Protein AF-0000000085078735 (afdb_homodimer)

Sequence (588 aa):
MNRVAKEGFLKCTWGNVAYKIWNKDAPKRAVFLHGWMDHLSVFEPLISNLSNSDIEILAVDLPGHGHSDHVSWPWNYSHSDLPKYMIEILDRMEYRKYHFVGHSFSGNSLTPSLAVSSDEVQSFTILDAHGVITMVDDMYLFTQRKALEGTYHSKRVENPKQISREELKKRLLKSTIPLEFQDLWLERGVKWNVERTHGHFARDIRLNENSNLLDHLKMPILRINGKESDPFGGVDPNNPAMALFDIKSVQRFSEEISKKENVTEFHLPGNHHFFLPQARETAKILEEFWSSVEMNRVAKEGFLKCTWGNVAYKIWNKDAPKRAVFLHGWMDHLSVFEPLISNLSNSDIEILAVDLPGHGHSDHVSWPWNYSHSDLPKYMIEILDRMEYRKYHFVGHSFSGNSLTPSLAVSSDEVQSFTILDAHGVITMVDDMYLFTQRKALEGTYHSKRVENPKQISREELKKRLLKSTIPLEFQDLWLERGVKWNVERTHGHFARDIRLNENSNLLDHLKMPILRINGKESDPFGGVDPNNPAMALFDIKSVQRFSEEISKKENVTEFHLPGNHHFFLPQARETAKILEEFWSSVE

Radius of gyration: 25.01 Å; Cα contacts (8 Å, |Δi|>4): 1211; chains: 2; bounding box: 54×73×54 Å

Foldseek 3Di:
DPWDWDWDWDQDPFFIKIKIKTLPPQPAEEEEEEAPQAAQVLCVLLVVLAPDNRYIYMYIGPAPGDPIHHGDPPDDDDLLCRCVRVVRVCVRVVQFAHAYEYAQSCQASCLLVCLLVVVRHQEYEYEAALSHFAPPPLLSSLLVNCCVCVVVPNDDPPDDDKDFPVVQLVVCVPPPDDNVCVVVCCVQQWDADPVRGITHGPDDPSSPDNDDSLVSNPHAYEYEHAPPEPSLPPLPCPPPVSVVRPPVVSNVSSVVNCPDPRYHYYYDHDYSSRCNVVSNVVSVVVVVVSVVSD/DPWDWDWDWDQDPFFIKIKIKTLPPQPAEEEEEEAPQAAQVLCVLLVVLAPDNRYIYMYIGPAPGDPIHHGDPPDDDDLLCRCVRVVRVCVRVVQFAHAYEYAQSGQASCLLVCLLVVVRHQEYEYEAALSHQAPDALLSSLLNSCCVVVVVPNDDPPDDDKDFPVVQLVVCVPPPDDNVCSVVCCVQQWDADPVRGITHGPDDPSNPDRDDSLVSNPHQYEYEHAPPEPSLPPLPCPPPVSVVRPPVVSNVSSVVNCPDPRYHYYYDHDYSSRCNVVSNVVSVVVVVVSVVSD

Nearest PDB structures (foldseek):
  7al5-assembly1_C  TM=6.086E-01  e=4.024E-17  Pseudomonas aeruginosa PAO1
  3qit-assembly2_C  TM=6.170E-01  e=1.616E-16  Moorena producens 19L
  3qit-assembly1_B  TM=5.891E-01  e=5.416E-16  Moorena producens 19L
  3qit-assembly2_D  TM=5.923E-01  e=1.608E-15  Moorena producens 19L
  5cw2-assembly4_D  TM=5.771E-01  e=2.881E-11  Mycolicibacterium thermoresistibile ATCC 19527

pLDDT: mean 82.79, std 17.76, range [34.34, 98.56]

InterPro domains:
  IPR000073 Alpha/beta hydrolase fold-1 [PF00561] (31-134)
  IPR029058 Alpha/Beta hydrolase fold [G3DSA:3.40.50.1820] (6-292)
  IPR029058 Alpha/Beta hydrolase fold [SSF53474] (16-292)
  IPR050266 AB hydrolase superfamily [PTHR43798] (22-293)

Structure (mmCIF, N/CA/C/O backbone):
data_AF-0000000085078735-model_v1
#
loop_
_entity.id
_entity.type
_entity.pdbx_description
1 polymer 'AB hydrolase-1 domain-containing protein'
#
loop_
_atom_site.group_PDB
_atom_site.id
_atom_site.type_symbol
_atom_site.label_atom_id
_atom_site.label_alt_id
_atom_site.label_comp_id
_atom_site.label_asym_id
_atom_site.label_entity_id
_atom_site.label_seq_id
_atom_site.pdbx_PDB_ins_code
_atom_site.Cartn_x
_atom_site.Cartn_y
_atom_site.Cartn_z
_atom_site.occupancy
_atom_site.B_iso_or_equiv
_atom_site.auth_seq_id
_atom_site.auth_comp_id
_atom_site.auth_asym_id
_atom_site.auth_atom_id
_atom_site.pdbx_PDB_model_num
ATOM 1 N N . MET A 1 1 ? 4.027 -37.094 -14.68 1 53.66 1 MET A N 1
ATOM 2 C CA . MET A 1 1 ? 4.57 -37.812 -13.523 1 53.66 1 MET A CA 1
ATOM 3 C C . MET A 1 1 ? 3.74 -37.531 -12.273 1 53.66 1 MET A C 1
ATOM 5 O O . MET A 1 1 ? 3.186 -36.438 -12.125 1 53.66 1 MET A O 1
ATOM 9 N N . ASN A 1 2 ? 3.236 -38.625 -11.664 1 61.69 2 ASN A N 1
ATOM 10 C CA . ASN A 1 2 ? 2.455 -38.531 -10.43 1 61.69 2 ASN A CA 1
ATOM 11 C C . ASN A 1 2 ? 3.238 -37.844 -9.32 1 61.69 2 ASN A C 1
ATOM 13 O O . ASN A 1 2 ? 4.078 -38.469 -8.672 1 61.69 2 ASN A O 1
ATOM 17 N N . ARG A 1 3 ? 3.381 -36.469 -9.352 1 75.88 3 ARG A N 1
ATOM 18 C CA . ARG A 1 3 ? 4.102 -35.719 -8.32 1 75.88 3 ARG A CA 1
ATOM 19 C C . ARG A 1 3 ? 3.307 -35.656 -7.02 1 75.88 3 ARG A C 1
ATOM 21 O O . ARG A 1 3 ? 2.102 -35.406 -7.031 1 75.88 3 ARG A O 1
ATOM 28 N N . VAL A 1 4 ? 3.898 -36.312 -6.086 1 84.56 4 VAL A N 1
ATOM 29 C CA . VAL A 1 4 ? 3.244 -36.219 -4.785 1 84.56 4 VAL A CA 1
ATOM 30 C C . VAL A 1 4 ? 3.658 -34.938 -4.07 1 84.56 4 VAL A C 1
ATOM 32 O O . VAL A 1 4 ? 4.848 -34.625 -3.988 1 84.56 4 VAL A O 1
ATOM 35 N N . ALA A 1 5 ? 2.67 -34.156 -3.709 1 92.69 5 ALA A N 1
ATOM 36 C CA . ALA A 1 5 ? 2.922 -32.938 -2.975 1 92.69 5 ALA A CA 1
ATOM 37 C C . ALA A 1 5 ? 2.859 -33.156 -1.469 1 92.69 5 ALA A C 1
ATOM 39 O O . ALA A 1 5 ? 2.1 -34 -0.996 1 92.69 5 ALA A O 1
ATOM 40 N N . LYS A 1 6 ? 3.721 -32.531 -0.76 1 94.94 6 LYS A N 1
ATOM 41 C CA . LYS A 1 6 ? 3.621 -32.469 0.695 1 94.94 6 LYS A CA 1
ATOM 42 C C . LYS A 1 6 ? 3.09 -31.109 1.145 1 94.94 6 LYS A C 1
ATOM 44 O O . LYS A 1 6 ? 3.609 -30.062 0.736 1 94.94 6 LYS A O 1
ATOM 49 N N . GLU A 1 7 ? 2.041 -31.188 1.92 1 97 7 GLU A N 1
ATOM 50 C CA . GLU A 1 7 ? 1.486 -29.953 2.469 1 97 7 GLU A CA 1
ATOM 51 C C . GLU A 1 7 ? 2.049 -29.656 3.857 1 97 7 GLU A C 1
ATOM 53 O O . GLU A 1 7 ? 2.283 -30.578 4.641 1 97 7 GLU A O 1
ATOM 58 N N . GLY A 1 8 ? 2.318 -28.453 4.117 1 97.69 8 GLY A N 1
ATOM 59 C CA . GLY A 1 8 ? 2.795 -28 5.418 1 97.69 8 GLY A CA 1
ATOM 60 C C . GLY A 1 8 ? 2.316 -26.594 5.773 1 97.69 8 GLY A C 1
ATOM 61 O O . GLY A 1 8 ? 1.576 -25.984 5.012 1 97.69 8 GLY A O 1
ATOM 62 N N . PHE A 1 9 ? 2.65 -26.25 6.973 1 98.12 9 PHE A N 1
ATOM 63 C CA . PHE A 1 9 ? 2.322 -24.922 7.48 1 98.12 9 PHE A CA 1
ATOM 64 C C . PHE A 1 9 ? 3.57 -24.219 7.996 1 98.12 9 PHE A C 1
ATOM 66 O O . PHE A 1 9 ? 4.41 -24.828 8.656 1 98.12 9 PHE A O 1
ATOM 73 N N . LEU A 1 10 ? 3.721 -23.031 7.598 1 97.81 10 LEU A N 1
ATOM 74 C CA . LEU A 1 10 ? 4.828 -22.172 8.023 1 97.81 10 LEU A CA 1
ATOM 75 C C . LEU A 1 10 ? 4.344 -21.094 8.984 1 97.81 10 LEU A C 1
ATOM 77 O O . LEU A 1 10 ? 3.42 -20.344 8.664 1 97.81 10 LEU A O 1
ATOM 81 N N . LYS A 1 11 ? 4.965 -21.031 10.133 1 96.81 11 LYS A N 1
ATOM 82 C CA . LYS A 1 11 ? 4.641 -19.969 11.078 1 96.81 11 LYS A CA 1
ATOM 83 C C . LYS A 1 11 ? 5.305 -18.656 10.68 1 96.81 11 LYS A C 1
ATOM 85 O O . LYS A 1 11 ? 6.531 -18.578 10.562 1 96.81 11 LYS A O 1
ATOM 90 N N . CYS A 1 12 ? 4.473 -17.641 10.422 1 93.75 12 CYS A N 1
ATOM 91 C CA . CYS A 1 12 ? 4.949 -16.312 10.078 1 93.75 12 CYS A CA 1
ATOM 92 C C . CYS A 1 12 ? 4.504 -15.289 11.125 1 93.75 12 CYS A C 1
ATOM 94 O O . CYS A 1 12 ? 3.799 -15.633 12.07 1 93.75 12 CYS A O 1
ATOM 96 N N . THR A 1 13 ? 4.98 -14.047 10.969 1 86.94 13 THR A N 1
ATOM 97 C CA . THR A 1 13 ? 4.707 -12.992 11.938 1 86.94 13 THR A CA 1
ATOM 98 C C . THR A 1 13 ? 3.207 -12.719 12.039 1 86.94 13 THR A C 1
ATOM 100 O O . THR A 1 13 ? 2.699 -12.367 13.102 1 86.94 13 THR A O 1
ATOM 103 N N . TRP A 1 14 ? 2.418 -13.008 10.984 1 87.38 14 TRP A N 1
ATOM 104 C CA . TRP A 1 14 ? 1.006 -12.648 10.945 1 87.38 14 TRP A CA 1
ATOM 105 C C . TRP A 1 14 ? 0.124 -13.859 11.211 1 87.38 14 TRP A C 1
ATOM 107 O O . TRP A 1 14 ? -1.083 -13.727 11.422 1 87.38 14 TRP A O 1
ATOM 117 N N . GLY A 1 15 ? 0.719 -15.031 11.039 1 92.75 15 GLY A N 1
ATOM 118 C CA . GLY A 1 15 ? -0.028 -16.266 11.172 1 92.75 15 GLY A CA 1
ATOM 119 C C . GLY A 1 15 ? 0.604 -17.422 10.422 1 92.75 15 GLY A C 1
ATOM 120 O O . GLY A 1 15 ? 1.741 -17.328 9.953 1 92.75 15 GLY A O 1
ATOM 121 N N . ASN A 1 16 ? -0.206 -18.484 10.32 1 96.19 16 ASN A N 1
ATOM 122 C CA . ASN A 1 16 ? 0.278 -19.656 9.602 1 96.19 16 ASN A CA 1
ATOM 123 C C . ASN A 1 16 ? -0.066 -19.578 8.117 1 96.19 16 ASN A C 1
ATOM 125 O O . ASN A 1 16 ? -1.186 -19.219 7.75 1 96.19 16 ASN A O 1
ATOM 129 N N . VAL A 1 17 ? 0.896 -19.969 7.32 1 97.5 17 VAL A N 1
ATOM 130 C CA . VAL A 1 17 ? 0.688 -20.031 5.879 1 97.5 17 VAL A CA 1
ATOM 131 C C . VAL A 1 17 ? 0.777 -21.469 5.402 1 97.5 17 VAL A C 1
ATOM 133 O O . VAL A 1 17 ? 1.735 -22.188 5.723 1 97.5 17 VAL A O 1
ATOM 136 N N . ALA A 1 18 ? -0.235 -21.828 4.715 1 98.38 18 ALA A N 1
ATOM 137 C CA . ALA A 1 18 ? -0.244 -23.172 4.129 1 98.38 18 ALA A CA 1
ATOM 138 C C . ALA A 1 18 ? 0.523 -23.203 2.811 1 98.38 18 ALA A C 1
ATOM 140 O O . ALA A 1 18 ? 0.443 -22.25 2.02 1 98.38 18 ALA A O 1
ATOM 141 N N . TYR A 1 19 ? 1.269 -24.281 2.654 1 98.56 19 TYR A N 1
ATOM 142 C CA . TYR A 1 19 ? 2.021 -24.438 1.415 1 98.56 19 TYR A CA 1
ATOM 143 C C . TYR A 1 19 ? 2.055 -25.906 0.976 1 98.56 19 TYR A C 1
ATOM 145 O O . TYR A 1 19 ? 1.716 -26.797 1.753 1 98.56 19 TYR A O 1
ATOM 153 N N . LYS A 1 20 ? 2.326 -26.109 -0.302 1 98 20 LYS A N 1
ATOM 154 C CA . LYS A 1 20 ? 2.643 -27.422 -0.848 1 98 20 LYS A CA 1
ATOM 155 C C . LYS A 1 20 ? 4.004 -27.422 -1.542 1 98 20 LYS A C 1
ATOM 157 O O . LYS A 1 20 ? 4.359 -26.438 -2.209 1 98 20 LYS A O 1
ATOM 162 N N . ILE A 1 21 ? 4.691 -28.531 -1.358 1 97.75 21 ILE A N 1
ATOM 163 C CA . ILE A 1 21 ? 5.98 -28.719 -2.02 1 97.75 21 ILE A CA 1
ATOM 164 C C . ILE A 1 21 ? 5.949 -29.984 -2.861 1 97.75 21 ILE A C 1
ATOM 166 O O . ILE A 1 21 ? 5.504 -31.031 -2.396 1 97.75 21 ILE A O 1
ATOM 170 N N . TRP A 1 22 ? 6.316 -29.812 -4.102 1 97 22 TRP A N 1
ATOM 171 C CA . TRP A 1 22 ? 6.566 -30.938 -4.996 1 97 22 TRP A CA 1
ATOM 172 C C . TRP A 1 22 ? 8.062 -31.109 -5.25 1 97 22 TRP A C 1
ATOM 174 O O . TRP A 1 22 ? 8.797 -30.125 -5.34 1 97 22 TRP A O 1
ATOM 184 N N . ASN A 1 23 ? 8.547 -32.344 -5.328 1 95.19 23 ASN A N 1
ATOM 185 C CA . ASN A 1 23 ? 9.945 -32.688 -5.598 1 95.19 23 ASN A CA 1
ATOM 186 C C . ASN A 1 23 ? 10.875 -32.062 -4.566 1 95.19 23 ASN A C 1
ATOM 188 O O . ASN A 1 23 ? 11.859 -31.391 -4.926 1 95.19 23 ASN A O 1
ATOM 192 N N . LYS A 1 24 ? 10.531 -32.312 -3.326 1 94.12 24 LYS A N 1
ATOM 193 C CA . LYS A 1 24 ? 11.312 -31.719 -2.242 1 94.12 24 LYS A CA 1
ATOM 194 C C . LYS A 1 24 ? 12.797 -32.062 -2.389 1 94.12 24 LYS A C 1
ATOM 196 O O . LYS A 1 24 ? 13.148 -33.219 -2.699 1 94.12 24 LYS A O 1
ATOM 201 N N . ASP A 1 25 ? 13.664 -31.109 -2.268 1 93.62 25 ASP A N 1
ATOM 202 C CA . ASP A 1 25 ? 15.117 -31.234 -2.215 1 93.62 25 ASP A CA 1
ATOM 203 C C . ASP A 1 25 ? 15.719 -31.297 -3.619 1 93.62 25 ASP A C 1
ATOM 205 O O . ASP A 1 25 ? 16.906 -31.578 -3.779 1 93.62 25 ASP A O 1
ATOM 209 N N . ALA A 1 26 ? 14.906 -31.141 -4.629 1 94.94 26 ALA A N 1
ATOM 210 C CA . ALA A 1 26 ? 15.469 -30.984 -5.965 1 94.94 26 ALA A CA 1
ATOM 211 C C . ALA A 1 26 ? 16.422 -29.797 -6.031 1 94.94 26 ALA A C 1
ATOM 213 O O . ALA A 1 26 ? 16.312 -28.859 -5.227 1 94.94 26 ALA A O 1
ATOM 214 N N . PRO A 1 27 ? 17.328 -29.797 -6.945 1 94.69 27 PRO A N 1
ATOM 215 C CA . PRO A 1 27 ? 18.391 -28.797 -6.949 1 94.69 27 PRO A CA 1
ATOM 216 C C . PRO A 1 27 ? 17.906 -27.422 -7.383 1 94.69 27 PRO A C 1
ATOM 218 O O . PRO A 1 27 ? 18.484 -26.406 -6.98 1 94.69 27 PRO A O 1
ATOM 221 N N . LYS A 1 28 ? 16.938 -27.422 -8.227 1 95.69 28 LYS A N 1
ATOM 222 C CA . LYS A 1 28 ? 16.375 -26.156 -8.664 1 95.69 28 LYS A CA 1
ATOM 223 C C . LYS A 1 28 ? 15.07 -25.844 -7.93 1 95.69 28 LYS A C 1
ATOM 225 O O . LYS A 1 28 ? 14.461 -26.734 -7.328 1 95.69 28 LYS A O 1
ATOM 230 N N . ARG A 1 29 ? 14.688 -24.547 -7.961 1 96.44 29 ARG A N 1
ATOM 231 C CA . ARG A 1 29 ? 13.516 -24.141 -7.195 1 96.44 29 ARG A CA 1
ATOM 232 C C . ARG A 1 29 ? 12.602 -23.234 -8.016 1 96.44 29 ARG A C 1
ATOM 234 O O . ARG A 1 29 ? 13.086 -22.406 -8.789 1 96.44 29 ARG A O 1
ATOM 241 N N . ALA A 1 30 ? 11.328 -23.469 -7.832 1 97.56 30 ALA A N 1
ATOM 242 C CA . ALA A 1 30 ? 10.312 -22.594 -8.398 1 97.56 30 ALA A CA 1
ATOM 243 C C . ALA A 1 30 ? 9.234 -22.266 -7.371 1 97.56 30 ALA A C 1
ATOM 245 O O . ALA A 1 30 ? 8.844 -23.125 -6.578 1 97.56 30 ALA A O 1
ATOM 246 N N . VAL A 1 31 ? 8.773 -21 -7.387 1 97.94 31 VAL A N 1
ATOM 247 C CA . VAL A 1 31 ? 7.738 -20.531 -6.477 1 97.94 31 VAL A CA 1
ATOM 248 C C . VAL A 1 31 ? 6.508 -20.094 -7.273 1 97.94 31 VAL A C 1
ATOM 250 O O . VAL A 1 31 ? 6.621 -19.328 -8.234 1 97.94 31 VAL A O 1
ATOM 253 N N . PHE A 1 32 ? 5.371 -20.641 -6.867 1 98.44 32 PHE A N 1
ATOM 254 C CA . PHE A 1 32 ? 4.094 -20.312 -7.492 1 98.44 32 PHE A CA 1
ATOM 255 C C . PHE A 1 32 ? 3.195 -19.547 -6.52 1 98.44 32 PHE A C 1
ATOM 257 O O . PHE A 1 32 ? 2.883 -20.062 -5.438 1 98.44 32 PHE A O 1
ATOM 264 N N . LEU A 1 33 ? 2.748 -18.344 -6.93 1 98.06 33 LEU A N 1
ATOM 265 C CA . LEU A 1 33 ? 1.808 -17.578 -6.121 1 98.06 33 LEU A CA 1
ATOM 266 C C . LEU A 1 33 ? 0.562 -17.219 -6.926 1 98.06 33 LEU A C 1
ATOM 268 O O . LEU A 1 33 ? 0.667 -16.734 -8.055 1 98.06 33 LEU A O 1
ATOM 272 N N . HIS A 1 34 ? -0.559 -17.438 -6.285 1 97 34 HIS A N 1
ATOM 273 C CA . HIS A 1 34 ? -1.847 -17.312 -6.957 1 97 34 HIS A CA 1
ATOM 274 C C . HIS A 1 34 ? -2.35 -15.875 -6.914 1 97 34 HIS A C 1
ATOM 276 O O . HIS A 1 34 ? -1.723 -15.008 -6.293 1 97 34 HIS A O 1
ATOM 282 N N . GLY A 1 35 ? -3.492 -15.68 -7.637 1 91.5 35 GLY A N 1
ATOM 283 C CA . GLY A 1 35 ? -4.105 -14.367 -7.707 1 91.5 35 GLY A CA 1
ATOM 284 C C . GLY A 1 35 ? -5.055 -14.086 -6.555 1 91.5 35 GLY A C 1
ATOM 285 O O . GLY A 1 35 ? -5.227 -14.93 -5.672 1 91.5 35 GLY A O 1
ATOM 286 N N . TRP A 1 36 ? -5.633 -12.898 -6.668 1 86.56 36 TRP A N 1
ATOM 287 C CA . TRP A 1 36 ? -6.578 -12.43 -5.66 1 86.56 36 TRP A CA 1
ATOM 288 C C . TRP A 1 36 ? -7.773 -13.375 -5.559 1 86.56 36 TRP A C 1
ATOM 290 O O . TRP A 1 36 ? -8.312 -13.82 -6.574 1 86.56 36 TRP A O 1
ATOM 300 N N . MET A 1 37 ? -8.156 -13.742 -4.328 1 85.81 37 MET A N 1
ATOM 301 C CA . MET A 1 37 ? -9.336 -14.539 -3.99 1 85.81 37 MET A CA 1
ATOM 302 C C . MET A 1 37 ? -9.18 -15.977 -4.473 1 85.81 37 MET A C 1
ATOM 304 O O . MET A 1 37 ? -10.164 -16.703 -4.621 1 85.81 37 MET A O 1
ATOM 308 N N . ASP A 1 38 ? -7.988 -16.344 -4.75 1 93.94 38 ASP A N 1
ATOM 309 C CA . ASP A 1 38 ? -7.676 -17.688 -5.219 1 93.94 38 ASP A CA 1
ATOM 310 C C . ASP A 1 38 ? -6.898 -18.469 -4.164 1 93.94 38 ASP A C 1
ATOM 312 O O . ASP A 1 38 ? -6.969 -18.156 -2.975 1 93.94 38 ASP A O 1
ATOM 316 N N . HIS A 1 39 ? -6.332 -19.609 -4.555 1 97 39 HIS A N 1
ATOM 317 C CA . HIS A 1 39 ? -5.473 -20.422 -3.697 1 97 39 HIS A CA 1
ATOM 318 C C . HIS A 1 39 ? -4.578 -21.328 -4.523 1 97 39 HIS A C 1
ATOM 320 O O . HIS A 1 39 ? -4.719 -21.422 -5.746 1 97 39 HIS A O 1
ATOM 326 N N . LEU A 1 40 ? -3.723 -22.016 -3.885 1 98.25 40 LEU A N 1
ATOM 327 C CA . LEU A 1 40 ? -2.6 -22.672 -4.551 1 98.25 40 LEU A CA 1
ATOM 328 C C . LEU A 1 40 ? -3.08 -23.828 -5.422 1 98.25 40 LEU A C 1
ATOM 330 O O . LEU A 1 40 ? -2.365 -24.266 -6.324 1 98.25 40 LEU A O 1
ATOM 334 N N . SER A 1 41 ? -4.277 -24.422 -5.246 1 97.06 41 SER A N 1
ATOM 335 C CA . SER A 1 41 ? -4.695 -25.625 -5.961 1 97.06 41 SER A CA 1
ATOM 336 C C . SER A 1 41 ? -4.91 -25.328 -7.445 1 97.06 41 SER A C 1
ATOM 338 O O . SER A 1 41 ? -4.949 -26.25 -8.266 1 97.06 41 SER A O 1
ATOM 340 N N . VAL A 1 42 ? -5.031 -24.094 -7.758 1 97.25 42 VAL A N 1
ATOM 341 C CA . VAL A 1 42 ? -5.262 -23.75 -9.156 1 97.25 42 VAL A CA 1
ATOM 342 C C . VAL A 1 42 ? -4.023 -24.109 -9.984 1 97.25 42 VAL A C 1
ATOM 344 O O . VAL A 1 42 ? -4.102 -24.219 -11.211 1 97.25 42 VAL A O 1
ATOM 347 N N . PHE A 1 43 ? -2.93 -24.297 -9.32 1 97.94 43 PHE A N 1
ATOM 348 C CA . PHE A 1 43 ? -1.696 -24.594 -10.039 1 97.94 43 PHE A CA 1
ATOM 349 C C . PHE A 1 43 ? -1.514 -26.094 -10.211 1 97.94 43 PHE A C 1
ATOM 351 O O . PHE A 1 43 ? -0.651 -26.547 -10.969 1 97.94 43 PHE A O 1
ATOM 358 N N . GLU A 1 44 ? -2.287 -26.906 -9.547 1 96.31 44 GLU A N 1
ATOM 359 C CA . GLU A 1 44 ? -2.037 -28.344 -9.484 1 96.31 44 GLU A CA 1
ATOM 360 C C . GLU A 1 44 ? -2.113 -28.984 -10.867 1 96.31 44 GLU A C 1
ATOM 362 O O . GLU A 1 44 ? -1.251 -29.781 -11.234 1 96.31 44 GLU A O 1
ATOM 367 N N . PRO A 1 45 ? -3.117 -28.625 -11.711 1 96.38 45 PRO A N 1
ATOM 368 C CA . PRO A 1 45 ? -3.111 -29.188 -13.062 1 96.38 45 PRO A CA 1
ATOM 369 C C . PRO A 1 45 ? -1.862 -28.812 -13.859 1 96.38 45 PRO A C 1
ATOM 371 O O . PRO A 1 45 ? -1.311 -29.641 -14.578 1 96.38 45 PRO A O 1
ATOM 374 N N . LEU A 1 46 ? -1.444 -27.562 -13.711 1 97.31 46 LEU A N 1
ATOM 375 C CA . LEU A 1 46 ? -0.236 -27.094 -14.383 1 97.31 46 LEU A CA 1
ATOM 376 C C . LEU A 1 46 ? 0.991 -27.844 -13.875 1 97.31 46 LEU A C 1
ATOM 378 O O . LEU A 1 46 ? 1.78 -28.359 -14.664 1 97.31 46 LEU A O 1
ATOM 382 N N . ILE A 1 47 ? 1.135 -27.969 -12.555 1 96.94 47 ILE A N 1
ATOM 383 C CA . ILE A 1 47 ? 2.299 -28.594 -11.93 1 96.94 47 ILE A CA 1
ATOM 384 C C . ILE A 1 47 ? 2.346 -30.078 -12.273 1 96.94 47 ILE A C 1
ATOM 386 O O . ILE A 1 47 ? 3.422 -30.625 -12.516 1 96.94 47 ILE A O 1
ATOM 390 N N . SER A 1 48 ? 1.192 -30.734 -12.375 1 95 48 SER A N 1
ATOM 391 C CA . SER A 1 48 ? 1.12 -32.156 -12.703 1 95 48 SER A CA 1
ATOM 392 C C . SER A 1 48 ? 1.594 -32.406 -14.125 1 95 48 SER A C 1
ATOM 394 O O . SER A 1 48 ? 1.989 -33.531 -14.453 1 95 48 SER A O 1
ATOM 396 N N . ASN A 1 49 ? 1.548 -31.391 -14.945 1 96 49 ASN A N 1
ATOM 397 C CA . ASN A 1 49 ? 1.931 -31.562 -16.344 1 96 49 ASN A CA 1
ATOM 398 C C . ASN A 1 49 ? 3.395 -31.188 -16.578 1 96 49 ASN A C 1
ATOM 400 O O . ASN A 1 49 ? 3.91 -31.344 -17.688 1 96 49 ASN A O 1
ATOM 404 N N . LEU A 1 50 ? 4.059 -30.672 -15.508 1 95.62 50 LEU A N 1
ATOM 405 C CA . LEU A 1 50 ? 5.492 -30.438 -15.625 1 95.62 50 LEU A CA 1
ATOM 406 C C . LEU A 1 50 ? 6.258 -31.766 -15.641 1 95.62 50 LEU A C 1
ATOM 408 O O . LEU A 1 50 ? 5.922 -32.688 -14.906 1 95.62 50 LEU A O 1
ATOM 412 N N . SER A 1 51 ? 7.23 -31.844 -16.484 1 88.31 51 SER A N 1
ATOM 413 C CA . SER A 1 51 ? 7.98 -33.094 -16.641 1 88.31 51 SER A CA 1
ATOM 414 C C . SER A 1 51 ? 9.273 -33.062 -15.844 1 88.31 51 SER A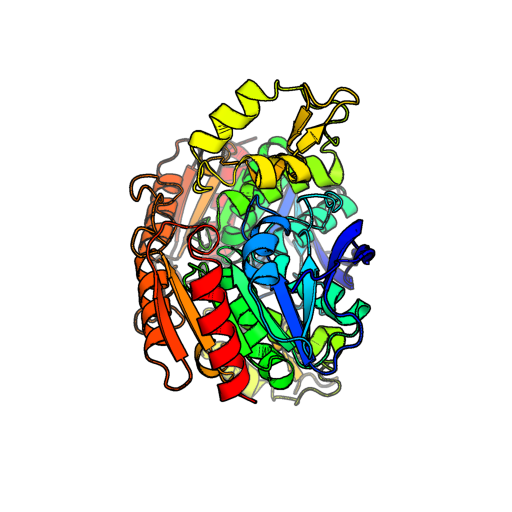 C 1
ATOM 416 O O . SER A 1 51 ? 9.891 -34.094 -15.609 1 88.31 51 SER A O 1
ATOM 418 N N . ASN A 1 52 ? 9.648 -31.875 -15.453 1 83.81 52 ASN A N 1
ATOM 419 C CA . ASN A 1 52 ? 10.922 -31.734 -14.758 1 83.81 52 ASN A CA 1
ATOM 420 C C . ASN A 1 52 ? 10.875 -32.312 -13.359 1 83.81 52 ASN A C 1
ATOM 422 O O . ASN A 1 52 ? 9.93 -32.062 -12.609 1 83.81 52 ASN A O 1
ATOM 426 N N . SER A 1 53 ? 11.867 -33.062 -13.07 1 85.88 53 SER A N 1
ATOM 427 C CA . SER A 1 53 ? 11.984 -33.656 -11.734 1 85.88 53 SER A CA 1
ATOM 428 C C . SER A 1 53 ? 13.086 -32.969 -10.93 1 85.88 53 SER A C 1
ATOM 430 O O . SER A 1 53 ? 13.25 -33.219 -9.742 1 85.88 53 SER A O 1
ATOM 432 N N . ASP A 1 54 ? 13.742 -32.062 -11.57 1 93.94 54 ASP A N 1
ATOM 433 C CA . ASP A 1 54 ? 14.898 -31.453 -10.914 1 93.94 54 ASP A CA 1
ATOM 434 C C . ASP A 1 54 ? 14.547 -30.062 -10.359 1 93.94 54 ASP A C 1
ATOM 436 O O . ASP A 1 54 ? 15.438 -29.281 -10.047 1 93.94 54 ASP A O 1
ATOM 440 N N . ILE A 1 55 ? 13.289 -29.844 -10.258 1 95.56 55 ILE A N 1
ATOM 441 C CA . ILE A 1 55 ? 12.859 -28.562 -9.727 1 95.56 55 ILE A CA 1
ATOM 442 C C . ILE A 1 55 ? 11.883 -28.766 -8.578 1 95.56 55 ILE A C 1
ATOM 444 O O . ILE A 1 55 ? 10.859 -29.438 -8.734 1 95.56 55 ILE A O 1
ATOM 448 N N . GLU A 1 56 ? 12.289 -28.297 -7.441 1 96.69 56 GLU A N 1
ATOM 449 C CA . GLU A 1 56 ? 11.367 -28.203 -6.312 1 96.69 56 GLU A CA 1
ATOM 450 C C . GLU A 1 56 ? 10.375 -27.062 -6.504 1 96.69 56 GLU A C 1
ATOM 452 O O . GLU A 1 56 ? 10.773 -25.922 -6.801 1 96.69 56 GLU A O 1
ATOM 457 N N . ILE A 1 57 ? 9.094 -27.422 -6.383 1 97.62 57 ILE A N 1
ATOM 458 C CA . ILE A 1 57 ? 8.047 -26.422 -6.594 1 97.62 57 ILE A CA 1
ATOM 459 C C . ILE A 1 57 ? 7.371 -26.094 -5.266 1 97.62 57 ILE A C 1
ATOM 461 O O . ILE A 1 57 ? 6.887 -27 -4.574 1 97.62 57 ILE A O 1
ATOM 465 N N . LEU A 1 58 ? 7.379 -24.859 -4.922 1 98.19 58 LEU A N 1
ATOM 466 C CA . LEU A 1 58 ? 6.648 -24.328 -3.77 1 98.19 58 LEU A CA 1
ATOM 467 C C . LEU A 1 58 ? 5.422 -23.547 -4.215 1 98.19 58 LEU A C 1
ATOM 469 O O . LEU A 1 58 ? 5.527 -22.625 -5.031 1 98.19 58 LEU A O 1
ATOM 473 N N . ALA A 1 59 ? 4.254 -23.953 -3.789 1 98.5 59 ALA A N 1
ATOM 474 C CA . ALA A 1 59 ? 3.045 -23.141 -3.914 1 98.5 59 ALA A CA 1
ATOM 475 C C . ALA A 1 59 ? 2.486 -22.781 -2.543 1 98.5 59 ALA A C 1
ATOM 477 O O . ALA A 1 59 ? 2.52 -23.594 -1.615 1 98.5 59 ALA A O 1
ATOM 478 N N . VAL A 1 60 ? 1.938 -21.562 -2.461 1 98.25 60 VAL A N 1
ATOM 479 C CA . VAL A 1 60 ? 1.514 -21.031 -1.168 1 98.25 60 VAL A CA 1
ATOM 480 C C . VAL A 1 60 ? 0.084 -20.5 -1.268 1 98.25 60 VAL A C 1
ATOM 482 O O . VAL A 1 60 ? -0.282 -19.859 -2.256 1 98.25 60 VAL A O 1
ATOM 485 N N . ASP A 1 61 ? -0.731 -20.875 -0.212 1 98.38 61 ASP A N 1
ATOM 486 C CA . ASP A 1 61 ? -1.936 -20.078 0.011 1 98.38 61 ASP A CA 1
ATOM 487 C C . ASP A 1 61 ? -1.596 -18.719 0.625 1 98.38 61 ASP A C 1
ATOM 489 O O . ASP A 1 61 ? -1.192 -18.641 1.786 1 98.38 61 ASP A O 1
ATOM 493 N N . LEU A 1 62 ? -1.811 -17.703 -0.144 1 95.75 62 LEU A N 1
ATOM 494 C CA . LEU A 1 62 ? -1.551 -16.375 0.401 1 95.75 62 LEU A CA 1
ATOM 495 C C . LEU A 1 62 ? -2.375 -16.141 1.661 1 95.75 62 LEU A C 1
ATOM 497 O O . LEU A 1 62 ? -3.422 -16.766 1.852 1 95.75 62 LEU A O 1
ATOM 501 N N . PRO A 1 63 ? -1.88 -15.25 2.475 1 93.44 63 PRO A N 1
ATOM 502 C CA . PRO A 1 63 ? -2.676 -14.953 3.668 1 93.44 63 PRO A CA 1
ATOM 503 C C . PRO A 1 63 ? -4.129 -14.617 3.34 1 93.44 63 PRO A C 1
ATOM 505 O O . PRO A 1 63 ? -4.402 -13.906 2.375 1 93.44 63 PRO A O 1
ATOM 508 N N . GLY A 1 64 ? -4.996 -15.219 4.184 1 91.88 64 GLY A N 1
ATOM 509 C CA . GLY A 1 64 ? -6.414 -14.961 3.99 1 91.88 64 GLY A CA 1
ATOM 510 C C . GLY A 1 64 ? -7.035 -15.844 2.92 1 91.88 64 GLY A C 1
ATOM 511 O O . GLY A 1 64 ? -8.234 -15.742 2.643 1 91.88 64 GLY A O 1
ATOM 512 N N . HIS A 1 65 ? -6.238 -16.719 2.375 1 94.44 65 HIS A N 1
ATOM 513 C CA . HIS A 1 65 ? -6.711 -17.578 1.3 1 94.44 65 HIS A CA 1
ATOM 514 C C . HIS A 1 65 ? -6.492 -19.047 1.641 1 94.44 65 HIS A C 1
ATOM 516 O O . HIS A 1 65 ? -5.578 -19.391 2.396 1 94.44 65 HIS A O 1
ATOM 522 N N . GLY A 1 66 ? -7.324 -19.906 1.038 1 95.69 66 GLY A N 1
ATOM 523 C CA . GLY A 1 66 ? -7.156 -21.344 1.189 1 95.69 66 GLY A CA 1
ATOM 524 C C . GLY A 1 66 ? -7.086 -21.781 2.639 1 95.69 66 GLY A C 1
ATOM 525 O O . GLY A 1 66 ? -7.969 -21.469 3.436 1 95.69 66 GLY A O 1
ATOM 526 N N . HIS A 1 67 ? -5.953 -22.453 2.887 1 97.06 67 HIS A N 1
ATOM 527 C CA . HIS A 1 67 ? -5.809 -23.016 4.227 1 97.06 67 HIS A CA 1
ATOM 528 C C . HIS A 1 67 ? -4.93 -22.125 5.102 1 97.06 67 HIS A C 1
ATOM 530 O O . HIS A 1 67 ? -4.621 -22.484 6.238 1 97.06 67 HIS A O 1
ATOM 536 N N . SER A 1 68 ? -4.516 -20.969 4.613 1 96.69 68 SER A N 1
ATOM 537 C CA . SER A 1 68 ? -3.732 -20.016 5.402 1 96.69 68 SER A CA 1
ATOM 538 C C . SER A 1 68 ? -4.617 -19.234 6.367 1 96.69 68 SER A C 1
ATOM 540 O O . SER A 1 68 ? -5.812 -19.062 6.121 1 96.69 68 SER A O 1
ATOM 542 N N . ASP A 1 69 ? -3.992 -18.766 7.379 1 94.44 69 ASP A N 1
ATOM 543 C CA . ASP A 1 69 ? -4.707 -17.969 8.375 1 94.44 69 ASP A CA 1
ATOM 544 C C . ASP A 1 69 ? -5.109 -16.609 7.801 1 94.44 69 ASP A C 1
ATOM 546 O O . ASP A 1 69 ? -4.43 -16.078 6.926 1 94.44 69 ASP A O 1
ATOM 550 N N . HIS A 1 70 ? -6.246 -16.172 8.32 1 89.12 70 HIS A N 1
ATOM 551 C CA . HIS A 1 70 ? -6.574 -14.758 8.125 1 89.12 70 HIS A CA 1
ATOM 552 C C . HIS A 1 70 ? -5.652 -13.859 8.953 1 89.12 70 HIS A C 1
ATOM 554 O O . HIS A 1 70 ? -5.191 -14.25 10.023 1 89.12 70 HIS A O 1
ATOM 560 N N . VAL A 1 71 ? -5.367 -12.68 8.398 1 85.06 71 VAL A N 1
ATOM 561 C CA . VAL A 1 71 ? -4.402 -11.82 9.086 1 85.06 71 VAL A CA 1
ATOM 562 C C . VAL A 1 71 ? -5.125 -10.898 10.062 1 85.06 71 VAL A C 1
ATOM 564 O O . VAL A 1 71 ? -6.332 -10.672 9.93 1 85.06 71 VAL A O 1
ATOM 567 N N . SER A 1 72 ? -4.32 -10.492 11.039 1 78 72 SER A N 1
ATOM 568 C CA . SER A 1 72 ? -4.816 -9.516 12 1 78 72 SER A CA 1
ATOM 569 C C . SER A 1 72 ? -4.055 -8.195 11.891 1 78 72 SER A C 1
ATOM 571 O O . SER A 1 72 ? -2.994 -8.133 11.266 1 78 72 SER A O 1
ATOM 573 N N . TRP A 1 73 ? -4.605 -7.125 12.438 1 70.56 73 TRP A N 1
ATOM 574 C CA . TRP A 1 73 ? -3.922 -5.836 12.492 1 70.56 73 TRP A CA 1
ATOM 575 C C . TRP A 1 73 ? -2.51 -5.992 13.047 1 70.56 73 TRP A C 1
ATOM 577 O O . TRP A 1 73 ? -2.285 -6.758 13.984 1 70.56 73 TRP A O 1
ATOM 587 N N . PRO A 1 74 ? -1.57 -5.324 12.383 1 73.06 74 PRO A N 1
ATOM 588 C CA . PRO A 1 74 ? -1.633 -4.273 11.367 1 73.06 74 PRO A CA 1
ATOM 589 C C . PRO A 1 74 ? -1.511 -4.816 9.945 1 73.06 74 PRO A C 1
ATOM 591 O O . PRO A 1 74 ? -1.472 -4.047 8.984 1 73.06 74 PRO A O 1
ATOM 594 N N . TRP A 1 75 ? -1.536 -6.133 9.859 1 78.06 75 TRP A N 1
ATOM 595 C CA . TRP A 1 75 ? -1.419 -6.746 8.547 1 78.06 75 TRP A CA 1
ATOM 596 C C . TRP A 1 75 ? -2.742 -6.672 7.789 1 78.06 75 TRP A C 1
ATOM 598 O O . TRP A 1 75 ? -3.814 -6.672 8.398 1 78.06 75 TRP A O 1
ATOM 608 N N . ASN A 1 76 ? -2.537 -6.504 6.383 1 76.94 76 ASN A N 1
ATOM 609 C CA . ASN A 1 76 ? -3.715 -6.422 5.527 1 76.94 76 ASN A CA 1
ATOM 610 C C . ASN A 1 76 ? -3.492 -7.133 4.195 1 76.94 76 ASN A C 1
ATOM 612 O O . ASN A 1 76 ? -2.488 -7.824 4.02 1 76.94 76 ASN A O 1
ATOM 616 N N . TYR A 1 77 ? -4.551 -7.102 3.352 1 78.19 77 TYR A N 1
ATOM 617 C CA . TYR A 1 77 ? -4.496 -7.812 2.078 1 78.19 77 TYR A CA 1
ATOM 618 C C . TYR A 1 77 ? -4.227 -6.848 0.929 1 78.19 77 TYR A C 1
ATOM 620 O O . TYR A 1 77 ? -4.648 -7.094 -0.204 1 78.19 77 TYR A O 1
ATOM 628 N N . SER A 1 78 ? -3.387 -5.902 1.162 1 71.44 78 SER A N 1
ATOM 629 C CA . SER A 1 78 ? -3.146 -4.867 0.159 1 71.44 78 SER A CA 1
ATOM 630 C C . SER A 1 78 ? -1.986 -5.246 -0.756 1 71.44 78 SER A C 1
ATOM 632 O O . SER A 1 78 ? -1.182 -6.117 -0.421 1 71.44 78 SER A O 1
ATOM 634 N N . HIS A 1 79 ? -1.922 -4.598 -1.945 1 73.12 79 HIS A N 1
ATOM 635 C CA . HIS A 1 79 ? -0.821 -4.762 -2.887 1 73.12 79 HIS A CA 1
ATOM 636 C C . HIS A 1 79 ? 0.518 -4.441 -2.23 1 73.12 79 HIS A C 1
ATOM 638 O O . HIS A 1 79 ? 1.544 -5.027 -2.586 1 73.12 79 HIS A O 1
ATOM 644 N N . SER A 1 80 ? 0.477 -3.617 -1.238 1 70.69 80 SER A N 1
ATOM 645 C CA . SER A 1 80 ? 1.717 -3.193 -0.596 1 70.69 80 SER A CA 1
ATOM 646 C C . SER A 1 80 ? 2.174 -4.203 0.448 1 70.69 80 SER A C 1
ATOM 648 O O . SER A 1 80 ? 3.352 -4.238 0.815 1 70.69 80 SER A O 1
ATOM 650 N N . ASP A 1 81 ? 1.253 -5.023 0.927 1 78.94 81 ASP A N 1
ATOM 651 C CA . ASP A 1 81 ? 1.623 -5.996 1.951 1 78.94 81 ASP A CA 1
ATOM 652 C C . ASP A 1 81 ? 2.107 -7.301 1.321 1 78.94 81 ASP A C 1
ATOM 654 O O . ASP A 1 81 ? 2.893 -8.031 1.926 1 78.94 81 ASP A O 1
ATOM 658 N N . LEU A 1 82 ? 1.693 -7.539 0.111 1 83.06 82 LEU A N 1
ATOM 659 C CA . LEU A 1 82 ? 2.012 -8.812 -0.53 1 83.06 82 LEU A CA 1
ATOM 660 C C . LEU A 1 82 ? 3.521 -9.016 -0.603 1 83.06 82 LEU A C 1
ATOM 662 O O . LEU A 1 82 ? 4.016 -10.109 -0.314 1 83.06 82 LEU A O 1
ATOM 666 N N . PRO A 1 83 ? 4.266 -8 -0.973 1 83.19 83 PRO A N 1
ATOM 667 C CA . PRO A 1 83 ? 5.715 -8.203 -0.989 1 83.19 83 PRO A CA 1
ATOM 668 C C . PRO A 1 83 ? 6.273 -8.594 0.377 1 83.19 83 PRO A C 1
ATOM 670 O O . PRO A 1 83 ? 7.195 -9.406 0.46 1 83.19 83 PRO A O 1
ATOM 673 N N . LYS A 1 84 ? 5.738 -8.039 1.444 1 81.44 84 LYS A N 1
ATOM 674 C CA . LYS A 1 84 ? 6.184 -8.375 2.793 1 81.44 84 LYS A CA 1
ATOM 675 C C . LYS A 1 84 ? 5.914 -9.844 3.117 1 81.44 84 LYS A C 1
ATOM 677 O O . LYS A 1 84 ? 6.754 -10.516 3.719 1 81.44 84 LYS A O 1
ATOM 682 N N . TYR A 1 85 ? 4.801 -10.32 2.707 1 88.56 85 TYR A N 1
ATOM 683 C CA . TYR A 1 85 ? 4.449 -11.719 2.92 1 88.56 85 TYR A CA 1
ATOM 684 C C . TYR A 1 85 ? 5.395 -12.641 2.158 1 88.56 85 TYR A C 1
ATOM 686 O O . TYR A 1 85 ? 5.938 -13.594 2.727 1 88.56 85 TYR A O 1
ATOM 694 N N . MET A 1 86 ? 5.605 -12.305 0.926 1 89.62 86 MET A N 1
ATOM 695 C CA . MET A 1 86 ? 6.469 -13.133 0.087 1 89.62 86 MET A CA 1
ATOM 696 C C . MET A 1 86 ? 7.887 -13.188 0.653 1 89.62 86 MET A C 1
ATOM 698 O O . MET A 1 86 ? 8.477 -14.266 0.749 1 89.62 86 MET A O 1
ATOM 702 N N . ILE A 1 87 ? 8.383 -12.07 1.05 1 85.94 87 ILE A N 1
ATOM 703 C CA . ILE A 1 87 ? 9.758 -11.977 1.53 1 85.94 87 ILE A CA 1
ATOM 704 C C . ILE A 1 87 ? 9.922 -12.82 2.791 1 85.94 87 ILE A C 1
ATOM 706 O O . ILE A 1 87 ? 10.883 -13.594 2.91 1 85.94 87 ILE A O 1
ATOM 710 N N . GLU A 1 88 ? 9.016 -12.672 3.676 1 88.06 88 GLU A N 1
ATOM 711 C CA . GLU A 1 88 ? 9.133 -13.438 4.91 1 88.06 88 GLU A CA 1
ATOM 712 C C . GLU A 1 88 ? 8.984 -14.938 4.648 1 88.06 88 GLU A C 1
ATOM 714 O O . GLU A 1 88 ? 9.727 -15.742 5.207 1 88.06 88 GLU A O 1
ATOM 719 N N . ILE A 1 89 ? 8.047 -15.328 3.826 1 92.81 89 ILE A N 1
ATOM 720 C CA . ILE A 1 89 ? 7.832 -16.734 3.502 1 92.81 89 ILE A CA 1
ATOM 721 C C . ILE A 1 89 ? 9.102 -17.328 2.889 1 92.81 89 ILE A C 1
ATOM 723 O O . ILE A 1 89 ? 9.594 -18.359 3.334 1 92.81 89 ILE A O 1
ATOM 727 N N . LEU A 1 90 ? 9.672 -16.656 1.899 1 91.62 90 LEU A N 1
ATOM 728 C CA . LEU A 1 90 ? 10.836 -17.172 1.184 1 91.62 90 LEU A CA 1
ATOM 729 C C . LEU A 1 90 ? 12.062 -17.188 2.086 1 91.62 90 LEU A C 1
ATOM 731 O O . LEU A 1 90 ? 12.891 -18.094 1.997 1 91.62 90 LEU A O 1
ATOM 735 N N . ASP A 1 91 ? 12.141 -16.188 2.912 1 88.31 91 ASP A N 1
ATOM 736 C CA . ASP A 1 91 ? 13.25 -16.156 3.859 1 88.31 91 ASP A CA 1
ATOM 737 C C . ASP A 1 91 ? 13.18 -17.328 4.832 1 88.31 91 ASP A C 1
ATOM 739 O O . ASP A 1 91 ? 14.164 -18.031 5.031 1 88.31 91 ASP A O 1
ATOM 743 N N . ARG A 1 92 ? 12.07 -17.562 5.387 1 92.62 92 ARG A N 1
ATOM 744 C CA . ARG A 1 92 ? 11.891 -18.609 6.379 1 92.62 92 ARG A CA 1
ATOM 745 C C . ARG A 1 92 ? 12.031 -19.984 5.746 1 92.62 92 ARG A C 1
ATOM 747 O O . ARG A 1 92 ? 12.5 -20.938 6.391 1 92.62 92 ARG A O 1
ATOM 754 N N . MET A 1 93 ? 11.68 -20.094 4.496 1 94.19 93 MET A N 1
ATOM 755 C CA . MET A 1 93 ? 11.789 -21.359 3.785 1 94.19 93 MET A CA 1
ATOM 756 C C . MET A 1 93 ? 13.172 -21.516 3.162 1 94.19 93 MET A C 1
ATOM 758 O O . MET A 1 93 ? 13.484 -22.562 2.57 1 94.19 93 MET A O 1
ATOM 762 N N . GLU A 1 94 ? 13.953 -20.438 3.209 1 91.75 94 GLU A N 1
ATOM 763 C CA . GLU A 1 94 ? 15.32 -20.406 2.697 1 91.75 94 GLU A CA 1
ATOM 764 C C . GLU A 1 94 ? 15.352 -20.625 1.188 1 91.75 94 GLU A C 1
ATOM 766 O O . GLU A 1 94 ? 16.141 -21.422 0.684 1 91.75 94 GLU A O 1
ATOM 771 N N . TYR A 1 95 ? 14.406 -20.203 0.574 1 91.31 95 TYR A N 1
ATOM 772 C CA . TYR A 1 95 ? 14.414 -20.188 -0.884 1 91.31 95 TYR A CA 1
ATOM 773 C C . TYR A 1 95 ? 15.273 -19.047 -1.407 1 91.31 95 TYR A C 1
ATOM 775 O O . TYR A 1 95 ? 14.922 -17.875 -1.238 1 91.31 95 TYR A O 1
ATOM 783 N N . ARG A 1 96 ? 16.422 -19.656 -1.871 1 85.94 96 ARG A N 1
ATOM 784 C CA . ARG A 1 96 ? 17.391 -18.766 -2.506 1 85.94 96 ARG A CA 1
ATOM 785 C C . ARG A 1 96 ? 17.594 -19.141 -3.973 1 85.94 96 ARG A C 1
ATOM 787 O O . ARG A 1 96 ? 17.484 -20.312 -4.348 1 85.94 96 ARG A O 1
ATOM 794 N N . LYS A 1 97 ? 17.547 -18.203 -4.969 1 92.56 97 LYS A N 1
ATOM 795 C CA . LYS A 1 97 ? 17.641 -18.422 -6.41 1 92.56 97 LYS A CA 1
ATOM 796 C C . LYS A 1 97 ? 16.484 -19.25 -6.93 1 92.56 97 LYS A C 1
ATOM 798 O O . LYS A 1 97 ? 16.516 -20.484 -6.852 1 92.56 97 LYS A O 1
ATOM 803 N N . TYR A 1 98 ? 15.578 -18.812 -7.379 1 96.06 98 TYR A N 1
ATOM 804 C CA . TYR A 1 98 ? 14.352 -19.516 -7.758 1 96.06 98 TYR A CA 1
ATOM 805 C C . TYR A 1 98 ? 13.711 -18.859 -8.984 1 96.06 98 TYR A C 1
ATOM 807 O O . TYR A 1 98 ? 13.969 -17.703 -9.281 1 96.06 98 TYR A O 1
ATOM 815 N N . HIS A 1 99 ? 12.969 -19.75 -9.688 1 97.06 99 HIS A N 1
ATOM 816 C CA . HIS A 1 99 ? 12.023 -19.234 -10.68 1 97.06 99 HIS A CA 1
ATOM 817 C C . HIS A 1 99 ? 10.719 -18.797 -10.023 1 97.06 99 HIS A C 1
ATOM 819 O O . HIS A 1 99 ? 10.18 -19.5 -9.164 1 97.06 99 HIS A O 1
ATOM 825 N N . PHE A 1 100 ? 10.266 -17.641 -10.359 1 97.19 100 PHE A N 1
ATOM 826 C CA . PHE A 1 100 ? 9.023 -17.141 -9.789 1 97.19 100 PHE A CA 1
ATOM 827 C C . PHE A 1 100 ? 7.902 -17.172 -10.82 1 97.19 100 PHE A C 1
ATOM 829 O O . PHE A 1 100 ? 8.086 -16.75 -11.961 1 97.19 100 PHE A O 1
ATOM 836 N N . VAL A 1 101 ? 6.758 -17.703 -10.414 1 98.12 101 VAL A N 1
ATOM 837 C CA . VAL A 1 101 ? 5.555 -17.734 -11.242 1 98.12 101 VAL A CA 1
ATOM 838 C C . VAL A 1 101 ? 4.398 -17.062 -10.492 1 98.12 101 VAL A C 1
ATOM 840 O O . VAL A 1 101 ? 3.941 -17.578 -9.469 1 98.12 101 VAL A O 1
ATOM 843 N N . GLY A 1 102 ? 3.918 -15.953 -10.984 1 97.25 102 GLY A N 1
ATOM 844 C CA . GLY A 1 102 ? 2.822 -15.227 -10.367 1 97.25 102 GLY A CA 1
ATOM 845 C C . GLY A 1 102 ? 1.623 -15.062 -11.281 1 97.25 102 GLY A C 1
ATOM 846 O O . GLY A 1 102 ? 1.772 -14.688 -12.445 1 97.25 102 GLY A O 1
ATOM 847 N N . HIS A 1 103 ? 0.448 -15.336 -10.727 1 95.38 103 HIS A N 1
ATOM 848 C CA . HIS A 1 103 ? -0.789 -15.148 -11.477 1 95.38 103 HIS A CA 1
ATOM 849 C C . HIS A 1 103 ? -1.521 -13.891 -11.016 1 95.38 103 HIS A C 1
ATOM 851 O O . HIS A 1 103 ? -1.728 -13.688 -9.82 1 95.38 103 HIS A O 1
ATOM 857 N N . SER A 1 104 ? -1.925 -13.07 -11.969 1 88.5 104 SER A N 1
ATOM 858 C CA . SER A 1 104 ? -2.828 -11.945 -11.727 1 88.5 104 SER A CA 1
ATOM 859 C C . SER A 1 104 ? -2.314 -11.055 -10.602 1 88.5 104 SER A C 1
ATOM 861 O O . SER A 1 104 ? -1.234 -10.469 -10.711 1 88.5 104 SER A O 1
ATOM 863 N N . PHE A 1 105 ? -2.826 -11.086 -9.5 1 84.25 105 PHE A N 1
ATOM 864 C CA . PHE A 1 105 ? -2.5 -10.289 -8.32 1 84.25 105 PHE A CA 1
ATOM 865 C C . PHE A 1 105 ? -1.018 -10.406 -7.984 1 84.25 105 PHE A C 1
ATOM 867 O O . PHE A 1 105 ? -0.34 -9.391 -7.785 1 84.25 105 PHE A O 1
ATOM 874 N N . SER A 1 106 ? -0.507 -11.609 -7.938 1 91.31 106 SER A N 1
ATOM 875 C CA . SER A 1 106 ? 0.887 -11.844 -7.578 1 91.31 106 SER A CA 1
ATOM 876 C C . SER A 1 106 ? 1.828 -11.422 -8.703 1 91.31 106 SER A C 1
ATOM 878 O O . SER A 1 106 ? 2.928 -10.93 -8.445 1 91.31 106 SER A O 1
ATOM 880 N N . GLY A 1 107 ? 1.413 -11.578 -9.953 1 89 107 GLY A N 1
ATOM 881 C CA . GLY A 1 107 ? 2.205 -11.125 -11.078 1 89 107 GLY A CA 1
ATOM 882 C C . GLY A 1 107 ? 2.293 -9.609 -11.172 1 89 107 GLY A C 1
ATOM 883 O O . GLY A 1 107 ? 3.273 -9.07 -11.695 1 89 107 GLY A O 1
ATOM 884 N N . ASN A 1 108 ? 1.308 -8.969 -10.672 1 83.69 108 ASN A N 1
ATOM 885 C CA . ASN A 1 108 ? 1.278 -7.508 -10.695 1 83.69 108 ASN A CA 1
ATOM 886 C C . ASN A 1 108 ? 1.998 -6.914 -9.484 1 83.69 108 ASN A C 1
ATOM 888 O O . ASN A 1 108 ? 2.906 -6.098 -9.641 1 83.69 108 ASN A O 1
ATOM 892 N N . SER A 1 109 ? 1.672 -7.359 -8.328 1 80.31 109 SER A N 1
ATOM 893 C CA . SER A 1 109 ? 2.035 -6.699 -7.078 1 80.31 109 SER A CA 1
ATOM 894 C C . SER A 1 109 ? 3.465 -7.043 -6.668 1 80.31 109 SER A C 1
ATOM 896 O O . SER A 1 109 ? 4.074 -6.332 -5.867 1 80.31 109 SER A O 1
ATOM 898 N N . LEU A 1 110 ? 4.023 -8.086 -7.223 1 85.19 110 LEU A N 1
ATOM 899 C CA . LEU A 1 110 ? 5.336 -8.516 -6.746 1 85.19 110 LEU A CA 1
ATOM 900 C C . LEU A 1 110 ? 6.43 -8.102 -7.727 1 85.19 110 LEU A C 1
ATOM 902 O O . LEU A 1 110 ? 7.617 -8.273 -7.441 1 85.19 110 LEU A O 1
ATOM 906 N N . THR A 1 111 ? 6.047 -7.512 -8.828 1 82.12 111 THR A N 1
ATOM 907 C CA . THR A 1 111 ? 7.004 -7.086 -9.844 1 82.12 111 THR A CA 1
ATOM 908 C C . THR A 1 111 ? 8.055 -6.16 -9.242 1 82.12 111 THR A C 1
ATOM 910 O O . THR A 1 111 ? 9.258 -6.371 -9.422 1 82.12 111 THR A O 1
ATOM 913 N N . PRO A 1 112 ? 7.652 -5.199 -8.445 1 74.06 112 PRO A N 1
ATOM 914 C CA . PRO A 1 112 ? 8.68 -4.312 -7.891 1 74.06 112 PRO A CA 1
ATOM 915 C C . PRO A 1 112 ? 9.648 -5.043 -6.969 1 74.06 112 PRO A C 1
ATOM 917 O O . PRO A 1 112 ? 10.859 -4.797 -7.023 1 74.06 112 PRO A O 1
ATOM 920 N N . SER A 1 113 ? 9.156 -5.934 -6.176 1 78.19 113 SER A N 1
ATOM 921 C CA . SER A 1 113 ? 10.008 -6.676 -5.254 1 78.19 113 SER A CA 1
ATOM 922 C C . SER A 1 113 ? 10.938 -7.625 -6 1 78.19 113 SER A C 1
ATOM 924 O O . SER A 1 113 ? 12.094 -7.809 -5.605 1 78.19 113 SER A O 1
ATOM 926 N N . LEU A 1 114 ? 10.43 -8.141 -6.988 1 82.5 114 LEU A N 1
ATOM 927 C CA . LEU A 1 114 ? 11.242 -9.055 -7.785 1 82.5 114 LEU A CA 1
ATOM 928 C C . LEU A 1 114 ? 12.328 -8.297 -8.547 1 82.5 114 LEU A C 1
ATOM 930 O O . LEU A 1 114 ? 13.438 -8.805 -8.727 1 82.5 114 LEU A O 1
ATOM 934 N N . ALA A 1 115 ? 12 -7.113 -8.906 1 78.19 115 ALA A N 1
ATOM 935 C CA . ALA A 1 115 ? 12.961 -6.266 -9.602 1 78.19 115 ALA A CA 1
ATOM 936 C C . ALA A 1 115 ? 14.141 -5.922 -8.695 1 78.19 115 ALA A C 1
ATOM 938 O O . ALA A 1 115 ? 15.289 -5.902 -9.141 1 78.19 115 ALA A O 1
ATOM 939 N N . VAL A 1 116 ? 13.859 -5.727 -7.477 1 72.31 116 VAL A N 1
ATOM 940 C CA . VAL A 1 116 ? 14.914 -5.289 -6.566 1 72.31 116 VAL A CA 1
ATOM 941 C C . VAL A 1 116 ? 15.672 -6.504 -6.035 1 72.31 116 VAL A C 1
ATOM 943 O O . VAL A 1 116 ? 16.797 -6.375 -5.543 1 72.31 116 VAL A O 1
ATOM 946 N N . SER A 1 117 ? 15.133 -7.66 -6.113 1 75.19 117 SER A N 1
ATOM 947 C CA . SER A 1 117 ? 15.789 -8.898 -5.699 1 75.19 117 SER A CA 1
ATOM 948 C C . SER A 1 117 ? 16.25 -9.711 -6.906 1 75.19 117 SER A C 1
ATOM 950 O O . SER A 1 117 ? 16.25 -10.945 -6.863 1 75.19 117 SER A O 1
ATOM 952 N N . SER A 1 118 ? 16.594 -9.078 -7.816 1 72.75 118 SER A N 1
ATOM 953 C CA . SER A 1 118 ? 16.844 -9.727 -9.102 1 72.75 118 SER A CA 1
ATOM 954 C C . SER A 1 118 ? 18 -10.719 -9.008 1 72.75 118 SER A C 1
ATOM 956 O O . SER A 1 118 ? 18.047 -11.688 -9.773 1 72.75 118 SER A O 1
ATOM 958 N N . ASP A 1 119 ? 18.797 -10.562 -8.008 1 78.62 119 ASP A N 1
ATOM 959 C CA . ASP A 1 119 ? 19.922 -11.484 -7.875 1 78.62 119 ASP A CA 1
ATOM 960 C C . ASP A 1 119 ? 19.453 -12.852 -7.379 1 78.62 119 ASP A C 1
ATOM 962 O O . ASP A 1 119 ? 20.125 -13.859 -7.613 1 78.62 119 ASP A O 1
ATOM 966 N N . GLU A 1 120 ? 18.328 -12.898 -6.797 1 86.75 120 GLU A N 1
ATOM 967 C CA . GLU A 1 120 ? 17.812 -14.156 -6.266 1 86.75 120 GLU A CA 1
ATOM 968 C C . GLU A 1 120 ? 16.75 -14.742 -7.191 1 86.75 120 GLU A C 1
ATOM 970 O O . GLU A 1 120 ? 16.406 -15.922 -7.09 1 86.75 120 GLU A O 1
ATOM 975 N N . VAL A 1 121 ? 16.297 -13.969 -8.109 1 92.56 121 VAL A N 1
ATOM 976 C CA . VAL A 1 121 ? 15.234 -14.398 -9.016 1 92.56 121 VAL A CA 1
ATOM 977 C C . VAL A 1 121 ? 15.844 -14.875 -10.328 1 92.56 121 VAL A C 1
ATOM 979 O O . VAL A 1 121 ? 16.297 -14.055 -11.141 1 92.56 121 VAL A O 1
ATOM 982 N N . GLN A 1 122 ? 15.797 -16.125 -10.516 1 95.56 122 GLN A N 1
ATOM 983 C CA . GLN A 1 122 ? 16.359 -16.688 -11.742 1 95.56 122 GLN A CA 1
ATOM 984 C C . GLN A 1 122 ? 15.531 -16.297 -12.961 1 95.56 122 GLN A C 1
ATOM 986 O O . GLN A 1 122 ? 16.078 -16.031 -14.031 1 95.56 122 GLN A O 1
ATOM 991 N N . SER A 1 123 ? 14.258 -16.359 -12.766 1 96.56 123 SER A N 1
ATOM 992 C CA . SER A 1 123 ? 13.344 -15.875 -13.797 1 96.56 123 SER A CA 1
ATOM 993 C C . SER A 1 123 ? 11.984 -15.516 -13.203 1 96.56 123 SER A C 1
ATOM 995 O O . SER A 1 123 ? 11.664 -15.93 -12.086 1 96.56 123 SER A O 1
ATOM 997 N N . PHE A 1 124 ? 11.203 -14.711 -13.93 1 96.19 124 PHE A N 1
ATOM 998 C CA . PHE A 1 124 ? 9.906 -14.203 -13.508 1 96.19 124 PHE A CA 1
ATOM 999 C C . PHE A 1 124 ? 8.844 -14.484 -14.562 1 96.19 124 PHE A C 1
ATOM 1001 O O . PHE A 1 124 ? 8.891 -13.922 -15.664 1 96.19 124 PHE A O 1
ATOM 1008 N N . THR A 1 125 ? 7.922 -15.367 -14.234 1 97.75 125 THR A N 1
ATOM 1009 C CA . THR A 1 125 ? 6.805 -15.672 -15.125 1 97.75 125 THR A CA 1
ATOM 1010 C C . THR A 1 125 ? 5.527 -15 -14.633 1 97.75 125 THR A C 1
ATOM 1012 O O . THR A 1 125 ? 5.145 -15.148 -13.469 1 97.75 125 THR A O 1
ATOM 1015 N N . ILE A 1 126 ? 4.895 -14.289 -15.508 1 94.81 126 ILE A N 1
ATOM 1016 C CA . ILE A 1 126 ? 3.629 -13.609 -15.25 1 94.81 126 ILE A CA 1
ATOM 1017 C C . ILE A 1 126 ? 2.498 -14.328 -15.984 1 94.81 126 ILE A C 1
ATOM 1019 O O . ILE A 1 126 ? 2.488 -14.383 -17.219 1 94.81 126 ILE A O 1
ATOM 1023 N N . LEU A 1 127 ? 1.579 -14.875 -15.219 1 96.19 127 LEU A N 1
ATOM 1024 C CA . LEU A 1 127 ? 0.397 -15.492 -15.805 1 96.19 127 LEU A CA 1
ATOM 1025 C C . LEU A 1 127 ? -0.788 -14.539 -15.789 1 96.19 127 LEU A C 1
ATOM 1027 O O . LEU A 1 127 ? -1.329 -14.227 -14.727 1 96.19 127 LEU A O 1
ATOM 1031 N N . ASP A 1 128 ? -1.154 -13.984 -16.844 1 92.88 128 ASP A N 1
ATOM 1032 C CA . ASP A 1 128 ? -2.316 -13.148 -17.125 1 92.88 128 ASP A CA 1
ATOM 1033 C C . ASP A 1 128 ? -2.348 -11.938 -16.188 1 92.88 128 ASP A C 1
ATOM 1035 O O . ASP A 1 128 ? -3.352 -11.695 -15.516 1 92.88 128 ASP A O 1
ATOM 1039 N N . ALA A 1 129 ? -1.31 -11.203 -16.234 1 86.81 129 ALA A N 1
ATOM 1040 C CA . ALA A 1 129 ? -1.165 -9.938 -15.516 1 86.81 129 ALA A CA 1
ATOM 1041 C C . ALA A 1 129 ? -0.357 -8.93 -16.328 1 86.81 129 ALA A C 1
ATOM 1043 O O . ALA A 1 129 ? 0.18 -9.266 -17.391 1 86.81 129 ALA A O 1
ATOM 1044 N N . HIS A 1 130 ? -0.32 -7.754 -15.797 1 76.88 130 HIS A N 1
ATOM 1045 C CA . HIS A 1 130 ? 0.321 -6.672 -16.531 1 76.88 130 HIS A CA 1
ATOM 1046 C C . HIS A 1 130 ? 1.729 -6.406 -16.016 1 76.88 130 HIS A C 1
ATOM 1048 O O . HIS A 1 130 ? 2.518 -5.715 -16.656 1 76.88 130 HIS A O 1
ATOM 1054 N N . GLY A 1 131 ? 2.049 -7.117 -15.008 1 70.25 131 GLY A N 1
ATOM 1055 C CA . GLY A 1 131 ? 3.352 -6.883 -14.406 1 70.25 131 GLY A CA 1
ATOM 1056 C C . GLY A 1 131 ? 3.361 -5.711 -13.445 1 70.25 131 GLY A C 1
ATOM 1057 O O . GLY A 1 131 ? 4.34 -5.496 -12.727 1 70.25 131 GLY A O 1
ATOM 1058 N N . VAL A 1 132 ? 2.316 -4.934 -13.438 1 62.62 132 VAL A N 1
ATOM 1059 C CA . VAL A 1 132 ? 2.305 -3.799 -12.516 1 62.62 132 VAL A CA 1
ATOM 1060 C C . VAL A 1 132 ? 0.869 -3.479 -12.109 1 62.62 132 VAL A C 1
ATOM 1062 O O . VAL A 1 132 ? -0.076 -3.807 -12.836 1 62.62 132 VAL A O 1
ATOM 1065 N N . ILE A 1 133 ? 0.606 -3.324 -10.984 1 57.28 133 ILE A N 1
ATOM 1066 C CA . ILE A 1 133 ? -0.735 -2.885 -10.617 1 57.28 133 ILE A CA 1
ATOM 1067 C C . ILE A 1 133 ? -0.902 -1.404 -10.945 1 57.28 133 ILE A C 1
ATOM 1069 O O . ILE A 1 133 ? -1.824 -1.022 -11.672 1 57.28 133 ILE A O 1
ATOM 1073 N N . THR A 1 134 ? -0.899 -0.576 -10.25 1 49.56 134 THR A N 1
ATOM 1074 C CA . THR A 1 134 ? -0.902 0.878 -10.375 1 49.56 134 THR A CA 1
ATOM 1075 C C . THR A 1 134 ? 0.346 1.477 -9.727 1 49.56 134 THR A C 1
ATOM 1077 O O . THR A 1 134 ? 0.851 0.954 -8.734 1 49.56 134 THR A O 1
ATOM 1080 N N . MET A 1 135 ? 1.363 1.562 -10.602 1 44.72 135 MET A N 1
ATOM 1081 C CA . MET A 1 135 ? 2.629 2.113 -10.125 1 44.72 135 MET A CA 1
ATOM 1082 C C . MET A 1 135 ? 2.395 3.377 -9.305 1 44.72 135 MET A C 1
ATOM 1084 O O . MET A 1 135 ? 2.648 4.484 -9.773 1 44.72 135 MET A O 1
ATOM 1088 N N . VAL A 1 136 ? 1.298 3.533 -8.828 1 41.88 136 VAL A N 1
ATOM 1089 C CA . VAL A 1 136 ? 1.456 4.895 -8.32 1 41.88 136 VAL A CA 1
ATOM 1090 C C . VAL A 1 136 ? 2.896 5.113 -7.867 1 41.88 136 VAL A C 1
ATOM 1092 O O . VAL A 1 136 ? 3.574 6.027 -8.344 1 41.88 136 VAL A O 1
ATOM 1095 N N . ASP A 1 137 ? 3.16 5.066 -6.484 1 39.81 137 ASP A N 1
ATOM 1096 C CA . ASP A 1 137 ? 4.301 5.832 -5.992 1 39.81 137 ASP A CA 1
ATOM 1097 C C . ASP A 1 137 ? 5.613 5.105 -6.277 1 39.81 137 ASP A C 1
ATOM 1099 O O . ASP A 1 137 ? 5.832 3.996 -5.785 1 39.81 137 ASP A O 1
ATOM 1103 N N . ASP A 1 138 ? 6.141 5.254 -7.562 1 41.28 138 ASP A N 1
ATOM 1104 C CA . ASP A 1 138 ? 7.582 5.02 -7.586 1 41.28 138 ASP A CA 1
ATOM 1105 C C . ASP A 1 138 ? 8.148 4.938 -6.168 1 41.28 138 ASP A C 1
ATOM 1107 O O . ASP A 1 138 ? 9.094 4.191 -5.914 1 41.28 138 ASP A O 1
ATOM 1111 N N . MET A 1 139 ? 7.539 5.797 -5.496 1 42.62 139 MET A N 1
ATOM 1112 C CA . MET A 1 139 ? 8.008 5.828 -4.113 1 42.62 139 MET A CA 1
ATOM 1113 C C . MET A 1 139 ? 7.852 4.461 -3.455 1 42.62 139 MET A C 1
ATOM 1115 O O . MET A 1 139 ? 8.688 4.062 -2.645 1 42.62 139 MET A O 1
ATOM 1119 N N . TYR A 1 140 ? 6.781 3.791 -3.988 1 45.53 140 TYR A N 1
ATOM 1120 C CA . TYR A 1 140 ? 6.52 2.492 -3.379 1 45.53 140 TYR A CA 1
ATOM 1121 C C . TYR A 1 140 ? 7.656 1.517 -3.67 1 45.53 140 TYR A C 1
ATOM 1123 O O . TYR A 1 140 ? 8.102 0.787 -2.779 1 45.53 140 TYR A O 1
ATOM 1131 N N . LEU A 1 141 ? 7.938 1.465 -4.969 1 44.16 141 LEU A N 1
ATOM 1132 C CA . LEU A 1 141 ? 8.922 0.477 -5.402 1 44.16 141 LEU A CA 1
ATOM 1133 C C . LEU A 1 141 ? 10.234 0.648 -4.645 1 44.16 141 LEU A C 1
ATOM 1135 O O . LEU A 1 141 ? 10.836 -0.335 -4.211 1 44.16 141 LEU A O 1
ATOM 1139 N N . PHE A 1 142 ? 10.594 1.886 -4.645 1 42.12 142 PHE A N 1
ATOM 1140 C CA . PHE A 1 142 ? 11.93 2.107 -4.109 1 42.12 142 PHE A CA 1
ATOM 1141 C C . PHE A 1 142 ? 11.945 1.938 -2.596 1 42.12 142 PHE A C 1
ATOM 1143 O O . PHE A 1 142 ? 12.906 1.405 -2.035 1 42.12 142 PHE A O 1
ATOM 1150 N N . THR A 1 143 ? 10.867 2.375 -2.07 1 44.5 143 THR A N 1
ATOM 1151 C CA . THR A 1 143 ? 10.836 2.146 -0.631 1 44.5 143 THR A CA 1
ATOM 1152 C C . THR A 1 143 ? 10.836 0.653 -0.319 1 44.5 143 THR A C 1
ATOM 1154 O O . THR A 1 143 ? 11.422 0.224 0.676 1 44.5 143 THR A O 1
ATOM 1157 N N . GLN A 1 144 ? 10.242 -0.016 -1.25 1 44.94 144 GLN A N 1
ATOM 1158 C CA . GLN A 1 144 ? 10.273 -1.461 -1.044 1 44.94 144 GLN A CA 1
ATOM 1159 C C . GLN A 1 144 ? 11.695 -2.006 -1.167 1 44.94 144 GLN A C 1
ATOM 1161 O O . GLN A 1 144 ? 12.109 -2.859 -0.379 1 44.94 144 GLN A O 1
ATOM 1166 N N . ARG A 1 145 ? 12.352 -1.541 -2.236 1 45.12 145 ARG A N 1
ATOM 1167 C CA . ARG A 1 145 ? 13.719 -2.031 -2.418 1 45.12 145 ARG A CA 1
ATOM 1168 C C . ARG A 1 145 ? 14.547 -1.813 -1.158 1 45.12 145 ARG A C 1
ATOM 1170 O O . ARG A 1 145 ? 15.25 -2.721 -0.708 1 45.12 145 ARG A O 1
ATOM 1177 N N . LYS A 1 146 ? 14.547 -0.535 -0.899 1 46.19 146 LYS A N 1
ATOM 1178 C CA . LYS A 1 146 ? 15.414 -0.181 0.226 1 46.19 146 LYS A CA 1
ATOM 1179 C C . LYS A 1 146 ? 14.93 -0.846 1.514 1 46.19 146 LYS A C 1
ATOM 1181 O O . LYS A 1 146 ? 15.742 -1.224 2.361 1 46.19 146 LYS A O 1
ATOM 1186 N N . ALA A 1 147 ? 13.648 -0.887 1.601 1 43.81 147 ALA A N 1
ATOM 1187 C CA . ALA A 1 147 ? 13.148 -1.69 2.715 1 43.81 147 ALA A CA 1
ATOM 1188 C C . ALA A 1 147 ? 13.688 -3.117 2.645 1 43.81 147 ALA A C 1
ATOM 1190 O O . ALA A 1 147 ? 14.07 -3.695 3.666 1 43.81 147 ALA A O 1
ATOM 1191 N N . LEU A 1 148 ? 13.508 -3.602 1.438 1 43.59 148 LEU A N 1
ATOM 1192 C CA . LEU A 1 148 ? 14.047 -4.941 1.238 1 43.59 148 LEU A CA 1
ATOM 1193 C C . LEU A 1 148 ? 15.562 -4.953 1.417 1 43.59 148 LEU A C 1
ATOM 1195 O O . LEU A 1 148 ? 16.109 -5.879 2.016 1 43.59 148 LEU A O 1
ATOM 1199 N N . GLU A 1 149 ? 16.078 -4.031 0.647 1 44.78 149 GLU A N 1
ATOM 1200 C CA . GLU A 1 149 ? 17.516 -3.965 0.847 1 44.78 149 GLU A CA 1
ATOM 1201 C C . GLU A 1 149 ? 17.859 -3.559 2.277 1 44.78 149 GLU A C 1
ATOM 1203 O O . GLU A 1 149 ? 18.875 -3.996 2.83 1 44.78 149 GLU A O 1
ATOM 1208 N N . GLY A 1 150 ? 17.234 -2.488 2.77 1 39.56 150 GLY A N 1
ATOM 1209 C CA . GLY A 1 150 ? 17.469 -2.006 4.121 1 39.56 150 GLY A CA 1
ATOM 1210 C C . GLY A 1 150 ? 16.875 -2.91 5.184 1 39.56 150 GLY A C 1
ATOM 1211 O O . GLY A 1 150 ? 17.125 -2.723 6.379 1 39.56 150 GLY A O 1
ATOM 1212 N N . THR A 1 151 ? 15.68 -3.037 4.953 1 42.94 151 THR A N 1
ATOM 1213 C CA . THR A 1 151 ? 15.219 -3.945 6 1 42.94 151 THR A CA 1
ATOM 1214 C C . THR A 1 151 ? 16.234 -5.062 6.227 1 42.94 151 THR A C 1
ATOM 1216 O O . THR A 1 151 ? 16.719 -5.25 7.348 1 42.94 151 THR A O 1
ATOM 1219 N N . TYR A 1 152 ? 15.938 -6.238 5.367 1 38.81 152 TYR A N 1
ATOM 1220 C CA . TYR A 1 152 ? 16.688 -7.348 5.945 1 38.81 152 TYR A CA 1
ATOM 1221 C C . TYR A 1 152 ? 18.156 -6.992 6.082 1 38.81 152 TYR A C 1
ATOM 1223 O O . TYR A 1 152 ? 18.812 -7.387 7.051 1 38.81 152 TYR A O 1
ATOM 1231 N N . HIS A 1 153 ? 18.812 -6.219 5.004 1 35.81 153 HIS A N 1
ATOM 1232 C CA . HIS A 1 153 ? 20.234 -5.949 5.102 1 35.81 153 HIS A CA 1
ATOM 1233 C C . HIS A 1 153 ? 20.531 -4.453 5.004 1 35.81 153 HIS A C 1
ATOM 1235 O O . HIS A 1 153 ? 21.688 -4.043 4.93 1 35.81 153 HIS A O 1
ATOM 1241 N N . SER A 1 154 ? 19.656 -3.594 4.602 1 39.75 154 SER A N 1
ATOM 1242 C CA . SER A 1 154 ? 20.188 -2.252 4.371 1 39.75 154 SER A CA 1
ATOM 1243 C C . SER A 1 154 ? 20.609 -1.599 5.68 1 39.75 154 SER A C 1
ATOM 1245 O O . SER A 1 154 ? 19.828 -1.482 6.617 1 39.75 154 SER A O 1
ATOM 1247 N N . LYS A 1 155 ? 21.875 -1.535 5.734 1 43.28 155 LYS A N 1
ATOM 1248 C CA . LYS A 1 155 ? 22.578 -0.876 6.824 1 43.28 155 LYS A CA 1
ATOM 1249 C C . LYS A 1 155 ? 22.234 0.608 6.891 1 43.28 155 LYS A C 1
ATOM 1251 O O . LYS A 1 155 ? 22.219 1.292 5.863 1 43.28 155 LYS A O 1
ATOM 1256 N N . ARG A 1 156 ? 21.438 1.143 7.793 1 52.12 156 ARG A N 1
ATOM 1257 C CA . ARG A 1 156 ? 21.406 2.545 8.195 1 52.12 156 ARG A CA 1
ATOM 1258 C C . ARG A 1 156 ? 22.688 3.262 7.793 1 52.12 156 ARG A C 1
ATOM 1260 O O . ARG A 1 156 ? 23.797 2.721 7.953 1 52.12 156 ARG A O 1
ATOM 1267 N N . VAL A 1 157 ? 22.484 4.285 6.832 1 55.09 157 VAL A N 1
ATOM 1268 C CA . VAL A 1 157 ? 23.703 5.047 6.59 1 55.09 157 VAL A CA 1
ATOM 1269 C C . VAL A 1 157 ? 24.297 5.492 7.922 1 55.09 157 VAL A C 1
ATOM 1271 O O . VAL A 1 157 ? 23.719 6.309 8.633 1 55.09 157 VAL A O 1
ATOM 1274 N N . GLU A 1 158 ? 25.141 4.723 8.414 1 62.19 158 GLU A N 1
ATOM 1275 C CA . GLU A 1 158 ? 25.781 4.977 9.711 1 62.19 158 GLU A CA 1
ATOM 1276 C C . GLU A 1 158 ? 26.453 6.344 9.734 1 62.19 158 GLU A C 1
ATOM 1278 O O . GLU A 1 158 ? 26.422 7.039 10.758 1 62.19 158 GLU A O 1
ATOM 1283 N N . ASN A 1 159 ? 26.969 6.848 8.484 1 73.94 159 ASN A N 1
ATOM 1284 C CA . ASN A 1 159 ? 27.703 8.109 8.484 1 73.94 159 ASN A CA 1
ATOM 1285 C C . ASN A 1 159 ? 27.312 8.977 7.293 1 73.94 159 ASN A C 1
ATOM 1287 O O . ASN A 1 159 ? 28.062 9.086 6.324 1 73.94 159 ASN A O 1
ATOM 1291 N N . PRO A 1 160 ? 26.219 9.633 7.43 1 79.31 160 PRO A N 1
ATOM 1292 C CA . PRO A 1 160 ? 25.797 10.461 6.297 1 79.31 160 PRO A CA 1
ATOM 1293 C C . PRO A 1 160 ? 26.766 11.617 6.031 1 79.31 160 PRO A C 1
ATOM 1295 O O . PRO A 1 160 ? 27.344 12.18 6.969 1 79.31 160 PRO A O 1
ATOM 1298 N N . LYS A 1 161 ? 26.953 11.859 4.781 1 85.38 161 LYS A N 1
ATOM 1299 C CA . LYS A 1 161 ? 27.812 12.969 4.363 1 85.38 161 LYS A CA 1
ATOM 1300 C C . LYS A 1 161 ? 27.281 14.297 4.91 1 85.38 161 LYS A C 1
ATOM 1302 O O . LYS A 1 161 ? 26.094 14.586 4.805 1 85.38 161 LYS A O 1
ATOM 1307 N N . GLN A 1 162 ? 28.219 15.039 5.539 1 92.31 162 GLN A N 1
ATOM 1308 C CA . GLN A 1 162 ? 27.875 16.359 6.074 1 92.31 162 GLN A CA 1
ATOM 1309 C C . GLN A 1 162 ? 27.875 17.422 4.977 1 92.31 162 GLN A C 1
ATOM 1311 O O . GLN A 1 162 ? 28.812 17.484 4.18 1 92.31 162 GLN A O 1
ATOM 1316 N N . ILE A 1 163 ? 26.781 18.094 4.918 1 94.12 163 ILE A N 1
ATOM 1317 C CA . ILE A 1 163 ? 26.594 19.141 3.908 1 94.12 163 ILE A CA 1
ATOM 1318 C C . ILE A 1 163 ? 26.547 20.516 4.578 1 94.12 163 ILE A C 1
ATOM 1320 O O . ILE A 1 163 ? 26 20.656 5.676 1 94.12 163 ILE A O 1
ATOM 1324 N N . SER A 1 164 ? 27.156 21.484 3.936 1 95.19 164 SER A N 1
ATOM 1325 C CA . SER A 1 164 ? 27.156 22.828 4.516 1 95.19 164 SER A CA 1
ATOM 1326 C C . SER A 1 164 ? 25.766 23.422 4.555 1 95.19 164 SER A C 1
ATOM 1328 O O . SER A 1 164 ? 24.906 23.078 3.73 1 95.19 164 SER A O 1
ATOM 1330 N N . ARG A 1 165 ? 25.594 24.312 5.512 1 93.94 165 ARG A N 1
ATOM 1331 C CA . ARG A 1 165 ? 24.312 25.016 5.633 1 93.94 165 ARG A CA 1
ATOM 1332 C C . ARG A 1 165 ? 23.969 25.719 4.332 1 93.94 165 ARG A C 1
ATOM 1334 O O . ARG A 1 165 ? 22.797 25.719 3.918 1 93.94 165 ARG A O 1
ATOM 1341 N N . GLU A 1 166 ? 24.969 26.297 3.719 1 93.25 166 GLU A N 1
ATOM 1342 C CA . GLU A 1 166 ? 24.75 27.016 2.461 1 93.25 166 GLU A CA 1
ATOM 1343 C C . GLU A 1 166 ? 24.266 26.062 1.369 1 93.25 166 GLU A C 1
ATOM 1345 O O . GLU A 1 166 ? 23.344 26.406 0.618 1 93.25 166 GLU A O 1
ATOM 1350 N N . GLU A 1 167 ? 24.891 24.984 1.353 1 94.44 167 GLU A N 1
ATOM 1351 C CA . GLU A 1 167 ? 24.484 24 0.35 1 94.44 167 GLU A CA 1
ATOM 1352 C C . GLU A 1 167 ? 23.078 23.469 0.625 1 94.44 167 GLU A C 1
ATOM 1354 O O . GLU A 1 167 ? 22.312 23.234 -0.306 1 94.44 167 GLU A O 1
ATOM 1359 N N . LEU A 1 168 ? 22.734 23.25 1.84 1 94 168 LEU A N 1
ATOM 1360 C CA . LEU A 1 168 ? 21.406 22.797 2.217 1 94 168 LEU A CA 1
ATOM 1361 C C . LEU A 1 168 ? 20.359 23.844 1.841 1 94 168 LEU A C 1
ATOM 1363 O O . LEU A 1 168 ? 19.281 23.484 1.334 1 94 168 LEU A O 1
ATOM 1367 N N . LYS A 1 169 ? 20.688 25.031 2.057 1 92.12 169 LYS A N 1
ATOM 1368 C CA . LYS A 1 169 ? 19.781 26.109 1.672 1 92.12 169 LYS A CA 1
ATOM 1369 C C . LYS A 1 169 ? 19.578 26.141 0.161 1 92.12 169 LYS A C 1
ATOM 1371 O O . LYS A 1 169 ? 18.453 26.359 -0.314 1 92.12 169 LYS A O 1
ATOM 1376 N N . LYS A 1 170 ? 20.625 25.953 -0.581 1 92.06 170 LYS A N 1
ATOM 1377 C CA . LYS A 1 170 ? 20.531 25.922 -2.037 1 92.06 170 LYS A CA 1
ATOM 1378 C C . LYS A 1 170 ? 19.609 24.797 -2.508 1 92.06 170 LYS A C 1
ATOM 1380 O O . LYS A 1 170 ? 18.844 24.984 -3.453 1 92.06 170 LYS A O 1
ATOM 1385 N N . ARG A 1 171 ? 19.641 23.688 -1.818 1 89.19 171 ARG A N 1
ATOM 1386 C CA . ARG A 1 171 ? 18.781 22.562 -2.166 1 89.19 171 ARG A CA 1
ATOM 1387 C C . ARG A 1 171 ? 17.312 22.875 -1.903 1 89.19 171 ARG A C 1
ATOM 1389 O O . ARG A 1 171 ? 16.438 22.438 -2.65 1 89.19 171 ARG A O 1
ATOM 1396 N N . LEU A 1 172 ? 17.062 23.641 -0.884 1 89.81 172 LEU A N 1
ATOM 1397 C CA . LEU A 1 172 ? 15.695 23.984 -0.529 1 89.81 172 LEU A CA 1
ATOM 1398 C C . LEU A 1 172 ? 15.117 25 -1.512 1 89.81 172 LEU A C 1
ATOM 1400 O O . LEU A 1 172 ? 13.898 25.156 -1.593 1 89.81 172 LEU A O 1
ATOM 1404 N N . LEU A 1 173 ? 16.062 25.719 -2.252 1 83.5 173 LEU A N 1
ATOM 1405 C CA . LEU A 1 173 ? 15.578 26.672 -3.244 1 83.5 173 LEU A CA 1
ATOM 1406 C C . LEU A 1 173 ? 14.773 25.969 -4.328 1 83.5 173 LEU A C 1
ATOM 1408 O O . LEU A 1 173 ? 13.922 26.594 -4.977 1 83.5 173 LEU A O 1
ATOM 1412 N N . LYS A 1 174 ? 14.969 24.703 -4.488 1 79.56 174 LYS A N 1
ATOM 1413 C CA . LYS A 1 174 ? 14.258 23.922 -5.496 1 79.56 174 LYS A CA 1
ATOM 1414 C C . LYS A 1 174 ? 12.961 23.344 -4.93 1 79.56 174 LYS A C 1
ATOM 1416 O O . LYS A 1 174 ? 12.172 22.75 -5.66 1 79.56 174 LYS A O 1
ATOM 1421 N N . SER A 1 175 ? 12.742 23.594 -3.682 1 82.62 175 SER A N 1
ATOM 1422 C CA . SER A 1 175 ? 11.539 23.078 -3.031 1 82.62 175 SER A CA 1
ATOM 1423 C C . SER A 1 175 ? 10.406 24.109 -3.088 1 82.62 175 SER A C 1
ATOM 1425 O O . SER A 1 175 ? 10.562 25.188 -3.658 1 82.62 175 SER A O 1
ATOM 1427 N N . THR A 1 176 ? 9.281 23.75 -2.566 1 83.38 176 THR A N 1
ATOM 1428 C CA . THR A 1 176 ? 8.117 24.641 -2.551 1 83.38 176 THR A CA 1
ATOM 1429 C C . THR A 1 176 ? 8.055 25.422 -1.245 1 83.38 176 THR A C 1
ATOM 1431 O O . THR A 1 176 ? 7.098 26.172 -1.006 1 83.38 176 THR A O 1
ATOM 1434 N N . ILE A 1 177 ? 9.086 25.266 -0.425 1 90.06 177 ILE A N 1
ATOM 1435 C CA . ILE A 1 177 ? 9.172 26.047 0.8 1 90.06 177 ILE A CA 1
ATOM 1436 C C . ILE A 1 177 ? 9.594 27.484 0.466 1 90.06 177 ILE A C 1
ATOM 1438 O O . ILE A 1 177 ? 10.68 27.703 -0.061 1 90.06 177 ILE A O 1
ATOM 1442 N N . PRO A 1 178 ? 8.734 28.422 0.845 1 90.88 178 PRO A N 1
ATOM 1443 C CA . PRO A 1 178 ? 9.125 29.812 0.573 1 90.88 178 PRO A CA 1
ATOM 1444 C C . PRO A 1 178 ? 10.422 30.203 1.274 1 90.88 178 PRO A C 1
ATOM 1446 O O . PRO A 1 178 ? 10.703 29.719 2.375 1 90.88 178 PRO A O 1
ATOM 1449 N N . LEU A 1 179 ? 11.133 31.172 0.624 1 91.56 179 LEU A N 1
ATOM 1450 C CA . LEU A 1 179 ? 12.453 31.594 1.076 1 91.56 179 LEU A CA 1
ATOM 1451 C C . LEU A 1 179 ? 12.422 32.031 2.537 1 91.56 179 LEU A C 1
ATOM 1453 O O . LEU A 1 179 ? 13.297 31.656 3.32 1 91.56 179 LEU A O 1
ATOM 1457 N N . GLU A 1 180 ? 11.398 32.719 2.936 1 93.69 180 GLU A N 1
ATOM 1458 C CA . GLU A 1 180 ? 11.289 33.281 4.273 1 93.69 180 GLU A CA 1
ATOM 1459 C C . GLU A 1 180 ? 11.141 32.188 5.332 1 93.69 180 GLU A C 1
ATOM 1461 O O . GLU A 1 180 ? 11.336 32.469 6.523 1 93.69 180 GLU A O 1
ATOM 1466 N N . PHE A 1 181 ? 10.836 30.984 4.914 1 94.12 181 PHE A N 1
ATOM 1467 C CA . PHE A 1 181 ? 10.547 29.938 5.883 1 94.12 181 PHE A CA 1
ATOM 1468 C C . PHE A 1 181 ? 11.602 28.844 5.82 1 94.12 181 PHE A C 1
ATOM 1470 O O . PHE A 1 181 ? 11.5 27.844 6.531 1 94.12 181 PHE A O 1
ATOM 1477 N N . GLN A 1 182 ? 12.57 28.969 5.02 1 93.12 182 GLN A N 1
ATOM 1478 C CA . GLN A 1 182 ? 13.555 27.922 4.812 1 93.12 182 GLN A CA 1
ATOM 1479 C C . GLN A 1 182 ? 14.375 27.672 6.074 1 93.12 182 GLN A C 1
ATOM 1481 O O . GLN A 1 182 ? 14.742 26.531 6.371 1 93.12 182 GLN A O 1
ATOM 1486 N N . ASP A 1 183 ? 14.625 28.781 6.805 1 93.56 183 ASP A N 1
ATOM 1487 C CA . ASP A 1 183 ? 15.359 28.594 8.055 1 93.56 183 ASP A CA 1
ATOM 1488 C C . ASP A 1 183 ? 14.539 27.797 9.055 1 93.56 183 ASP A C 1
ATOM 1490 O O . ASP A 1 183 ? 15.086 26.938 9.773 1 93.56 183 ASP A O 1
ATOM 1494 N N . LEU A 1 184 ? 13.289 28.109 9.109 1 93.62 184 LEU A N 1
ATOM 1495 C CA . LEU A 1 184 ? 12.391 27.344 9.961 1 93.62 184 LEU A CA 1
ATOM 1496 C C . LEU A 1 184 ? 12.438 25.859 9.586 1 93.62 184 LEU A C 1
ATOM 1498 O O . LEU A 1 184 ? 12.555 25 10.453 1 93.62 184 LEU A O 1
ATOM 1502 N N . TRP A 1 185 ? 12.352 25.531 8.305 1 95.62 185 TRP A N 1
ATOM 1503 C CA . TRP A 1 185 ? 12.359 24.172 7.812 1 95.62 185 TRP A CA 1
ATOM 1504 C C . TRP A 1 185 ? 13.672 23.469 8.148 1 95.62 185 TRP A C 1
ATOM 1506 O O . TRP A 1 185 ? 13.672 22.328 8.609 1 95.62 185 TRP A O 1
ATOM 1516 N N . LEU A 1 186 ? 14.797 24.188 7.984 1 95.06 186 LEU A N 1
ATOM 1517 C CA . LEU A 1 186 ? 16.125 23.609 8.164 1 95.06 186 LEU A CA 1
ATOM 1518 C C . LEU A 1 186 ? 16.375 23.266 9.633 1 95.06 186 LEU A C 1
ATOM 1520 O O . LEU A 1 186 ? 17.078 22.297 9.93 1 95.06 186 LEU A O 1
ATOM 1524 N N . GLU A 1 187 ? 15.844 24.031 10.469 1 94.75 187 GLU A N 1
ATOM 1525 C CA . GLU A 1 187 ? 16.078 23.812 11.898 1 94.75 187 GLU A CA 1
ATOM 1526 C C . GLU A 1 187 ? 15.688 22.391 12.312 1 94.75 187 GLU A C 1
ATOM 1528 O O . GLU A 1 187 ? 16.406 21.734 13.055 1 94.75 187 GLU A O 1
ATOM 1533 N N . ARG A 1 188 ? 14.617 21.953 11.789 1 95.31 188 ARG A N 1
ATOM 1534 C CA . ARG A 1 188 ? 14.117 20.641 12.188 1 95.31 188 ARG A CA 1
ATOM 1535 C C . ARG A 1 188 ? 14.43 19.594 11.125 1 95.31 188 ARG A C 1
ATOM 1537 O O . ARG A 1 188 ? 14.492 18.406 11.414 1 95.31 188 ARG A O 1
ATOM 1544 N N . GLY A 1 189 ? 14.633 20.016 9.953 1 95.88 189 GLY A N 1
ATOM 1545 C CA . GLY A 1 189 ? 14.812 19.094 8.836 1 95.88 189 GLY A CA 1
ATOM 1546 C C . GLY A 1 189 ? 16.25 18.625 8.688 1 95.88 189 GLY A C 1
ATOM 1547 O O . GLY A 1 189 ? 16.531 17.766 7.84 1 95.88 189 GLY A O 1
ATOM 1548 N N . VAL A 1 190 ? 17.156 19.172 9.586 1 95 190 VAL A N 1
ATOM 1549 C CA . VAL A 1 190 ? 18.578 18.844 9.461 1 95 190 VAL A CA 1
ATOM 1550 C C . VAL A 1 190 ? 19.125 18.438 10.82 1 95 190 VAL A C 1
ATOM 1552 O O . VAL A 1 190 ? 18.812 19.047 11.844 1 95 190 VAL A O 1
ATOM 1555 N N . LYS A 1 191 ? 19.828 17.328 10.82 1 94.62 191 LYS A N 1
ATOM 1556 C CA . LYS A 1 191 ? 20.688 17.031 11.961 1 94.62 191 LYS A CA 1
ATOM 1557 C C . LYS A 1 191 ? 22.016 17.781 11.875 1 94.62 191 LYS A C 1
ATOM 1559 O O . LYS A 1 191 ? 22.891 17.406 11.086 1 94.62 191 LYS A O 1
ATOM 1564 N N . TRP A 1 192 ? 22.125 18.703 12.719 1 94.31 192 TRP A N 1
ATOM 1565 C CA . TRP A 1 192 ? 23.25 19.625 12.648 1 94.31 192 TRP A CA 1
ATOM 1566 C C . TRP A 1 192 ? 24.406 19.141 13.508 1 94.31 192 TRP A C 1
ATOM 1568 O O . TRP A 1 192 ? 24.203 18.469 14.523 1 94.31 192 TRP A O 1
ATOM 1578 N N . ASN A 1 193 ? 25.578 19.5 13.039 1 93.25 193 ASN A N 1
ATOM 1579 C CA . ASN A 1 193 ? 26.719 19.359 13.945 1 93.25 193 ASN A CA 1
ATOM 1580 C C . ASN A 1 193 ? 26.641 20.375 15.078 1 93.25 193 ASN A C 1
ATOM 1582 O O . ASN A 1 193 ? 25.75 21.234 15.109 1 93.25 193 ASN A O 1
ATOM 1586 N N . VAL A 1 194 ? 27.547 20.281 15.969 1 93 194 VAL A N 1
ATOM 1587 C CA . VAL A 1 194 ? 27.516 21.094 17.188 1 93 194 VAL A CA 1
ATOM 1588 C C . VAL A 1 194 ? 27.562 22.578 16.812 1 93 194 VAL A C 1
ATOM 1590 O O . VAL A 1 194 ? 26.828 23.391 17.391 1 93 194 VAL A O 1
ATOM 1593 N N . GLU A 1 195 ? 28.328 22.938 15.836 1 93.44 195 GLU A N 1
ATOM 1594 C CA . GLU A 1 195 ? 28.516 24.328 15.422 1 93.44 195 GLU A CA 1
ATOM 1595 C C . GLU A 1 195 ? 27.375 24.797 14.523 1 93.44 195 GLU A C 1
ATOM 1597 O O . GLU A 1 195 ? 27.266 25.984 14.211 1 93.44 195 GLU A O 1
ATOM 1602 N N . ARG A 1 196 ? 26.547 23.859 14.086 1 92.62 196 ARG A N 1
ATOM 1603 C CA . ARG A 1 196 ? 25.391 24.141 13.234 1 92.62 196 ARG A CA 1
ATOM 1604 C C . ARG A 1 196 ? 25.828 24.719 11.891 1 92.62 196 ARG A C 1
ATOM 1606 O O . ARG A 1 196 ? 25.156 25.578 11.336 1 92.62 196 ARG A O 1
ATOM 1613 N N . THR A 1 197 ? 26.984 24.344 11.445 1 93.31 197 THR A N 1
ATOM 1614 C CA . THR A 1 197 ? 27.5 24.812 10.164 1 93.31 197 THR A CA 1
ATOM 1615 C C . THR A 1 197 ? 27.312 23.75 9.086 1 93.31 197 THR A C 1
ATOM 1617 O O . THR A 1 197 ? 27.266 24.062 7.898 1 93.31 197 THR A O 1
ATOM 1620 N N . HIS A 1 198 ? 27.359 22.531 9.57 1 95.44 198 HIS A N 1
ATOM 1621 C CA . HIS A 1 198 ? 27.156 21.391 8.672 1 95.44 198 HIS A CA 1
ATOM 1622 C C . HIS A 1 198 ? 26.125 20.422 9.242 1 95.44 198 HIS A C 1
ATOM 1624 O O . HIS A 1 198 ? 25.906 20.391 10.453 1 95.44 198 HIS A O 1
ATOM 1630 N N . GLY A 1 199 ? 25.516 19.781 8.352 1 95.06 199 GLY A N 1
ATOM 1631 C CA . GLY A 1 199 ? 24.562 18.75 8.758 1 95.06 199 GLY A CA 1
ATOM 1632 C C . GLY A 1 199 ? 24.094 17.891 7.602 1 95.06 199 GLY A C 1
ATOM 1633 O O . GLY A 1 199 ? 24.688 17.906 6.523 1 95.06 199 GLY A O 1
ATOM 1634 N N . HIS A 1 200 ? 23.156 17.016 7.863 1 93.25 200 HIS A N 1
ATOM 1635 C CA . HIS A 1 200 ? 22.469 16.219 6.855 1 93.25 200 HIS A CA 1
ATOM 1636 C C . HIS A 1 200 ? 20.969 16.172 7.125 1 93.25 200 HIS A C 1
ATOM 1638 O O . HIS A 1 200 ? 20.531 16.391 8.258 1 93.25 200 HIS A O 1
ATOM 1644 N N . PHE A 1 201 ? 20.234 15.977 6.082 1 90.69 201 PHE A N 1
ATOM 1645 C CA . PHE A 1 201 ? 18.781 15.922 6.246 1 90.69 201 PHE A CA 1
ATOM 1646 C C . PHE A 1 201 ? 18.406 14.859 7.273 1 90.69 201 PHE A C 1
ATOM 1648 O O . PHE A 1 201 ? 18.969 13.766 7.289 1 90.69 201 PHE A O 1
ATOM 1655 N N . ALA A 1 202 ? 17.5 15.227 8.086 1 92 202 ALA A N 1
ATOM 1656 C CA . ALA A 1 2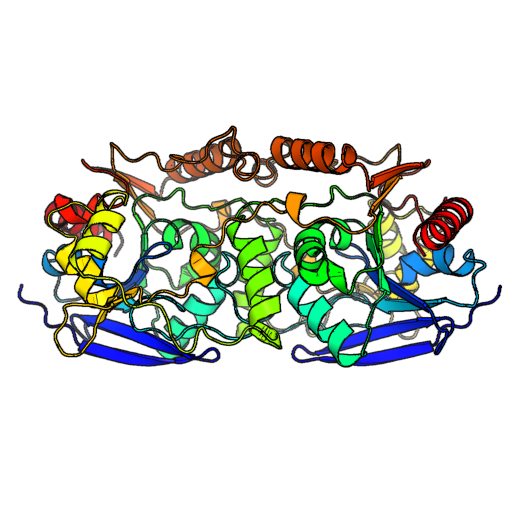02 ? 17 14.328 9.125 1 92 202 ALA A CA 1
ATOM 1657 C C . ALA A 1 202 ? 16.156 13.211 8.531 1 92 202 ALA A C 1
ATOM 1659 O O . ALA A 1 202 ? 16.062 12.117 9.102 1 92 202 ALA A O 1
ATOM 1660 N N . ARG A 1 203 ? 15.539 13.477 7.414 1 88.5 203 ARG A N 1
ATOM 1661 C CA . ARG A 1 203 ? 14.664 12.492 6.781 1 88.5 203 ARG A CA 1
ATOM 1662 C C . ARG A 1 203 ? 15.461 11.281 6.301 1 88.5 203 ARG A C 1
ATOM 1664 O O . ARG A 1 203 ? 16.625 11.406 5.934 1 88.5 203 ARG A O 1
ATOM 1671 N N . ASP A 1 204 ? 14.789 10.156 6.301 1 85.5 204 ASP A N 1
ATOM 1672 C CA . ASP A 1 204 ? 15.352 8.914 5.781 1 85.5 204 ASP A CA 1
ATOM 1673 C C . ASP A 1 204 ? 15.641 9.023 4.285 1 85.5 204 ASP A C 1
ATOM 1675 O O . ASP A 1 204 ? 14.773 9.438 3.512 1 85.5 204 ASP A O 1
ATOM 1679 N N . ILE A 1 205 ? 16.828 8.719 3.877 1 79 205 ILE A N 1
ATOM 1680 C CA . ILE A 1 205 ? 17.266 8.836 2.486 1 79 205 ILE A CA 1
ATOM 1681 C C . ILE A 1 205 ? 16.391 7.953 1.602 1 79 205 ILE A C 1
ATOM 1683 O O . ILE A 1 205 ? 16.234 8.219 0.407 1 79 205 ILE A O 1
ATOM 1687 N N . ARG A 1 206 ? 15.734 6.969 2.131 1 77.5 206 ARG A N 1
ATOM 1688 C CA . ARG A 1 206 ? 14.875 6.047 1.392 1 77.5 206 ARG A CA 1
ATOM 1689 C C . ARG A 1 206 ? 13.625 6.75 0.885 1 77.5 206 ARG A C 1
ATOM 1691 O O . ARG A 1 206 ? 12.938 6.242 -0.008 1 77.5 206 ARG A O 1
ATOM 1698 N N . LEU A 1 207 ? 13.391 7.93 1.402 1 74.69 207 LEU A N 1
ATOM 1699 C CA . LEU A 1 207 ? 12.227 8.703 0.977 1 74.69 207 LEU A CA 1
ATOM 1700 C C . LEU A 1 207 ? 12.469 9.344 -0.387 1 74.69 207 LEU A C 1
ATOM 1702 O O . LEU A 1 207 ? 11.523 9.758 -1.06 1 74.69 207 LEU A O 1
ATOM 1706 N N . ASN A 1 208 ? 13.695 9.461 -0.831 1 64.12 208 ASN A N 1
ATOM 1707 C CA . ASN A 1 208 ? 14.062 10.133 -2.07 1 64.12 208 ASN A CA 1
ATOM 1708 C C . ASN A 1 208 ? 14.203 9.148 -3.227 1 64.12 208 ASN A C 1
ATOM 1710 O O . ASN A 1 208 ? 14.469 9.547 -4.359 1 64.12 208 ASN A O 1
ATOM 1714 N N . GLU A 1 209 ? 14.047 8.062 -3.072 1 56.84 209 GLU A N 1
ATOM 1715 C CA . GLU A 1 209 ? 14.43 7.098 -4.102 1 56.84 209 GLU A CA 1
ATOM 1716 C C . GLU A 1 209 ? 13.383 7.035 -5.211 1 56.84 209 GLU A C 1
ATOM 1718 O O . GLU A 1 209 ? 12.188 6.871 -4.938 1 56.84 209 GLU A O 1
ATOM 1723 N N . ASN A 1 210 ? 13.859 7.531 -6.418 1 55.38 210 ASN A N 1
ATOM 1724 C CA . ASN A 1 210 ? 13.047 7.531 -7.629 1 55.38 210 ASN A CA 1
ATOM 1725 C C . ASN A 1 210 ? 13.641 6.629 -8.703 1 55.38 210 ASN A C 1
ATOM 1727 O O . ASN A 1 210 ? 14.539 7.043 -9.438 1 55.38 210 ASN A O 1
ATOM 1731 N N . SER A 1 211 ? 13.641 5.398 -8.406 1 56.22 211 SER A N 1
ATOM 1732 C CA . SER A 1 211 ? 14.211 4.582 -9.469 1 56.22 211 SER A CA 1
ATOM 1733 C C . SER A 1 211 ? 13.117 4.043 -10.391 1 56.22 211 SER A C 1
ATOM 1735 O O . SER A 1 211 ? 11.969 3.885 -9.977 1 56.22 211 SER A O 1
ATOM 1737 N N . ASN A 1 212 ? 13.516 3.887 -11.656 1 62.41 212 ASN A N 1
ATOM 1738 C CA . ASN A 1 212 ? 12.656 3.281 -12.664 1 62.41 212 ASN A CA 1
ATOM 1739 C C . ASN A 1 212 ? 12.609 1.763 -12.523 1 62.41 212 ASN A C 1
ATOM 1741 O O . ASN A 1 212 ? 13.633 1.093 -12.625 1 62.41 212 ASN A O 1
ATOM 1745 N N . LEU A 1 213 ? 11.422 1.316 -12.25 1 69.75 213 LEU A N 1
ATOM 1746 C CA . LEU A 1 213 ? 11.219 -0.115 -12.055 1 69.75 213 LEU A CA 1
ATOM 1747 C C . LEU A 1 213 ? 11.734 -0.908 -13.25 1 69.75 213 LEU A C 1
ATOM 1749 O O . LEU A 1 213 ? 12.344 -1.966 -13.078 1 69.75 213 LEU A O 1
ATOM 1753 N N . LEU A 1 214 ? 11.539 -0.346 -14.414 1 73.44 214 LEU A N 1
ATOM 1754 C CA . LEU A 1 214 ? 11.883 -1.063 -15.633 1 73.44 214 LEU A CA 1
ATOM 1755 C C . LEU A 1 214 ? 13.383 -1.324 -15.711 1 73.44 214 LEU A C 1
ATOM 1757 O O . LEU A 1 214 ? 13.812 -2.359 -16.234 1 73.44 214 LEU A O 1
ATOM 1761 N N . ASP A 1 215 ? 14.07 -0.423 -15.133 1 74.44 215 ASP A N 1
ATOM 1762 C CA . ASP A 1 215 ? 15.523 -0.534 -15.18 1 74.44 215 ASP A CA 1
ATOM 1763 C C . ASP A 1 215 ? 16.016 -1.648 -14.258 1 74.44 215 ASP A C 1
ATOM 1765 O O . ASP A 1 215 ? 17.141 -2.139 -14.414 1 74.44 215 ASP A O 1
ATOM 1769 N N . HIS A 1 216 ? 15.148 -2.043 -13.422 1 77.44 216 HIS A N 1
ATOM 1770 C CA . HIS A 1 216 ? 15.57 -3.033 -12.438 1 77.44 216 HIS A CA 1
ATOM 1771 C C . HIS A 1 216 ? 15.055 -4.422 -12.797 1 77.44 216 HIS A C 1
ATOM 1773 O O . HIS A 1 216 ? 15.43 -5.41 -12.156 1 77.44 216 HIS A O 1
ATOM 1779 N N . LEU A 1 217 ? 14.258 -4.449 -13.805 1 82.94 217 LEU A N 1
ATOM 1780 C CA . LEU A 1 217 ? 13.789 -5.746 -14.281 1 82.94 217 LEU A CA 1
ATOM 1781 C C . LEU A 1 217 ? 14.812 -6.391 -15.211 1 82.94 217 LEU A C 1
ATOM 1783 O O . LEU A 1 217 ? 14.633 -6.398 -16.438 1 82.94 217 LEU A O 1
ATOM 1787 N N . LYS A 1 218 ? 15.781 -7.008 -14.586 1 86.94 218 LYS A N 1
ATOM 1788 C CA . LYS A 1 218 ? 16.922 -7.5 -15.344 1 86.94 218 LYS A CA 1
ATOM 1789 C C . LYS A 1 218 ? 16.844 -9.008 -15.555 1 86.94 218 LYS A C 1
ATOM 1791 O O . LYS A 1 218 ? 17.484 -9.547 -16.453 1 86.94 218 LYS A O 1
ATOM 1796 N N . MET A 1 219 ? 16.078 -9.633 -14.781 1 91.94 219 MET A N 1
ATOM 1797 C CA . MET A 1 219 ? 15.953 -11.086 -14.914 1 91.94 219 MET A CA 1
ATOM 1798 C C . MET A 1 219 ? 15.133 -11.453 -16.141 1 91.94 219 MET A C 1
ATOM 1800 O O . MET A 1 219 ? 14.359 -10.641 -16.641 1 91.94 219 MET A O 1
ATOM 1804 N N . PRO A 1 220 ? 15.328 -12.695 -16.609 1 95.62 220 PRO A N 1
ATOM 1805 C CA . PRO A 1 220 ? 14.438 -13.148 -17.672 1 95.62 220 PRO A CA 1
ATOM 1806 C C . PRO A 1 220 ? 12.969 -13.156 -17.25 1 95.62 220 PRO A C 1
ATOM 1808 O O . PRO A 1 220 ? 12.648 -13.562 -16.141 1 95.62 220 PRO A O 1
ATOM 1811 N N . ILE A 1 221 ? 12.125 -12.648 -18.156 1 95.19 221 ILE A N 1
ATOM 1812 C CA . ILE A 1 221 ? 10.703 -12.562 -17.859 1 95.19 221 ILE A CA 1
ATOM 1813 C C . ILE A 1 221 ? 9.898 -13.312 -18.906 1 95.19 221 ILE A C 1
ATOM 1815 O O . ILE A 1 221 ? 10.164 -13.195 -20.109 1 95.19 221 ILE A O 1
ATOM 1819 N N . LEU A 1 222 ? 9.016 -14.156 -18.469 1 97.31 222 LEU A N 1
ATOM 1820 C CA . LEU A 1 222 ? 8.047 -14.844 -19.312 1 97.31 222 LEU A CA 1
ATOM 1821 C C . LEU A 1 222 ? 6.629 -14.359 -19.031 1 97.31 222 LEU A C 1
ATOM 1823 O O . LEU A 1 222 ? 6.188 -14.383 -17.875 1 97.31 222 LEU A O 1
ATOM 1827 N N . ARG A 1 223 ? 5.961 -13.93 -20.031 1 95.06 223 ARG A N 1
ATOM 1828 C CA . ARG A 1 223 ? 4.559 -13.531 -19.906 1 95.06 223 ARG A CA 1
ATOM 1829 C C . ARG A 1 223 ? 3.656 -14.469 -20.703 1 95.06 223 ARG A C 1
ATOM 1831 O O . ARG A 1 223 ? 3.889 -14.695 -21.891 1 95.06 223 ARG A O 1
ATOM 1838 N N . ILE A 1 224 ? 2.693 -15.031 -20.031 1 95.88 224 ILE A N 1
ATOM 1839 C CA . ILE A 1 224 ? 1.688 -15.844 -20.703 1 95.88 224 ILE A CA 1
ATOM 1840 C C . ILE A 1 224 ? 0.294 -15.305 -20.406 1 95.88 224 ILE A C 1
ATOM 1842 O O . ILE A 1 224 ? -0.096 -15.211 -19.234 1 95.88 224 ILE A O 1
ATOM 1846 N N . ASN A 1 225 ? -0.464 -14.961 -21.438 1 92.94 225 ASN A N 1
ATOM 1847 C CA . ASN A 1 225 ? -1.793 -14.391 -21.25 1 92.94 225 ASN A CA 1
ATOM 1848 C C . ASN A 1 225 ? -2.865 -15.234 -21.938 1 92.94 225 ASN A C 1
ATOM 1850 O O . ASN A 1 225 ? -2.588 -15.922 -22.922 1 92.94 225 ASN A O 1
ATOM 1854 N N . GLY A 1 226 ? -4.043 -15.172 -21.297 1 93.62 226 GLY A N 1
ATOM 1855 C CA . GLY A 1 226 ? -5.195 -15.734 -21.984 1 93.62 226 GLY A CA 1
ATOM 1856 C C . GLY A 1 226 ? -5.688 -14.859 -23.125 1 93.62 226 GLY A C 1
ATOM 1857 O O . GLY A 1 226 ? -5.883 -13.656 -22.953 1 93.62 226 GLY A O 1
ATOM 1858 N N . LYS A 1 227 ? -5.906 -15.445 -24.219 1 91.06 227 LYS A N 1
ATOM 1859 C CA . LYS A 1 227 ? -6.324 -14.703 -25.406 1 91.06 227 LYS A CA 1
ATOM 1860 C C . LYS A 1 227 ? -7.668 -14.016 -25.172 1 91.06 227 LYS A C 1
ATOM 1862 O O . LYS A 1 227 ? -7.922 -12.93 -25.719 1 91.06 227 LYS A O 1
ATOM 1867 N N . GLU A 1 228 ? -8.453 -14.664 -24.375 1 87.62 228 GLU A N 1
ATOM 1868 C CA . GLU A 1 228 ? -9.797 -14.141 -24.156 1 87.62 228 GLU A CA 1
ATOM 1869 C C . GLU A 1 228 ? -9.875 -13.328 -22.875 1 87.62 228 GLU A C 1
ATOM 1871 O O . GLU A 1 228 ? -10.961 -12.914 -22.453 1 87.62 228 GLU A O 1
ATOM 1876 N N . SER A 1 229 ? -8.719 -13.234 -22.297 1 86.31 229 SER A N 1
ATOM 1877 C CA . SER A 1 229 ? -8.711 -12.5 -21.031 1 86.31 229 SER A CA 1
ATOM 1878 C C . SER A 1 229 ? -8.664 -10.992 -21.266 1 86.31 229 SER A C 1
ATOM 1880 O O . SER A 1 229 ? -8.023 -10.531 -22.219 1 86.31 229 SER A O 1
ATOM 1882 N N . ASP A 1 230 ? -9.516 -10.336 -20.547 1 69.25 230 ASP A N 1
ATOM 1883 C CA . ASP A 1 230 ? -9.383 -8.883 -20.484 1 69.25 230 ASP A CA 1
ATOM 1884 C C . ASP A 1 230 ? -8.633 -8.453 -19.234 1 69.25 230 ASP A C 1
ATOM 1886 O O . ASP A 1 230 ? -9.234 -8.328 -18.156 1 69.25 230 ASP A O 1
ATOM 1890 N N . PRO A 1 231 ? -7.328 -8.547 -19.469 1 58.41 231 PRO A N 1
ATOM 1891 C CA . PRO A 1 231 ? -6.57 -8.289 -18.25 1 58.41 231 PRO A CA 1
ATOM 1892 C C . PRO A 1 231 ? -6.988 -6.996 -17.547 1 58.41 231 PRO A C 1
ATOM 1894 O O . PRO A 1 231 ? -6.707 -6.805 -16.359 1 58.41 231 PRO A O 1
ATOM 1897 N N . PHE A 1 232 ? -7.52 -6.133 -18.406 1 52.97 232 PHE A N 1
ATOM 1898 C CA . PHE A 1 232 ? -8.055 -4.902 -17.844 1 52.97 232 PHE A CA 1
ATOM 1899 C C . PHE A 1 232 ? -9.555 -5.008 -17.625 1 52.97 232 PHE A C 1
ATOM 1901 O O . PHE A 1 232 ? -10.211 -4.031 -17.266 1 52.97 232 PHE A O 1
ATOM 1908 N N . GLY A 1 233 ? -10.023 -6.242 -18 1 45.72 233 GLY A N 1
ATOM 1909 C CA . GLY A 1 233 ? -11.414 -6.648 -18.125 1 45.72 233 GLY A CA 1
ATOM 1910 C C . GLY A 1 233 ? -12.148 -6.719 -16.812 1 45.72 233 GLY A C 1
ATOM 1911 O O . GLY A 1 233 ? -11.547 -7.031 -15.773 1 45.72 233 GLY A O 1
ATOM 1912 N N . GLY A 1 234 ? -13 -5.676 -16.547 1 47.16 234 GLY A N 1
ATOM 1913 C CA . GLY A 1 234 ? -14.07 -5.488 -15.586 1 47.16 234 GLY A CA 1
ATOM 1914 C C . GLY A 1 234 ? -14.039 -4.129 -14.914 1 47.16 234 GLY A C 1
ATOM 1915 O O . GLY A 1 234 ? -14.812 -3.871 -13.984 1 47.16 234 GLY A O 1
ATOM 1916 N N . VAL A 1 235 ? -12.93 -3.613 -15.336 1 46.03 235 VAL A N 1
ATOM 1917 C CA . VAL A 1 235 ? -12.969 -2.262 -14.789 1 46.03 235 VAL A CA 1
ATOM 1918 C C . VAL A 1 235 ? -13.984 -1.42 -15.562 1 46.03 235 VAL A C 1
ATOM 1920 O O . VAL A 1 23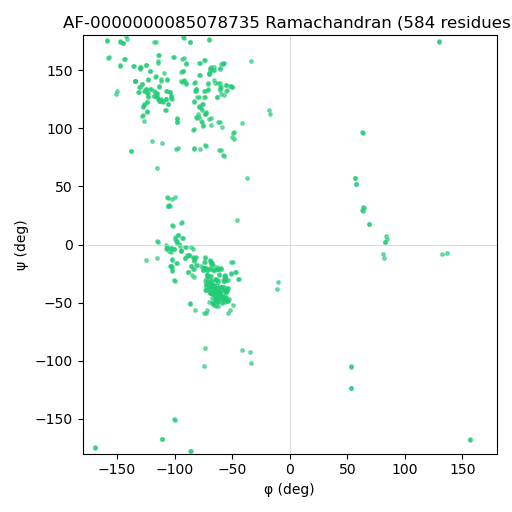5 ? -13.82 -1.203 -16.766 1 46.03 235 VAL A O 1
ATOM 1923 N N . ASP A 1 236 ? -15.109 -1.536 -15.133 1 47.28 236 ASP A N 1
ATOM 1924 C CA . ASP A 1 236 ? -16.062 -0.58 -15.688 1 47.28 236 ASP A CA 1
ATOM 1925 C C . ASP A 1 236 ? -15.508 0.841 -15.641 1 47.28 236 ASP A C 1
ATOM 1927 O O . ASP A 1 236 ? -15.383 1.428 -14.562 1 47.28 236 ASP A O 1
ATOM 1931 N N . PRO A 1 237 ? -14.938 1.261 -16.766 1 49.5 237 PRO A N 1
ATOM 1932 C CA . PRO A 1 237 ? -14.391 2.619 -16.734 1 49.5 237 PRO A CA 1
ATOM 1933 C C . PRO A 1 237 ? -15.359 3.637 -16.141 1 49.5 237 PRO A C 1
ATOM 1935 O O . PRO A 1 237 ? -14.953 4.723 -15.734 1 49.5 237 PRO A O 1
ATOM 1938 N N . ASN A 1 238 ? -16.594 3.182 -16.266 1 49.34 238 ASN A N 1
ATOM 1939 C CA . ASN A 1 238 ? -17.625 4.078 -15.75 1 49.34 238 ASN A CA 1
ATOM 1940 C C . ASN A 1 238 ? -17.797 3.92 -14.242 1 49.34 238 ASN A C 1
ATOM 1942 O O . ASN A 1 238 ? -18.547 4.676 -13.617 1 49.34 238 ASN A O 1
ATOM 1946 N N . ASN A 1 239 ? -17.172 2.793 -13.875 1 45.22 239 ASN A N 1
ATOM 1947 C CA . ASN A 1 239 ? -17.219 2.641 -12.43 1 45.22 239 ASN A CA 1
ATOM 1948 C C . ASN A 1 239 ? -16.234 3.578 -11.742 1 45.22 239 ASN A C 1
ATOM 1950 O O . ASN A 1 239 ? -15.016 3.473 -11.945 1 45.22 239 ASN A O 1
ATOM 1954 N N . PRO A 1 240 ? -16.797 4.598 -11.234 1 44.28 240 PRO A N 1
ATOM 1955 C CA . PRO A 1 240 ? -15.945 5.633 -10.641 1 44.28 240 PRO A CA 1
ATOM 1956 C C . PRO A 1 240 ? -14.828 5.062 -9.773 1 44.28 240 PRO A C 1
ATOM 1958 O O . PRO A 1 240 ? -13.742 5.645 -9.695 1 44.28 240 PRO A O 1
ATOM 1961 N N . ALA A 1 241 ? -15.195 3.891 -9.211 1 44.88 241 ALA A N 1
ATOM 1962 C CA . ALA A 1 241 ? -14.18 3.275 -8.359 1 44.88 241 ALA A CA 1
ATOM 1963 C C . ALA A 1 241 ? -13.008 2.754 -9.188 1 44.88 241 ALA A C 1
ATOM 1965 O O . ALA A 1 241 ? -11.859 2.809 -8.75 1 44.88 241 ALA A O 1
ATOM 1966 N N . MET A 1 242 ? -13.469 2.248 -10.289 1 46.09 242 MET A N 1
ATOM 1967 C CA . MET A 1 242 ? -12.469 1.674 -11.188 1 46.09 242 MET A CA 1
ATOM 1968 C C . MET A 1 242 ? -11.836 2.754 -12.055 1 46.09 242 MET A C 1
ATOM 1970 O O . MET A 1 242 ? -10.781 2.533 -12.656 1 46.09 242 MET A O 1
ATOM 1974 N N . ALA A 1 243 ? -12.648 3.77 -12.266 1 42.22 243 ALA A N 1
ATOM 1975 C CA . ALA A 1 243 ? -12.148 4.914 -13.023 1 42.22 243 ALA A CA 1
ATOM 1976 C C . ALA A 1 243 ? -10.797 5.379 -12.477 1 42.22 243 ALA A C 1
ATOM 1978 O O . ALA A 1 243 ? -10.039 6.059 -13.18 1 42.22 243 ALA A O 1
ATOM 1979 N N . LEU A 1 244 ? -10.594 4.855 -11.312 1 44.81 244 LEU A N 1
ATOM 1980 C CA . LEU A 1 244 ? -9.406 5.324 -10.609 1 44.81 244 LEU A CA 1
ATOM 1981 C C . LEU A 1 244 ? -8.172 4.559 -11.062 1 44.81 244 LEU A C 1
ATOM 1983 O O . LEU A 1 244 ? -7.043 4.98 -10.797 1 44.81 244 LEU A O 1
ATOM 1987 N N . PHE A 1 245 ? -8.57 3.441 -11.828 1 48.41 245 PHE A N 1
ATOM 1988 C CA . PHE A 1 245 ? -7.484 2.641 -12.391 1 48.41 245 PHE A CA 1
ATOM 1989 C C . PHE A 1 245 ? -7.004 3.234 -13.703 1 48.41 245 PHE A C 1
ATOM 1991 O O . PHE A 1 245 ? -7.789 3.416 -14.641 1 48.41 245 PHE A O 1
ATOM 1998 N N . ASP A 1 246 ? -5.848 4.023 -13.547 1 51.59 246 ASP A N 1
ATOM 1999 C CA . ASP A 1 246 ? -5.344 4.5 -14.836 1 51.59 246 ASP A CA 1
ATOM 2000 C C . ASP A 1 246 ? -4.984 3.334 -15.75 1 51.59 246 ASP A C 1
ATOM 2002 O O . ASP A 1 246 ? -3.814 2.969 -15.867 1 51.59 246 ASP A O 1
ATOM 2006 N N . ILE A 1 247 ? -5.945 2.846 -16.328 1 58.41 247 ILE A N 1
ATOM 2007 C CA . ILE A 1 247 ? -5.797 1.689 -17.203 1 58.41 247 ILE A CA 1
ATOM 2008 C C . ILE A 1 247 ? -4.777 1.998 -18.297 1 58.41 247 ILE A C 1
ATOM 2010 O O . ILE A 1 247 ? -3.998 1.128 -18.703 1 58.41 247 ILE A O 1
ATOM 2014 N N . LYS A 1 248 ? -4.727 3.271 -18.594 1 61.06 248 LYS A N 1
ATOM 2015 C CA . LYS A 1 248 ? -3.836 3.637 -19.688 1 61.06 248 LYS A CA 1
ATOM 2016 C C . LYS A 1 248 ? -2.373 3.535 -19.266 1 61.06 248 LYS A C 1
ATOM 2018 O O . LYS A 1 248 ? -1.531 3.059 -20.031 1 61.06 248 LYS A O 1
ATOM 2023 N N . SER A 1 249 ? -2.104 3.945 -18.047 1 63.22 249 SER A N 1
ATOM 2024 C CA . SER A 1 249 ? -0.737 3.852 -17.547 1 63.22 249 SER A CA 1
ATOM 2025 C C . SER A 1 249 ? -0.314 2.398 -17.359 1 63.22 249 SER A C 1
ATOM 2027 O O . SER A 1 249 ? 0.818 2.031 -17.688 1 63.22 249 SER A O 1
ATOM 2029 N N . VAL A 1 250 ? -1.242 1.645 -16.844 1 68.25 250 VAL A N 1
ATOM 2030 C CA . VAL A 1 250 ? -0.947 0.228 -16.656 1 68.25 250 VAL A CA 1
ATOM 2031 C C . VAL A 1 250 ? -0.674 -0.429 -18.016 1 68.25 250 VAL A C 1
ATOM 2033 O O . VAL A 1 250 ? 0.26 -1.223 -18.141 1 68.25 250 VAL A O 1
ATOM 2036 N N . GLN A 1 251 ? -1.439 -0.02 -18.906 1 70.44 251 GLN A N 1
ATOM 2037 C CA . GLN A 1 251 ? -1.268 -0.565 -20.25 1 70.44 251 GLN A CA 1
ATOM 2038 C C . GLN A 1 251 ? 0.084 -0.167 -20.844 1 70.44 251 GLN A C 1
ATOM 2040 O O . GLN A 1 251 ? 0.779 -0.996 -21.422 1 70.44 251 GLN A O 1
ATOM 2045 N N . ARG A 1 252 ? 0.437 1.05 -20.688 1 70.44 252 ARG A N 1
ATOM 2046 C CA . ARG A 1 252 ? 1.715 1.537 -21.188 1 70.44 252 ARG A CA 1
ATOM 2047 C C . ARG A 1 252 ? 2.881 0.794 -20.547 1 70.44 252 ARG A C 1
ATOM 2049 O O . ARG A 1 252 ? 3.82 0.39 -21.234 1 70.44 252 ARG A O 1
ATOM 2056 N N . PHE A 1 253 ? 2.799 0.651 -19.328 1 70.94 253 PHE A N 1
ATOM 2057 C CA . PHE A 1 253 ? 3.863 -0.052 -18.625 1 70.94 253 PHE A CA 1
ATOM 2058 C C . PHE A 1 253 ? 3.949 -1.504 -19.078 1 70.94 253 PHE A C 1
ATOM 2060 O O . PHE A 1 253 ? 5.047 -2.029 -19.281 1 70.94 253 PHE A O 1
ATOM 2067 N N . SER A 1 254 ? 2.82 -2.025 -19.141 1 78.12 254 SER A N 1
ATOM 2068 C CA . SER A 1 254 ? 2.771 -3.404 -19.609 1 78.12 254 SER A CA 1
ATOM 2069 C C . SER A 1 254 ? 3.42 -3.539 -20.984 1 78.12 254 SER A C 1
ATOM 2071 O O . SER A 1 254 ? 4.152 -4.496 -21.25 1 78.12 254 SER A O 1
ATOM 2073 N N . GLU A 1 255 ? 3.178 -2.582 -21.781 1 80.62 255 GLU A N 1
ATOM 2074 C CA . GLU A 1 255 ? 3.766 -2.576 -23.109 1 80.62 255 GLU A CA 1
ATOM 2075 C C . GLU A 1 255 ? 5.281 -2.393 -23.047 1 80.62 255 GLU A C 1
ATOM 2077 O O . GLU A 1 255 ? 6.02 -3.027 -23.797 1 80.62 255 GLU A O 1
ATOM 2082 N N . GLU A 1 256 ? 5.715 -1.527 -22.203 1 80.12 256 GLU A N 1
ATOM 2083 C CA . GLU A 1 256 ? 7.148 -1.298 -22.047 1 80.12 256 GLU A CA 1
ATOM 2084 C C . GLU A 1 256 ? 7.859 -2.559 -21.562 1 80.12 256 GLU A C 1
ATOM 2086 O O . GLU A 1 256 ? 8.977 -2.852 -21.984 1 80.12 256 GLU A O 1
ATOM 2091 N N . ILE A 1 257 ? 7.191 -3.275 -20.703 1 82.81 257 ILE A N 1
ATOM 2092 C CA . ILE A 1 257 ? 7.766 -4.535 -20.25 1 82.81 257 ILE A CA 1
ATOM 2093 C C . ILE A 1 257 ? 7.879 -5.504 -21.422 1 82.81 257 ILE A C 1
ATOM 2095 O O . ILE A 1 257 ? 8.922 -6.141 -21.609 1 82.81 257 ILE A O 1
ATOM 2099 N N . SER A 1 258 ? 6.859 -5.516 -22.203 1 86.5 258 SER A N 1
ATOM 2100 C CA . SER A 1 258 ? 6.805 -6.461 -23.312 1 86.5 258 SER A CA 1
ATOM 2101 C C . SER A 1 258 ? 7.891 -6.168 -24.328 1 86.5 258 SER A C 1
ATOM 2103 O O . SER A 1 258 ? 8.312 -7.062 -25.078 1 86.5 258 SER A O 1
ATOM 2105 N N . LYS A 1 259 ? 8.391 -4.996 -24.359 1 89.19 259 LYS A N 1
ATOM 2106 C CA . LYS A 1 259 ? 9.375 -4.578 -25.359 1 89.19 259 LYS A CA 1
ATOM 2107 C C . LYS A 1 259 ? 10.789 -4.875 -24.875 1 89.19 259 LYS A C 1
ATOM 2109 O O . LYS A 1 259 ? 11.742 -4.793 -25.656 1 89.19 259 LYS A O 1
ATOM 2114 N N . LYS A 1 260 ? 10.906 -5.234 -23.734 1 90.06 260 LYS A N 1
ATOM 2115 C CA . LYS A 1 260 ? 12.242 -5.504 -23.219 1 90.06 260 LYS A CA 1
ATOM 2116 C C . LYS A 1 260 ? 12.844 -6.754 -23.844 1 90.06 260 LYS A C 1
ATOM 2118 O O . LYS A 1 260 ? 12.133 -7.711 -24.141 1 90.06 260 LYS A O 1
ATOM 2123 N N . GLU A 1 261 ? 14.172 -6.781 -23.938 1 93.94 261 GLU A N 1
ATOM 2124 C CA . GLU A 1 261 ? 14.883 -7.855 -24.625 1 93.94 261 GLU A CA 1
ATOM 2125 C C . GLU A 1 261 ? 14.836 -9.148 -23.812 1 93.94 261 GLU A C 1
ATOM 2127 O O . GLU A 1 261 ? 14.898 -10.242 -24.391 1 93.94 261 GLU A O 1
ATOM 2132 N N . ASN A 1 262 ? 14.688 -8.984 -22.562 1 94.44 262 ASN A N 1
ATOM 2133 C CA . ASN A 1 262 ? 14.711 -10.164 -21.703 1 94.44 262 ASN A CA 1
ATOM 2134 C C . ASN A 1 262 ? 13.305 -10.688 -21.438 1 94.44 262 ASN A C 1
ATOM 2136 O O . ASN A 1 262 ? 13.086 -11.422 -20.469 1 94.44 262 ASN A O 1
ATOM 2140 N N . VAL A 1 263 ? 12.305 -10.289 -22.297 1 94.38 263 VAL A N 1
ATOM 2141 C CA . VAL A 1 263 ? 10.922 -10.711 -22.094 1 94.38 263 VAL A CA 1
ATOM 2142 C C . VAL A 1 263 ? 10.477 -11.602 -23.25 1 94.38 263 VAL A C 1
ATOM 2144 O O . VAL A 1 263 ? 10.719 -11.281 -24.422 1 94.38 263 VAL A O 1
ATOM 2147 N N . THR A 1 264 ? 9.922 -12.719 -22.906 1 96.19 264 THR A N 1
ATOM 2148 C CA . THR A 1 264 ? 9.25 -13.609 -23.844 1 96.19 264 THR A CA 1
ATOM 2149 C C . THR A 1 264 ? 7.758 -13.672 -23.547 1 96.19 264 THR A C 1
ATOM 2151 O O . THR A 1 264 ? 7.344 -13.781 -22.391 1 96.19 264 THR A O 1
ATOM 2154 N N . GLU A 1 265 ? 6.957 -13.602 -24.609 1 95.31 265 GLU A N 1
ATOM 2155 C CA . GLU A 1 265 ? 5.516 -13.516 -24.391 1 95.31 265 GLU A CA 1
ATOM 2156 C C . GLU A 1 265 ? 4.77 -14.57 -25.203 1 95.31 265 GLU A C 1
ATOM 2158 O O . GLU A 1 265 ? 5.113 -14.828 -26.359 1 95.31 265 GLU A O 1
ATOM 2163 N N . PHE A 1 266 ? 3.807 -15.164 -24.609 1 96.19 266 PHE A N 1
ATOM 2164 C CA . PHE A 1 266 ? 2.908 -16.109 -25.25 1 96.19 266 PHE A CA 1
ATOM 2165 C C . PHE A 1 266 ? 1.452 -15.758 -24.984 1 96.19 266 PHE A C 1
ATOM 2167 O O . PHE A 1 266 ? 1.146 -15.117 -23.969 1 96.19 266 PHE A O 1
ATOM 2174 N N . HIS A 1 267 ? 0.581 -16.141 -25.875 1 95.38 267 HIS A N 1
ATOM 2175 C CA . HIS A 1 267 ? -0.867 -16.062 -25.719 1 95.38 267 HIS A CA 1
ATOM 2176 C C . HIS A 1 267 ? -1.522 -17.406 -25.969 1 95.38 267 HIS A C 1
ATOM 2178 O O . HIS A 1 267 ? -1.332 -18.016 -27.031 1 95.38 267 HIS A O 1
ATOM 2184 N N . LEU A 1 268 ? -2.193 -17.891 -25 1 97.12 268 LEU A N 1
ATOM 2185 C CA . LEU A 1 268 ? -2.861 -19.188 -25.125 1 97.12 268 LEU A CA 1
ATOM 2186 C C . LEU A 1 268 ? -4.375 -19.016 -25.062 1 97.12 268 LEU A C 1
ATOM 2188 O O . LEU A 1 268 ? -4.879 -18.047 -24.484 1 97.12 268 LEU A O 1
ATOM 2192 N N . PRO A 1 269 ? -5.086 -19.969 -25.594 1 95.81 269 PRO A N 1
ATOM 2193 C CA . PRO A 1 269 ? -6.547 -19.906 -25.484 1 95.81 269 PRO A CA 1
ATOM 2194 C C . PRO A 1 269 ? -7.027 -19.953 -24.031 1 95.81 269 PRO A C 1
ATOM 2196 O O . PRO A 1 269 ? -6.469 -20.688 -23.219 1 95.81 269 PRO A O 1
ATOM 2199 N N . GLY A 1 270 ? -8.047 -19.094 -23.781 1 93.44 270 GLY A N 1
ATOM 2200 C CA . GLY A 1 270 ? -8.648 -19.094 -22.453 1 93.44 270 GLY A CA 1
ATOM 2201 C C . GLY A 1 270 ? -8.75 -17.703 -21.844 1 93.44 270 GLY A C 1
ATOM 2202 O O . GLY A 1 270 ? -8.281 -16.734 -22.438 1 93.44 270 GLY A O 1
ATOM 2203 N N . ASN A 1 271 ? -9.398 -17.719 -20.719 1 90.81 271 ASN A N 1
ATOM 2204 C CA . ASN A 1 271 ? -9.602 -16.453 -20 1 90.81 271 ASN A CA 1
ATOM 2205 C C . ASN A 1 271 ? -8.594 -16.281 -18.875 1 90.81 271 ASN A C 1
ATOM 2207 O O . ASN A 1 271 ? -7.434 -16.672 -19 1 90.81 271 ASN A O 1
ATOM 2211 N N . HIS A 1 272 ? -8.93 -15.594 -17.828 1 91 272 HIS A N 1
ATOM 2212 C CA . HIS A 1 272 ? -8.031 -15.172 -16.75 1 91 272 HIS A CA 1
ATOM 2213 C C . HIS A 1 272 ? -7.332 -16.375 -16.125 1 91 272 HIS A C 1
ATOM 2215 O O . HIS A 1 272 ? -6.188 -16.266 -15.672 1 91 272 HIS A O 1
ATOM 2221 N N . HIS A 1 273 ? -7.984 -17.547 -16.094 1 95.31 273 HIS A N 1
ATOM 2222 C CA . HIS A 1 273 ? -7.398 -18.781 -15.586 1 95.31 273 HIS A CA 1
ATOM 2223 C C . HIS A 1 273 ? -7.059 -19.734 -16.719 1 95.31 273 HIS A C 1
ATOM 2225 O O . HIS A 1 273 ? -7.242 -20.953 -16.594 1 95.31 273 HIS A O 1
ATOM 2231 N N . PHE A 1 274 ? -6.562 -19.234 -17.75 1 95.44 274 PHE A N 1
ATOM 2232 C CA . PHE A 1 274 ? -6.297 -19.984 -18.969 1 95.44 274 PHE A CA 1
ATOM 2233 C C . PHE A 1 274 ? -5.387 -21.172 -18.672 1 95.44 274 PHE A C 1
ATOM 2235 O O . PHE A 1 274 ? -5.441 -22.188 -19.375 1 95.44 274 PHE A O 1
ATOM 2242 N N . PHE A 1 275 ? -4.508 -21.141 -17.672 1 97.25 275 PHE A N 1
ATOM 2243 C CA . PHE A 1 275 ? -3.49 -22.141 -17.422 1 97.25 275 PHE A CA 1
ATOM 2244 C C . PHE A 1 275 ? -4.113 -23.406 -16.859 1 97.25 275 PHE A C 1
ATOM 2246 O O . PHE A 1 275 ? -3.453 -24.453 -16.766 1 97.25 275 PHE A O 1
ATOM 2253 N N . LEU A 1 276 ? -5.379 -23.328 -16.469 1 96.81 276 LEU A N 1
ATOM 2254 C CA . LEU A 1 276 ? -6.098 -24.531 -16.062 1 96.81 276 LEU A CA 1
ATOM 2255 C C . LEU A 1 276 ? -6.441 -25.406 -17.266 1 96.81 276 LEU A C 1
ATOM 2257 O O . LEU A 1 276 ? -5.938 -26.516 -17.391 1 96.81 276 LEU A O 1
ATOM 2261 N N . PRO A 1 277 ? -7.191 -24.859 -18.234 1 96 277 PRO A N 1
ATOM 2262 C CA . PRO A 1 277 ? -7.488 -25.672 -19.422 1 96 277 PRO A CA 1
ATOM 2263 C C . PRO A 1 277 ? -6.27 -25.875 -20.328 1 96 277 PRO A C 1
ATOM 2265 O O . PRO A 1 277 ? -6.227 -26.828 -21.094 1 96 277 PRO A O 1
ATOM 2268 N N . GLN A 1 278 ? -5.273 -24.984 -20.234 1 97.69 278 GLN A N 1
ATOM 2269 C CA . GLN A 1 278 ? -4.07 -25.078 -21.062 1 97.69 278 GLN A CA 1
ATOM 2270 C C . GLN A 1 278 ? -2.883 -25.578 -20.234 1 97.69 278 GLN A C 1
ATOM 2272 O O . GLN A 1 278 ? -1.748 -25.156 -20.469 1 97.69 278 GLN A O 1
ATOM 2277 N N . ALA A 1 279 ? -3.154 -26.422 -19.281 1 97.69 279 ALA A N 1
ATOM 2278 C CA . ALA A 1 279 ? -2.141 -26.859 -18.328 1 97.69 279 ALA A CA 1
ATOM 2279 C C . ALA A 1 279 ? -0.948 -27.484 -19.031 1 97.69 279 ALA A C 1
ATOM 2281 O O . ALA A 1 279 ? 0.204 -27.172 -18.719 1 97.69 279 ALA A O 1
ATOM 2282 N N . ARG A 1 280 ? -1.179 -28.391 -19.984 1 97.31 280 ARG A N 1
ATOM 2283 C CA . ARG A 1 280 ? -0.109 -29.094 -20.688 1 97.31 280 ARG A CA 1
ATOM 2284 C C . ARG A 1 280 ? 0.749 -28.125 -21.484 1 97.31 280 ARG A C 1
ATOM 2286 O O . ARG A 1 280 ? 1.979 -28.156 -21.406 1 97.31 280 ARG A O 1
ATOM 2293 N N . GLU A 1 281 ? 0.077 -27.266 -22.219 1 98 281 GLU A N 1
ATOM 2294 C CA . GLU A 1 281 ? 0.796 -26.312 -23.047 1 98 281 GLU A CA 1
ATOM 2295 C C . GLU A 1 281 ? 1.555 -25.297 -22.188 1 98 281 GLU A C 1
ATOM 2297 O O . GLU A 1 281 ? 2.699 -24.953 -22.484 1 98 281 GLU A O 1
ATOM 2302 N N . THR A 1 282 ? 0.925 -24.812 -21.156 1 98.31 282 THR A N 1
ATOM 2303 C CA . THR A 1 282 ? 1.579 -23.875 -20.25 1 98.31 282 THR A CA 1
ATOM 2304 C C . THR A 1 282 ? 2.811 -24.516 -19.609 1 98.31 282 THR A C 1
ATOM 2306 O O . THR A 1 282 ? 3.861 -23.875 -19.5 1 98.31 282 THR A O 1
ATOM 2309 N N . ALA A 1 283 ? 2.697 -25.766 -19.203 1 97.88 283 ALA A N 1
ATOM 2310 C CA . ALA A 1 283 ? 3.814 -26.484 -18.594 1 97.88 283 ALA A CA 1
ATOM 2311 C C . ALA A 1 283 ? 4.984 -26.594 -19.562 1 97.88 283 ALA A C 1
ATOM 2313 O O . ALA A 1 283 ? 6.141 -26.391 -19.188 1 97.88 283 ALA A O 1
ATOM 2314 N N . LYS A 1 284 ? 4.664 -26.906 -20.75 1 97.69 284 LYS A N 1
ATOM 2315 C CA . LYS A 1 284 ? 5.695 -27.016 -21.781 1 97.69 284 LYS A CA 1
ATOM 2316 C C . LYS A 1 284 ? 6.441 -25.703 -21.969 1 97.69 284 LYS A C 1
ATOM 2318 O O . LYS A 1 284 ? 7.672 -25.672 -22 1 97.69 284 LYS A O 1
ATOM 2323 N N . ILE A 1 285 ? 5.738 -24.625 -22.047 1 97.94 285 ILE A N 1
ATOM 2324 C CA . ILE A 1 285 ? 6.324 -23.297 -22.234 1 97.94 285 ILE A CA 1
ATOM 2325 C C . ILE A 1 285 ? 7.211 -22.953 -21.047 1 97.94 285 ILE A C 1
ATOM 2327 O O . ILE A 1 285 ? 8.32 -22.453 -21.219 1 97.94 285 ILE A O 1
ATOM 2331 N N . LEU A 1 286 ? 6.73 -23.266 -19.859 1 97.94 286 LEU A N 1
ATOM 2332 C CA . LEU A 1 286 ? 7.48 -22.984 -18.641 1 97.94 286 LEU A CA 1
ATOM 2333 C C . LEU A 1 286 ? 8.797 -23.75 -18.625 1 97.94 286 LEU A C 1
ATOM 2335 O O . LEU A 1 286 ? 9.852 -23.172 -18.344 1 97.94 286 LEU A O 1
ATOM 2339 N N . GLU A 1 287 ? 8.719 -25.016 -18.891 1 96.81 287 GLU A N 1
ATOM 2340 C CA . GLU A 1 287 ? 9.906 -25.859 -18.859 1 96.81 287 GLU A CA 1
ATOM 2341 C C . GLU A 1 287 ? 10.938 -25.406 -19.891 1 96.81 287 GLU A C 1
ATOM 2343 O O . GLU A 1 287 ? 12.133 -25.359 -19.594 1 96.81 287 GLU A O 1
ATOM 2348 N N . GLU A 1 288 ? 10.422 -25.125 -21.062 1 96.88 288 GLU A N 1
ATOM 2349 C CA . GLU A 1 288 ? 11.32 -24.641 -22.109 1 96.88 288 GLU A CA 1
ATOM 2350 C C . GLU A 1 288 ? 11.977 -23.312 -21.703 1 96.88 288 GLU A C 1
ATOM 2352 O O . GLU A 1 288 ? 13.172 -23.125 -21.922 1 96.88 288 GLU A O 1
ATOM 2357 N N . PHE A 1 289 ? 11.242 -22.516 -21.125 1 97.75 289 PHE A N 1
ATOM 2358 C CA . PHE A 1 289 ? 11.75 -21.219 -20.688 1 97.75 289 PHE A CA 1
ATOM 2359 C C . PHE A 1 289 ? 12.789 -21.375 -19.578 1 97.75 289 PHE A C 1
ATOM 2361 O O . PHE A 1 289 ? 13.875 -20.797 -19.641 1 97.75 289 PHE A O 1
ATOM 2368 N N . TRP A 1 290 ? 12.438 -22.156 -18.562 1 97.12 290 TRP A N 1
ATOM 2369 C CA . TRP A 1 290 ? 13.359 -22.391 -17.453 1 97.12 290 TRP A CA 1
ATOM 2370 C C . TRP A 1 290 ? 14.68 -22.969 -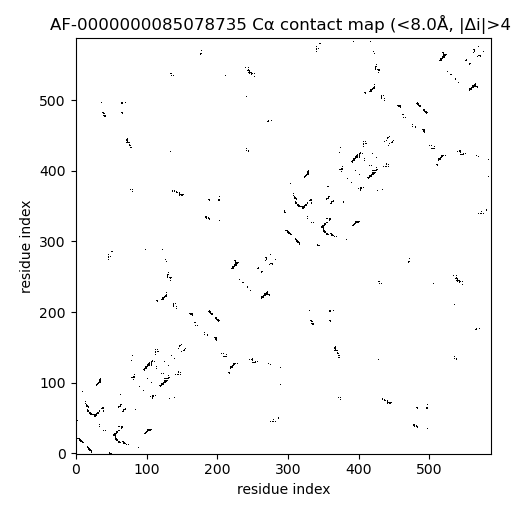17.969 1 97.12 290 TRP A C 1
ATOM 2372 O O . TRP A 1 290 ? 15.75 -22.594 -17.484 1 97.12 290 TRP A O 1
ATOM 2382 N N . SER A 1 291 ? 14.586 -23.812 -18.938 1 95.12 291 SER A N 1
ATOM 2383 C CA . SER A 1 291 ? 15.781 -24.422 -19.516 1 95.12 291 SER A CA 1
ATOM 2384 C C . SER A 1 291 ? 16.609 -23.391 -20.281 1 95.12 291 SER A C 1
ATOM 2386 O O . SER A 1 291 ? 17.828 -23.484 -20.312 1 95.12 291 SER A O 1
ATOM 2388 N N . SER A 1 292 ? 15.922 -22.5 -20.859 1 95.75 292 SER A N 1
ATOM 2389 C CA . SER A 1 292 ? 16.594 -21.516 -21.703 1 95.75 292 SER A CA 1
ATOM 2390 C C . SER A 1 292 ? 17.328 -20.469 -20.875 1 95.75 292 SER A C 1
ATOM 2392 O O . SER A 1 292 ? 18.219 -19.797 -21.375 1 95.75 292 SER A O 1
ATOM 2394 N N . VAL A 1 293 ? 16.953 -20.281 -19.656 1 93.31 293 VAL A N 1
ATOM 2395 C CA . VAL A 1 293 ? 17.531 -19.188 -18.891 1 93.31 293 VAL A CA 1
ATOM 2396 C C . VAL A 1 293 ? 18.5 -19.734 -17.844 1 93.31 293 VAL A C 1
ATOM 2398 O O . VAL A 1 293 ? 19 -18.984 -17 1 93.31 293 VAL A O 1
ATOM 2401 N N . GLU A 1 294 ? 18.688 -20.984 -17.75 1 82.12 294 GLU A N 1
ATOM 2402 C CA . GLU A 1 294 ? 19.719 -21.609 -16.906 1 82.12 294 GLU A CA 1
ATOM 2403 C C . GLU A 1 294 ? 21.094 -21.438 -17.531 1 82.12 294 GLU A C 1
ATOM 2405 O O . GLU A 1 294 ? 21.234 -21.406 -18.75 1 82.12 294 GLU A O 1
ATOM 2410 N N . MET B 1 1 ? -1.505 34.469 19.891 1 53.72 1 MET B N 1
ATOM 2411 C CA . MET B 1 1 ? -1.206 34.031 21.25 1 53.72 1 MET B CA 1
ATOM 2412 C C . MET B 1 1 ? 0.052 33.156 21.266 1 53.72 1 MET B C 1
ATOM 2414 O O . MET B 1 1 ? 0.337 32.438 20.297 1 53.72 1 MET B O 1
ATOM 2418 N N . ASN B 1 2 ? 1.022 33.594 22.094 1 61.78 2 ASN B N 1
ATOM 2419 C CA . ASN B 1 2 ? 2.273 32.875 22.266 1 61.78 2 ASN B CA 1
ATOM 2420 C C . ASN B 1 2 ? 2.029 31.438 22.75 1 61.78 2 ASN B C 1
ATOM 2422 O O . ASN B 1 2 ? 1.82 31.219 23.953 1 61.78 2 ASN B O 1
ATOM 2426 N N . ARG B 1 3 ? 1.592 30.484 21.844 1 75.56 3 ARG B N 1
ATOM 2427 C CA . ARG B 1 3 ? 1.34 29.094 22.219 1 75.56 3 ARG B CA 1
ATOM 2428 C C . ARG B 1 3 ? 2.646 28.344 22.469 1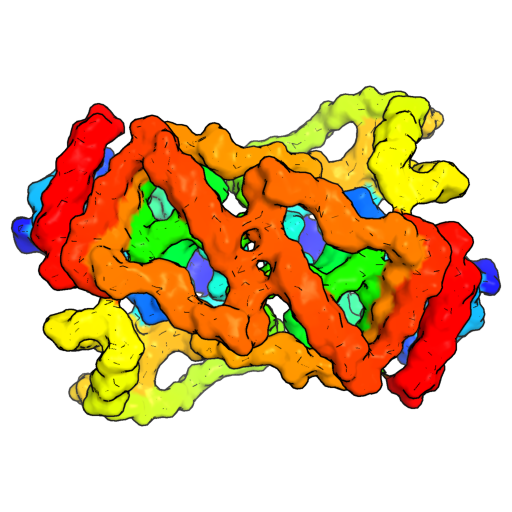 75.56 3 ARG B C 1
ATOM 2430 O O . ARG B 1 3 ? 3.584 28.453 21.672 1 75.56 3 ARG B O 1
ATOM 2437 N N . VAL B 1 4 ? 2.764 28 23.672 1 84.69 4 VAL B N 1
ATOM 2438 C CA . VAL B 1 4 ? 3.947 27.188 23.969 1 84.69 4 VAL B CA 1
ATOM 2439 C C . VAL B 1 4 ? 3.668 25.719 23.656 1 84.69 4 VAL B C 1
ATOM 2441 O O . VAL B 1 4 ? 2.648 25.172 24.078 1 84.69 4 VAL B O 1
ATOM 2444 N N . ALA B 1 5 ? 4.496 25.172 22.797 1 92.75 5 ALA B N 1
ATOM 2445 C CA . ALA B 1 5 ? 4.371 23.766 22.453 1 92.75 5 ALA B CA 1
ATOM 2446 C C . ALA B 1 5 ? 5.242 22.891 23.359 1 92.75 5 ALA B C 1
ATOM 2448 O O . ALA B 1 5 ? 6.309 23.328 23.797 1 92.75 5 ALA B O 1
ATOM 2449 N N . LYS B 1 6 ? 4.742 21.781 23.719 1 95 6 LYS B N 1
ATOM 2450 C CA . LYS B 1 6 ? 5.547 20.734 24.359 1 95 6 LYS B CA 1
ATOM 2451 C C . LYS B 1 6 ? 5.895 19.625 23.391 1 95 6 LYS B C 1
ATOM 2453 O O . LYS B 1 6 ? 5.016 19.078 22.719 1 95 6 LYS B O 1
ATOM 2458 N N . GLU B 1 7 ? 7.168 19.375 23.297 1 97 7 GLU B N 1
ATOM 2459 C CA . GLU B 1 7 ? 7.617 18.281 22.453 1 97 7 GLU B CA 1
ATOM 2460 C C . GLU B 1 7 ? 7.793 17 23.25 1 97 7 GLU B C 1
ATOM 2462 O O . GLU B 1 7 ? 8.211 17.031 24.406 1 97 7 GLU B O 1
ATOM 2467 N N . GLY B 1 8 ? 7.43 15.93 22.672 1 97.69 8 GLY B N 1
ATOM 2468 C CA . GLY B 1 8 ? 7.59 14.617 23.266 1 97.69 8 GLY B CA 1
ATOM 2469 C C . GLY B 1 8 ? 7.844 13.523 22.25 1 97.69 8 GLY B C 1
ATOM 2470 O O . GLY B 1 8 ? 7.926 13.797 21.047 1 97.69 8 GLY B O 1
ATOM 2471 N N . PHE B 1 9 ? 8.078 12.367 22.781 1 98.12 9 PHE B N 1
ATOM 2472 C CA . PHE B 1 9 ? 8.297 11.188 21.969 1 98.12 9 PHE B CA 1
ATOM 2473 C C . PHE B 1 9 ? 7.363 10.055 22.375 1 98.12 9 PHE B C 1
ATOM 2475 O O . PHE B 1 9 ? 7.145 9.836 23.562 1 98.12 9 PHE B O 1
ATOM 2482 N N . LEU B 1 10 ? 6.773 9.484 21.438 1 97.81 10 LEU B N 1
ATOM 2483 C CA . LEU B 1 10 ? 5.879 8.352 21.625 1 97.81 10 LEU B CA 1
ATOM 2484 C C . LEU B 1 10 ? 6.516 7.059 21.125 1 97.81 10 LEU B C 1
ATOM 2486 O O . LEU B 1 10 ? 6.953 6.984 19.969 1 97.81 10 LEU B O 1
ATOM 2490 N N . LYS B 1 11 ? 6.582 6.062 21.984 1 96.62 11 LYS B N 1
ATOM 2491 C CA . LYS B 1 11 ? 7.086 4.754 21.562 1 96.62 11 LYS B CA 1
ATOM 2492 C C . LYS B 1 11 ? 6.023 3.98 20.797 1 96.62 11 LYS B C 1
ATOM 2494 O O . LYS B 1 11 ? 4.938 3.717 21.312 1 96.62 11 LYS B O 1
ATOM 2499 N N . CYS B 1 12 ? 6.332 3.674 19.531 1 93.81 12 CYS B N 1
ATOM 2500 C CA . CYS B 1 12 ? 5.449 2.885 18.672 1 93.81 12 CYS B CA 1
ATOM 2501 C C . CYS B 1 12 ? 6.109 1.568 18.281 1 93.81 12 CYS B C 1
ATOM 2503 O O . CYS B 1 12 ? 7.254 1.31 18.656 1 93.81 12 CYS B O 1
ATOM 2505 N N . THR B 1 13 ? 5.348 0.705 17.594 1 86.75 13 THR B N 1
ATOM 2506 C CA . THR B 1 13 ? 5.82 -0.625 17.219 1 86.75 13 THR B CA 1
ATOM 2507 C C . THR B 1 13 ? 7.043 -0.529 16.312 1 86.75 13 THR B C 1
ATOM 2509 O O . THR B 1 13 ? 7.934 -1.383 16.359 1 86.75 13 THR B O 1
ATOM 2512 N N . TRP B 1 14 ? 7.219 0.576 15.562 1 87.44 14 TRP B N 1
ATOM 2513 C CA . TRP B 1 14 ? 8.281 0.684 14.57 1 87.44 14 TRP B CA 1
ATOM 2514 C C . TRP B 1 14 ? 9.438 1.529 15.102 1 87.44 14 TRP B C 1
ATOM 2516 O O . TRP B 1 14 ? 10.516 1.561 14.5 1 87.44 14 TRP B O 1
ATOM 2526 N N . GLY B 1 15 ? 9.141 2.32 16.125 1 92.69 15 GLY B N 1
ATOM 2527 C CA . GLY B 1 15 ? 10.117 3.252 16.656 1 92.69 15 GLY B CA 1
ATOM 2528 C C . GLY B 1 15 ? 9.484 4.418 17.391 1 92.69 15 GLY B C 1
ATOM 2529 O O . GLY B 1 15 ? 8.281 4.406 17.672 1 92.69 15 GLY B O 1
ATOM 2530 N N . ASN B 1 16 ? 10.352 5.395 17.656 1 96.12 16 ASN B N 1
ATOM 2531 C CA . ASN B 1 16 ? 9.859 6.586 18.359 1 96.12 16 ASN B CA 1
ATOM 2532 C C . ASN B 1 16 ? 9.367 7.641 17.359 1 96.12 16 ASN B C 1
ATOM 2534 O O . ASN B 1 16 ? 10.023 7.902 16.359 1 96.12 16 ASN B O 1
ATOM 2538 N N . VAL B 1 17 ? 8.266 8.234 17.719 1 97.44 17 VAL B N 1
ATOM 2539 C CA . VAL B 1 17 ? 7.711 9.312 16.922 1 97.44 17 VAL B CA 1
ATOM 2540 C C . VAL B 1 17 ? 7.734 10.617 17.719 1 97.44 17 VAL B C 1
ATOM 2542 O O . VAL B 1 17 ? 7.266 10.656 18.859 1 97.44 17 VAL B O 1
ATOM 2545 N N . ALA B 1 18 ? 8.305 11.578 17.109 1 98.38 18 ALA B N 1
ATOM 2546 C CA . ALA B 1 18 ? 8.32 12.898 17.719 1 98.38 18 ALA B CA 1
ATOM 2547 C C . ALA B 1 18 ? 7.023 13.648 17.453 1 98.38 18 ALA B C 1
ATOM 2549 O O . ALA B 1 18 ? 6.465 13.57 16.359 1 98.38 18 ALA B O 1
ATOM 2550 N N . TYR B 1 19 ? 6.574 14.336 18.5 1 98.56 19 TYR B N 1
ATOM 2551 C CA . TYR B 1 19 ? 5.355 15.125 18.359 1 98.56 19 TYR B CA 1
ATOM 2552 C C . TYR B 1 19 ? 5.445 16.422 19.156 1 98.56 19 TYR B C 1
ATOM 2554 O O . TYR B 1 19 ? 6.328 16.578 20.016 1 98.56 19 TYR B O 1
ATOM 2562 N N . LYS B 1 20 ? 4.625 17.375 18.781 1 98 20 LYS B N 1
ATOM 2563 C CA . LYS B 1 20 ? 4.391 18.578 19.578 1 98 20 LYS B CA 1
ATOM 2564 C C . LYS B 1 20 ? 2.912 18.75 19.906 1 98 20 LYS B C 1
ATOM 2566 O O . LYS B 1 20 ? 2.049 18.469 19.078 1 98 20 LYS B O 1
ATOM 2571 N N . ILE B 1 21 ? 2.691 19.219 21.141 1 97.75 21 ILE B N 1
ATOM 2572 C CA . ILE B 1 21 ? 1.33 19.5 21.578 1 97.75 21 ILE B CA 1
ATOM 2573 C C . ILE B 1 21 ? 1.225 20.969 22.016 1 97.75 21 ILE B C 1
ATOM 2575 O O . ILE B 1 21 ? 2.076 21.469 22.75 1 97.75 21 ILE B O 1
ATOM 2579 N N . TRP B 1 22 ? 0.262 21.609 21.438 1 97 22 TRP B N 1
ATOM 2580 C CA . TRP B 1 22 ? -0.14 22.938 21.891 1 97 22 TRP B CA 1
ATOM 2581 C C . TRP B 1 22 ? -1.465 22.891 22.641 1 97 22 TRP B C 1
ATOM 2583 O O . TRP B 1 22 ? -2.354 22.109 22.281 1 97 22 TRP B O 1
ATOM 2593 N N . ASN B 1 23 ? -1.623 23.688 23.703 1 95.19 23 ASN B N 1
ATOM 2594 C CA . ASN B 1 23 ? -2.838 23.781 24.5 1 95.19 23 ASN B CA 1
ATOM 2595 C C . ASN B 1 23 ? -3.232 22.422 25.078 1 95.19 23 ASN B C 1
ATOM 2597 O O . ASN B 1 23 ? -4.379 22 24.953 1 95.19 23 ASN B O 1
ATOM 2601 N N . LYS B 1 24 ? -2.256 21.828 25.719 1 94.12 24 LYS B N 1
ATOM 2602 C CA . LYS B 1 24 ? -2.49 20.5 26.266 1 94.12 24 LYS B CA 1
ATOM 2603 C C . LYS B 1 24 ? -3.709 20.484 27.188 1 94.12 24 LYS B C 1
ATOM 2605 O O . LYS B 1 24 ? -3.891 21.406 27.984 1 94.12 24 LYS B O 1
ATOM 2610 N N . ASP B 1 25 ? -4.59 19.547 27.031 1 93.62 25 ASP B N 1
ATOM 2611 C CA . ASP B 1 25 ? -5.738 19.25 27.875 1 93.62 25 ASP B CA 1
ATOM 2612 C C . ASP B 1 25 ? -6.934 20.141 27.516 1 93.62 25 ASP B C 1
ATOM 2614 O O . ASP B 1 25 ? -7.938 20.156 28.234 1 93.62 25 ASP B O 1
ATOM 2618 N N . ALA B 1 26 ? -6.816 20.891 26.469 1 94.94 26 ALA B N 1
ATOM 2619 C CA . ALA B 1 26 ? -8 21.594 25.969 1 94.94 26 ALA B CA 1
ATOM 2620 C C . ALA B 1 26 ? -9.102 20.594 25.594 1 94.94 26 ALA B C 1
ATOM 2622 O O . ALA B 1 26 ? -8.82 19.438 25.328 1 94.94 26 ALA B O 1
ATOM 2623 N N . PRO B 1 27 ? -10.32 21.047 25.609 1 94.69 27 PRO B N 1
ATOM 2624 C CA . PRO B 1 27 ? -11.445 20.109 25.453 1 94.69 27 PRO B CA 1
ATOM 2625 C C . PRO B 1 27 ? -11.586 19.578 24.031 1 94.69 27 PRO B C 1
ATOM 2627 O O . PRO B 1 27 ? -12.094 18.469 23.828 1 94.69 27 PRO B O 1
ATOM 2630 N N . LYS B 1 28 ? -11.195 20.375 23.109 1 95.69 28 LYS B N 1
ATOM 2631 C CA . LYS B 1 28 ? -11.25 19.938 21.719 1 95.69 28 LYS B CA 1
ATOM 2632 C C . LYS B 1 28 ? -9.867 19.516 21.219 1 95.69 28 LYS B C 1
ATOM 2634 O O . LYS B 1 28 ? -8.852 19.844 21.844 1 95.69 28 LYS B O 1
ATOM 2639 N N . ARG B 1 29 ? -9.875 18.734 20.109 1 96.44 29 ARG B N 1
ATOM 2640 C CA . ARG B 1 29 ? -8.609 18.203 19.625 1 96.44 29 ARG B CA 1
ATOM 2641 C C . ARG B 1 29 ? -8.484 18.375 18.109 1 96.44 29 ARG B C 1
ATOM 2643 O O . ARG B 1 29 ? -9.469 18.219 17.375 1 96.44 29 ARG B O 1
ATOM 2650 N N . ALA B 1 30 ? -7.285 18.703 17.703 1 97.62 30 ALA B N 1
ATOM 2651 C CA . ALA B 1 30 ? -6.938 18.734 16.281 1 97.62 30 ALA B CA 1
ATOM 2652 C C . ALA B 1 30 ? -5.598 18.047 16.031 1 97.62 30 ALA B C 1
ATOM 2654 O O . ALA B 1 30 ? -4.668 18.172 16.828 1 97.62 30 ALA B O 1
ATOM 2655 N N . VAL B 1 31 ? -5.523 17.312 14.922 1 97.94 31 VAL B N 1
ATOM 2656 C CA . VAL B 1 31 ? -4.316 16.594 14.531 1 97.94 31 VAL B CA 1
ATOM 2657 C C . VAL B 1 31 ? -3.803 17.125 13.195 1 97.94 31 VAL B C 1
ATOM 2659 O O . VAL B 1 31 ? -4.562 17.234 12.234 1 97.94 31 VAL B O 1
ATOM 2662 N N . PHE B 1 32 ? -2.521 17.469 13.203 1 98.44 32 PHE B N 1
ATOM 2663 C CA . PHE B 1 32 ? -1.862 17.969 12.008 1 98.44 32 PHE B CA 1
ATOM 2664 C C . PHE B 1 32 ? -0.799 17 11.523 1 98.44 32 PHE B C 1
ATOM 2666 O O . PHE B 1 32 ? 0.128 16.656 12.266 1 98.44 32 PHE B O 1
ATOM 2673 N N . LEU B 1 33 ? -0.925 16.562 10.25 1 98.06 33 LEU B N 1
ATOM 2674 C CA . LEU B 1 33 ? 0.087 15.695 9.648 1 98.06 33 LEU B CA 1
ATOM 2675 C C . LEU B 1 33 ? 0.623 16.297 8.359 1 98.06 33 LEU B C 1
ATOM 2677 O O . LEU B 1 33 ? -0.152 16.719 7.496 1 98.06 33 LEU B O 1
ATOM 2681 N N . HIS B 1 34 ? 1.929 16.266 8.258 1 96.88 34 HIS B N 1
ATOM 2682 C CA . HIS B 1 34 ? 2.621 16.938 7.172 1 96.88 34 HIS B CA 1
ATOM 2683 C C . HIS B 1 34 ? 2.719 16.047 5.938 1 96.88 34 HIS B C 1
ATOM 2685 O O . HIS B 1 34 ? 2.307 14.883 5.977 1 96.88 34 HIS B O 1
ATOM 2691 N N . GLY B 1 35 ? 3.256 16.672 4.852 1 91.31 35 GLY B N 1
ATOM 2692 C CA . GLY B 1 35 ? 3.424 15.961 3.592 1 91.31 35 GLY B CA 1
ATOM 2693 C C . GLY B 1 35 ? 4.73 15.195 3.51 1 91.31 35 GLY B C 1
ATOM 2694 O O . GLY B 1 35 ? 5.516 15.188 4.457 1 91.31 35 GLY B O 1
ATOM 2695 N N . TRP B 1 36 ? 4.875 14.609 2.336 1 86.44 36 TRP B N 1
ATOM 2696 C CA . TRP B 1 36 ? 6.062 13.805 2.047 1 86.44 36 TRP B CA 1
ATOM 2697 C C . TRP B 1 36 ? 7.328 14.656 2.143 1 86.44 36 TRP B C 1
ATOM 2699 O O . TRP B 1 36 ? 7.359 15.789 1.667 1 86.44 36 TRP B O 1
ATOM 2709 N N . MET B 1 37 ? 8.359 14.141 2.822 1 85.56 37 MET B N 1
ATOM 2710 C CA . MET B 1 37 ? 9.688 14.727 2.943 1 85.56 37 MET B CA 1
ATOM 2711 C C . MET B 1 37 ? 9.656 16 3.77 1 85.56 37 MET B C 1
ATOM 2713 O O . MET B 1 37 ? 10.562 16.844 3.676 1 85.56 37 MET B O 1
ATOM 2717 N N . ASP B 1 38 ? 8.609 16.172 4.504 1 93.81 38 ASP B N 1
ATOM 2718 C CA . ASP B 1 38 ? 8.43 17.344 5.348 1 93.81 38 ASP B CA 1
ATOM 2719 C C . ASP B 1 38 ? 8.508 16.969 6.828 1 93.81 38 ASP B C 1
ATOM 2721 O O . ASP B 1 38 ? 9.094 15.953 7.188 1 93.81 38 ASP B O 1
ATOM 2725 N N . HIS B 1 39 ? 8.109 17.891 7.691 1 96.88 39 HIS B N 1
ATOM 2726 C CA . HIS B 1 39 ? 8.023 17.641 9.125 1 96.88 39 HIS B CA 1
ATOM 2727 C C . HIS B 1 39 ? 7.07 18.641 9.797 1 96.88 39 HIS B C 1
ATOM 2729 O O . HIS B 1 39 ? 6.586 19.562 9.148 1 96.88 39 HIS B O 1
ATOM 2735 N N . LEU B 1 40 ? 6.855 18.469 11.031 1 98.25 40 LEU B N 1
ATOM 2736 C CA . LEU B 1 40 ? 5.738 19.109 11.719 1 98.25 40 LEU B CA 1
ATOM 2737 C C . LEU B 1 40 ? 5.965 20.609 11.828 1 98.25 40 LEU B C 1
ATOM 2739 O O . LEU B 1 40 ? 5.02 21.375 12.031 1 98.25 40 LEU B O 1
ATOM 2743 N N . SER B 1 41 ? 7.191 21.188 11.727 1 97 41 SER B N 1
ATOM 2744 C CA . SER B 1 41 ? 7.453 22.594 11.969 1 97 41 SER B CA 1
ATOM 2745 C C . SER B 1 41 ? 6.809 23.484 10.906 1 97 41 SER B C 1
ATOM 2747 O O . SER B 1 41 ? 6.637 24.688 11.102 1 97 41 SER B O 1
ATOM 2749 N N . VAL B 1 42 ? 6.453 22.875 9.82 1 97.19 42 VAL B N 1
ATOM 2750 C CA . VAL B 1 42 ? 5.852 23.672 8.758 1 97.19 42 VAL B CA 1
ATOM 2751 C C . VAL B 1 42 ? 4.488 24.188 9.203 1 97.19 42 VAL B C 1
ATOM 2753 O O . VAL B 1 42 ? 3.961 25.141 8.625 1 97.19 42 VAL B O 1
ATOM 2756 N N . PHE B 1 43 ? 3.975 23.609 10.242 1 97.94 43 PHE B N 1
ATOM 2757 C CA . PHE B 1 43 ? 2.656 24.016 10.711 1 97.94 43 PHE B CA 1
ATOM 2758 C C . PHE B 1 43 ? 2.773 25.125 11.75 1 97.94 43 PHE B C 1
ATOM 2760 O O . PHE B 1 43 ? 1.776 25.766 12.109 1 97.94 43 PHE B O 1
ATOM 2767 N N . GLU B 1 44 ? 3.936 25.391 12.25 1 96.25 44 GLU B N 1
ATOM 2768 C CA . GLU B 1 44 ? 4.098 26.266 13.406 1 96.25 44 GLU B CA 1
ATOM 2769 C C . GLU B 1 44 ? 3.604 27.688 13.094 1 96.25 44 GLU B C 1
ATOM 2771 O O . GLU B 1 44 ? 2.889 28.281 13.898 1 96.25 44 GLU B O 1
ATOM 2776 N N . PRO B 1 45 ? 3.926 28.25 11.906 1 96.38 45 PRO B N 1
ATOM 2777 C CA . PRO B 1 45 ? 3.365 29.578 11.609 1 96.38 45 PRO B CA 1
ATOM 2778 C C . PRO B 1 45 ? 1.839 29.578 11.578 1 96.38 45 PRO B C 1
ATOM 2780 O O . PRO B 1 45 ? 1.207 30.516 12.062 1 96.38 45 PRO B O 1
ATOM 2783 N N . LEU B 1 46 ? 1.269 28.531 11.008 1 97.31 46 LEU B N 1
ATOM 2784 C CA . LEU B 1 46 ? -0.184 28.391 10.961 1 97.31 46 LEU B CA 1
ATOM 2785 C C . LEU B 1 46 ? -0.767 28.281 12.367 1 97.31 46 LEU B C 1
ATOM 2787 O O . LEU B 1 46 ? -1.701 29 12.719 1 97.31 46 LEU B O 1
ATOM 2791 N N . ILE B 1 47 ? -0.184 27.406 13.195 1 96.94 47 ILE B N 1
ATOM 2792 C CA . ILE B 1 47 ? -0.685 27.125 14.531 1 96.94 47 ILE B CA 1
ATOM 2793 C C . ILE B 1 47 ? -0.552 28.375 15.406 1 96.94 47 ILE B C 1
ATOM 2795 O O . ILE B 1 47 ? -1.432 28.672 16.219 1 96.94 47 ILE B O 1
ATOM 2799 N N . SER B 1 48 ? 0.504 29.156 15.219 1 94.94 48 SER B N 1
ATOM 2800 C CA . SER B 1 48 ? 0.732 30.375 16 1 94.94 48 SER B CA 1
ATOM 2801 C C . SER B 1 48 ? -0.323 31.422 15.695 1 94.94 48 SER B C 1
ATOM 2803 O O . SER B 1 48 ? -0.549 32.344 16.5 1 94.94 48 SER B O 1
ATOM 2805 N N . ASN B 1 49 ? -0.945 31.297 14.547 1 95.94 49 ASN B N 1
ATOM 2806 C CA . ASN B 1 49 ? -1.935 32.281 14.148 1 95.94 49 ASN B CA 1
ATOM 2807 C C . ASN B 1 49 ? -3.35 31.859 14.523 1 95.94 49 ASN B C 1
ATOM 2809 O O . ASN B 1 49 ? -4.305 32.625 14.328 1 95.94 49 ASN B O 1
ATOM 2813 N N . LEU B 1 50 ? -3.479 30.625 15.047 1 95.56 50 LEU B N 1
ATOM 2814 C CA . LEU B 1 50 ? -4.777 30.219 15.562 1 95.56 50 LEU B CA 1
ATOM 2815 C C . LEU B 1 50 ? -5.109 30.953 16.859 1 95.56 50 LEU B C 1
ATOM 2817 O O . LEU B 1 50 ? -4.234 31.141 17.703 1 95.56 50 LEU B O 1
ATOM 2821 N N . SER B 1 51 ? -6.328 31.359 16.984 1 88.25 51 SER B N 1
ATOM 2822 C CA . SER B 1 51 ? -6.734 32.156 18.141 1 88.25 51 SER B CA 1
ATOM 2823 C C . SER B 1 51 ? -7.406 31.281 19.188 1 88.25 51 SER B C 1
ATOM 2825 O O . SER B 1 51 ? -7.555 31.688 20.344 1 88.25 51 SER B O 1
ATOM 2827 N N . ASN B 1 52 ? -7.789 30.125 18.766 1 83.94 52 ASN B N 1
ATOM 2828 C CA . ASN B 1 52 ? -8.531 29.25 19.672 1 83.94 52 ASN B CA 1
ATOM 2829 C C . ASN B 1 52 ? -7.637 28.703 20.781 1 83.94 52 ASN B C 1
ATOM 2831 O O . ASN B 1 52 ? -6.527 28.234 20.516 1 83.94 52 ASN B O 1
ATOM 2835 N N . SER B 1 53 ? -8.148 28.766 21.953 1 86 53 SER B N 1
ATOM 2836 C CA . SER B 1 53 ? -7.434 28.219 23.094 1 86 53 SER B CA 1
ATOM 2837 C C . SER B 1 53 ? -8.094 26.938 23.578 1 86 53 SER B C 1
ATOM 2839 O O . SER B 1 53 ? -7.555 26.25 24.453 1 86 53 SER B O 1
ATOM 2841 N N . ASP B 1 54 ? -9.18 26.594 22.969 1 93.94 54 ASP B N 1
ATOM 2842 C CA . ASP B 1 54 ? -9.945 25.469 23.469 1 93.94 54 ASP B CA 1
ATOM 2843 C C . ASP B 1 54 ? -9.695 24.219 22.625 1 93.94 54 ASP B C 1
ATOM 2845 O O . ASP B 1 54 ? -10.453 23.25 22.688 1 93.94 54 ASP B O 1
ATOM 2849 N N . ILE B 1 55 ? -8.641 24.297 21.875 1 95.56 55 ILE B N 1
ATOM 2850 C CA . ILE B 1 55 ? -8.32 23.141 21.031 1 95.56 55 ILE B CA 1
ATOM 2851 C C . ILE B 1 55 ? -6.875 22.719 21.281 1 95.56 55 ILE B C 1
ATOM 2853 O O . ILE B 1 55 ? -5.953 23.531 21.141 1 95.56 55 ILE B O 1
ATOM 2857 N N . GLU B 1 56 ? -6.742 21.516 21.734 1 96.75 56 GLU B N 1
ATOM 2858 C CA . GLU B 1 56 ? -5.43 20.875 21.781 1 96.75 56 GLU B CA 1
ATOM 2859 C C . GLU B 1 56 ? -4.973 20.453 20.375 1 96.75 56 GLU B C 1
ATOM 2861 O O . GLU B 1 56 ? -5.715 19.797 19.656 1 96.75 56 GLU B O 1
ATOM 2866 N N . ILE B 1 57 ? -3.77 20.906 20.031 1 97.62 57 ILE B N 1
ATOM 2867 C CA . ILE B 1 57 ? -3.244 20.625 18.703 1 97.62 57 ILE B CA 1
ATOM 2868 C C . ILE B 1 57 ? -2.078 19.641 18.812 1 97.62 57 ILE B C 1
ATOM 2870 O O . ILE B 1 57 ? -1.117 19.891 19.547 1 97.62 57 ILE B O 1
ATOM 2874 N N . LEU B 1 58 ? -2.211 18.562 18.141 1 98.19 58 LEU B N 1
ATOM 2875 C CA . LEU B 1 58 ? -1.143 17.578 18 1 98.19 58 LEU B CA 1
ATOM 2876 C C . LEU B 1 58 ? -0.537 17.625 16.609 1 98.19 58 LEU B C 1
ATOM 2878 O O . LEU B 1 58 ? -1.257 17.531 15.602 1 98.19 58 LEU B O 1
ATOM 2882 N N . ALA B 1 59 ? 0.735 17.875 16.5 1 98.5 59 ALA B N 1
ATOM 2883 C CA . ALA B 1 59 ? 1.483 17.688 15.266 1 98.5 59 ALA B CA 1
ATOM 2884 C C . ALA B 1 59 ? 2.561 16.609 15.43 1 98.5 59 ALA B C 1
ATOM 2886 O O . ALA B 1 59 ? 3.193 16.516 16.484 1 98.5 59 ALA B O 1
ATOM 2887 N N . VAL B 1 60 ? 2.777 15.859 14.336 1 98.19 60 VAL B N 1
ATOM 2888 C CA . VAL B 1 60 ? 3.66 14.703 14.422 1 98.19 60 VAL B CA 1
ATOM 2889 C C . VAL B 1 60 ? 4.672 14.742 13.281 1 98.19 60 VAL B C 1
ATOM 2891 O O . VAL B 1 60 ? 4.324 15.078 12.148 1 98.19 60 VAL B O 1
ATOM 2894 N N . ASP B 1 61 ? 5.969 14.453 13.656 1 98.31 61 ASP B N 1
ATOM 2895 C CA . ASP B 1 61 ? 6.895 14.031 12.609 1 98.31 61 ASP B CA 1
ATOM 2896 C C . ASP B 1 61 ? 6.605 12.602 12.164 1 98.31 61 ASP B C 1
ATOM 2898 O O . ASP B 1 61 ? 6.844 11.656 12.906 1 98.31 61 ASP B O 1
ATOM 2902 N N . LEU B 1 62 ? 6.156 12.484 10.953 1 95.62 62 LEU B N 1
ATOM 2903 C CA . LEU B 1 62 ? 5.906 11.133 10.453 1 95.62 62 LEU B CA 1
ATOM 2904 C C . LEU B 1 62 ? 7.176 10.289 10.508 1 95.62 62 LEU B C 1
ATOM 2906 O O . LEU B 1 62 ? 8.289 10.828 10.5 1 95.62 62 LEU B O 1
ATOM 2910 N N . PRO B 1 63 ? 6.984 9.008 10.562 1 93.38 63 PRO B N 1
ATOM 2911 C CA . PRO B 1 63 ? 8.18 8.164 10.562 1 93.38 63 PRO B CA 1
ATOM 2912 C C . PRO B 1 63 ? 9.141 8.5 9.422 1 93.38 63 PRO B C 1
ATOM 2914 O O . PRO B 1 63 ? 8.711 8.734 8.297 1 93.38 63 PRO B O 1
ATOM 2917 N N . GLY B 1 64 ? 10.422 8.523 9.828 1 91.69 64 GLY B N 1
ATOM 2918 C CA . GLY B 1 64 ? 11.445 8.812 8.828 1 91.69 64 GLY B CA 1
ATOM 2919 C C . GLY B 1 64 ? 11.617 10.297 8.57 1 91.69 64 GLY B C 1
ATOM 2920 O O . GLY B 1 64 ? 12.445 10.695 7.75 1 91.69 64 GLY B O 1
ATOM 2921 N N . HIS B 1 65 ? 10.875 11.086 9.305 1 94.31 65 HIS B N 1
ATOM 2922 C CA . HIS B 1 65 ? 10.922 12.531 9.109 1 94.31 65 HIS B CA 1
ATOM 2923 C C . HIS B 1 65 ? 11.258 13.25 10.414 1 94.31 65 HIS B C 1
ATOM 2925 O O . HIS B 1 65 ? 10.961 12.75 11.5 1 94.31 65 HIS B O 1
ATOM 2931 N N . GLY B 1 66 ? 11.844 14.445 10.258 1 95.69 66 GLY B N 1
ATOM 2932 C CA . GLY B 1 66 ? 12.117 15.281 11.422 1 95.69 66 GLY B CA 1
ATOM 2933 C C . GLY B 1 66 ? 12.898 14.562 12.5 1 95.69 66 GLY B C 1
ATOM 2934 O O . GLY B 1 66 ? 13.961 13.992 12.234 1 95.69 66 GLY B O 1
ATOM 2935 N N . HIS B 1 67 ? 12.242 14.586 13.672 1 97.06 67 HIS B N 1
ATOM 2936 C CA . HIS B 1 67 ? 12.938 14.008 14.812 1 97.06 67 HIS B CA 1
ATOM 2937 C C . HIS B 1 67 ? 12.445 12.594 15.102 1 97.06 67 HIS B C 1
ATOM 2939 O O . HIS B 1 67 ? 12.852 11.977 16.094 1 97.06 67 HIS B O 1
ATOM 2945 N N . SER B 1 68 ? 11.586 12.039 14.258 1 96.62 68 SER B N 1
ATOM 2946 C CA . SER B 1 68 ? 11.117 10.664 14.406 1 96.62 68 SER B CA 1
ATOM 2947 C C . SER B 1 68 ? 12.156 9.672 13.906 1 96.62 68 SER B C 1
ATOM 2949 O O . SER B 1 68 ? 12.984 10 13.047 1 96.62 68 SER B O 1
ATOM 2951 N N . ASP B 1 69 ? 12.047 8.508 14.422 1 94.38 69 ASP B N 1
ATOM 2952 C CA . ASP B 1 69 ? 12.961 7.438 14.016 1 94.38 69 ASP B CA 1
ATOM 2953 C C . ASP B 1 69 ? 12.688 7 12.578 1 94.38 69 ASP B C 1
ATOM 2955 O O . ASP B 1 69 ? 11.547 7.078 12.102 1 94.38 69 ASP B O 1
ATOM 2959 N N . HIS B 1 70 ? 13.781 6.594 11.953 1 88.69 70 HIS B N 1
ATOM 2960 C CA . HIS B 1 70 ? 13.617 5.84 10.719 1 88.69 70 HIS B CA 1
ATOM 2961 C C . HIS B 1 70 ? 13.062 4.449 10.984 1 88.69 70 HIS B C 1
ATOM 2963 O O . HIS B 1 70 ? 13.328 3.861 12.039 1 88.69 70 HIS B O 1
ATOM 2969 N N . VAL B 1 71 ? 12.258 3.959 10.039 1 84.81 71 VAL B N 1
ATOM 2970 C CA . VAL B 1 71 ? 11.602 2.682 10.289 1 84.81 71 VAL B CA 1
ATOM 2971 C C . VAL B 1 71 ? 12.484 1.538 9.789 1 84.81 71 VAL B C 1
ATOM 2973 O O . VAL B 1 71 ? 13.352 1.74 8.945 1 84.81 71 VAL B O 1
ATOM 2976 N N . SER B 1 72 ? 12.219 0.401 10.438 1 77.56 72 SER B N 1
ATOM 2977 C CA . SER B 1 72 ? 12.891 -0.823 10.016 1 77.56 72 SER B CA 1
ATOM 2978 C C . SER B 1 72 ? 11.898 -1.822 9.43 1 77.56 72 SER B C 1
ATOM 2980 O O . SER B 1 72 ? 10.688 -1.675 9.594 1 77.56 72 SER B O 1
ATOM 2982 N N . TRP B 1 73 ? 12.375 -2.805 8.703 1 70.25 73 TRP B N 1
ATOM 2983 C CA . TRP B 1 73 ? 11.547 -3.885 8.18 1 70.25 73 TRP B CA 1
ATOM 2984 C C . TRP B 1 73 ? 10.688 -4.488 9.289 1 70.25 73 TRP B C 1
ATOM 2986 O O . TRP B 1 73 ? 11.148 -4.668 10.414 1 70.25 73 TRP B O 1
ATOM 2996 N N . PRO B 1 74 ? 9.43 -4.703 8.969 1 73.31 74 PRO B N 1
ATOM 2997 C CA . PRO B 1 74 ? 8.719 -4.711 7.684 1 73.31 74 PRO B CA 1
ATOM 2998 C C . PRO B 1 74 ? 8.023 -3.385 7.395 1 73.31 74 PRO B C 1
ATOM 3000 O O . PRO B 1 74 ? 7.32 -3.26 6.387 1 73.31 74 PRO B O 1
ATOM 3003 N N . TRP B 1 75 ? 8.305 -2.408 8.234 1 78 75 TRP B N 1
ATOM 3004 C CA . TRP B 1 75 ? 7.676 -1.107 8.039 1 78 75 TRP B CA 1
ATOM 3005 C C . TRP B 1 75 ? 8.367 -0.328 6.926 1 78 75 TRP B C 1
ATOM 3007 O O . TRP B 1 75 ? 9.57 -0.49 6.695 1 78 75 TRP B O 1
ATOM 3017 N N . ASN B 1 76 ? 7.43 0.472 6.188 1 76.69 76 ASN B N 1
ATOM 3018 C CA . ASN B 1 76 ? 7.949 1.275 5.086 1 76.69 76 ASN B CA 1
ATOM 3019 C C . ASN B 1 76 ? 7.258 2.633 5.008 1 76.69 76 ASN B C 1
ATOM 3021 O O . ASN B 1 76 ? 6.473 2.986 5.887 1 76.69 76 ASN B O 1
ATOM 3025 N N . TYR B 1 77 ? 7.742 3.463 4.027 1 78.12 77 TYR B N 1
ATOM 3026 C CA . TYR B 1 77 ? 7.215 4.816 3.885 1 78.12 77 TYR B CA 1
ATOM 3027 C C . TYR B 1 77 ? 6.188 4.883 2.762 1 78.12 77 TYR B C 1
ATOM 3029 O O . TYR B 1 77 ? 6.055 5.914 2.098 1 78.12 77 TYR B O 1
ATOM 3037 N N . SER B 1 78 ? 5.355 3.885 2.68 1 71.56 78 SER B N 1
ATOM 3038 C CA . SER B 1 78 ? 4.402 3.809 1.577 1 71.56 78 SER B CA 1
ATOM 3039 C C . SER B 1 78 ? 3.064 4.438 1.956 1 71.56 78 SER B C 1
ATOM 3041 O O . SER B 1 78 ? 2.77 4.617 3.139 1 71.56 78 SER B O 1
ATOM 3043 N N . HIS B 1 79 ? 2.264 4.809 0.933 1 73.25 79 HIS B N 1
ATOM 3044 C CA . HIS B 1 79 ? 0.91 5.32 1.122 1 73.25 79 HIS B CA 1
ATOM 3045 C C . HIS B 1 79 ? 0.057 4.336 1.916 1 73.25 79 HIS B C 1
ATOM 3047 O O . HIS B 1 79 ? -0.834 4.742 2.664 1 73.25 79 HIS B O 1
ATOM 3053 N N . SER B 1 80 ? 0.393 3.096 1.817 1 70.69 80 SER B N 1
ATOM 3054 C CA . SER B 1 80 ? -0.411 2.072 2.479 1 70.69 80 SER B CA 1
ATOM 3055 C C . SER B 1 80 ? -0.021 1.925 3.945 1 70.69 80 SER B C 1
ATOM 3057 O O . SER B 1 80 ? -0.803 1.42 4.754 1 70.69 80 SER B O 1
ATOM 3059 N N . ASP B 1 81 ? 1.183 2.354 4.285 1 78.88 81 ASP B N 1
ATOM 3060 C CA . ASP B 1 81 ? 1.624 2.219 5.668 1 78.88 81 ASP B CA 1
ATOM 3061 C C . ASP B 1 81 ? 1.215 3.436 6.496 1 78.88 81 ASP B C 1
ATOM 3063 O O . ASP B 1 81 ? 1.049 3.336 7.715 1 78.88 81 ASP B O 1
ATOM 3067 N N . LEU B 1 82 ? 1.001 4.535 5.832 1 83.06 82 LEU B N 1
ATOM 3068 C CA . LEU B 1 82 ? 0.716 5.773 6.543 1 83.06 82 LEU B CA 1
ATOM 3069 C C . LEU B 1 82 ? -0.519 5.621 7.426 1 83.06 82 LEU B C 1
ATOM 3071 O O . LEU B 1 82 ? -0.52 6.055 8.578 1 83.06 82 LEU B O 1
ATOM 3075 N N . PRO B 1 83 ? -1.572 5.008 6.922 1 83.5 83 PRO B N 1
ATOM 3076 C CA . PRO B 1 83 ? -2.732 4.824 7.797 1 83.5 83 PRO B CA 1
ATOM 3077 C C . PRO B 1 83 ? -2.406 4.016 9.055 1 83.5 83 PRO B C 1
ATOM 3079 O O . PRO B 1 83 ? -2.934 4.305 10.125 1 83.5 83 PRO B O 1
ATOM 3082 N N . LYS B 1 84 ? -1.553 3.031 8.938 1 81.62 84 LYS B N 1
ATOM 3083 C CA . LYS B 1 84 ? -1.158 2.219 10.086 1 81.62 84 LYS B CA 1
ATOM 3084 C C . LYS B 1 84 ? -0.424 3.059 11.125 1 81.62 84 LYS B C 1
ATOM 3086 O O . LYS B 1 84 ? -0.652 2.906 12.328 1 81.62 84 LYS B O 1
ATOM 3091 N N . TYR B 1 85 ? 0.411 3.92 10.672 1 88.75 85 TYR B N 1
ATOM 3092 C CA . TYR B 1 85 ? 1.141 4.809 11.57 1 88.75 85 TYR B CA 1
ATOM 3093 C C . TYR B 1 85 ? 0.188 5.75 12.297 1 88.75 85 TYR B C 1
ATOM 3095 O O . TYR B 1 85 ? 0.251 5.879 13.523 1 88.75 85 TYR B O 1
ATOM 3103 N N . MET B 1 86 ? -0.695 6.32 11.547 1 89.75 86 MET B N 1
ATOM 3104 C CA . MET B 1 86 ? -1.643 7.266 12.125 1 89.75 86 MET B CA 1
ATOM 3105 C C . MET B 1 86 ? -2.512 6.59 13.18 1 89.75 86 MET B C 1
ATOM 3107 O O . MET B 1 86 ? -2.695 7.125 14.273 1 89.75 86 MET B O 1
ATOM 3111 N N . IL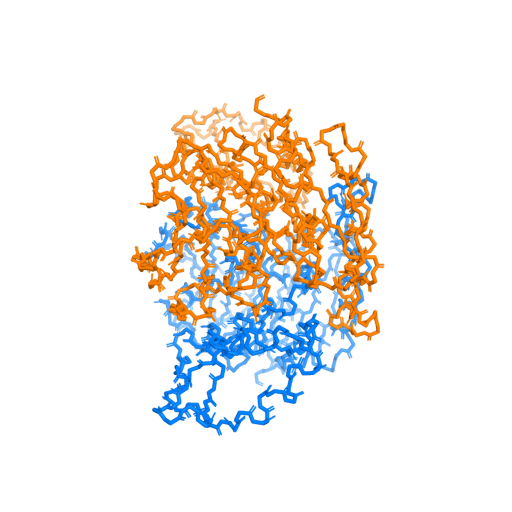E B 1 87 ? -2.986 5.449 12.883 1 86.25 87 ILE B N 1
ATOM 3112 C CA . ILE B 1 87 ? -3.902 4.734 13.758 1 86.25 87 ILE B CA 1
ATOM 3113 C C . ILE B 1 87 ? -3.199 4.402 15.078 1 86.25 87 ILE B C 1
ATOM 3115 O O . ILE B 1 87 ? -3.752 4.625 16.156 1 86.25 87 ILE B O 1
ATOM 3119 N N . GLU B 1 88 ? -2.039 3.883 14.953 1 88.25 88 GLU B N 1
ATOM 3120 C CA . GLU B 1 88 ? -1.323 3.527 16.172 1 88.25 88 GLU B CA 1
ATOM 3121 C C . GLU B 1 88 ? -0.984 4.766 17 1 88.25 88 GLU B C 1
ATOM 3123 O O . GLU B 1 88 ? -1.116 4.758 18.219 1 88.25 88 GLU B O 1
ATOM 3128 N N . ILE B 1 89 ? -0.534 5.824 16.375 1 92.81 89 ILE B N 1
ATOM 3129 C CA . ILE B 1 89 ? -0.19 7.059 17.062 1 92.81 89 ILE B CA 1
ATOM 3130 C C . ILE B 1 89 ? -1.415 7.59 17.812 1 92.81 89 ILE B C 1
ATOM 3132 O O . ILE B 1 89 ? -1.349 7.883 19 1 92.81 89 ILE B O 1
ATOM 3136 N N . LEU B 1 90 ? -2.541 7.688 17.125 1 91.62 90 LEU B N 1
ATOM 3137 C CA . LEU B 1 90 ? -3.75 8.266 17.719 1 91.62 90 LEU B CA 1
ATOM 3138 C C . LEU B 1 90 ? -4.301 7.367 18.812 1 91.62 90 LEU B C 1
ATOM 3140 O O . LEU B 1 90 ? -4.824 7.859 19.812 1 91.62 90 LEU B O 1
ATOM 3144 N N . ASP B 1 91 ? -4.188 6.094 18.578 1 88.62 91 ASP B N 1
ATOM 3145 C CA . ASP B 1 91 ? -4.629 5.16 19.609 1 88.62 91 ASP B CA 1
ATOM 3146 C C . ASP B 1 91 ? -3.801 5.305 20.875 1 88.62 91 ASP B C 1
ATOM 3148 O O . ASP B 1 91 ? -4.352 5.418 21.984 1 88.62 91 ASP B O 1
ATOM 3152 N N . ARG B 1 92 ? -2.547 5.332 20.766 1 92.38 92 ARG B N 1
ATOM 3153 C CA . ARG B 1 92 ? -1.642 5.406 21.906 1 92.38 92 ARG B CA 1
ATOM 3154 C C . ARG B 1 92 ? -1.761 6.75 22.609 1 92.38 92 ARG B C 1
ATOM 3156 O O . ARG B 1 92 ? -1.594 6.836 23.828 1 92.38 92 ARG B O 1
ATOM 3163 N N . MET B 1 93 ? -2.074 7.777 21.859 1 94.19 93 MET B N 1
ATOM 3164 C CA . MET B 1 93 ? -2.227 9.109 22.438 1 94.19 93 MET B CA 1
ATOM 3165 C C . MET B 1 93 ? -3.652 9.328 22.938 1 94.19 93 MET B C 1
ATOM 3167 O O . MET B 1 93 ? -3.963 10.383 23.5 1 94.19 93 MET B O 1
ATOM 3171 N N . GLU B 1 94 ? -4.535 8.375 22.609 1 91.75 94 GLU B N 1
ATOM 3172 C CA . GLU B 1 94 ? -5.934 8.398 23.031 1 91.75 94 GLU B CA 1
ATOM 3173 C C . GLU B 1 94 ? -6.676 9.586 22.422 1 91.75 94 GLU B C 1
ATOM 3175 O O . GLU B 1 94 ? -7.395 10.297 23.109 1 91.75 94 GLU B O 1
ATOM 3180 N N . TYR B 1 95 ? -6.305 9.945 21.328 1 91.25 95 TYR B N 1
ATOM 3181 C CA . TYR B 1 95 ? -7.066 10.93 20.578 1 91.25 95 TYR B CA 1
ATOM 3182 C C . TYR B 1 95 ? -8.305 10.312 19.953 1 91.25 95 TYR B C 1
ATOM 3184 O O . TYR B 1 95 ? -8.203 9.469 19.047 1 91.25 95 TYR B O 1
ATOM 3192 N N . ARG B 1 96 ? -9.359 10.789 20.719 1 85.88 96 ARG B N 1
ATOM 3193 C CA . ARG B 1 96 ? -10.688 10.398 20.266 1 85.88 96 ARG B CA 1
ATOM 3194 C C . ARG B 1 96 ? -11.516 11.617 19.875 1 85.88 96 ARG B C 1
ATOM 3196 O O . ARG B 1 96 ? -11.336 12.703 20.438 1 85.88 96 ARG B O 1
ATOM 3203 N N . LYS B 1 97 ? -12.203 11.664 18.703 1 92.56 97 LYS B N 1
ATOM 3204 C CA . LYS B 1 97 ? -12.977 12.781 18.156 1 92.56 97 LYS B CA 1
ATOM 3205 C C . LYS B 1 97 ? -12.086 13.984 17.875 1 92.56 97 LYS B C 1
ATOM 3207 O O . LYS B 1 97 ? -11.789 14.766 18.797 1 92.56 97 LYS B O 1
ATOM 3212 N N . TYR B 1 98 ? -11.664 14.219 16.875 1 96.06 98 TYR B N 1
ATOM 3213 C CA . TYR B 1 98 ? -10.68 15.25 16.547 1 96.06 98 TYR B CA 1
ATOM 3214 C C . TYR B 1 98 ? -10.93 15.805 15.148 1 96.06 98 TYR B C 1
ATOM 3216 O O . TYR B 1 98 ? -11.57 15.156 14.32 1 96.06 98 TYR B O 1
ATOM 3224 N N . HIS B 1 99 ? -10.461 17.062 15.023 1 97.12 99 HIS B N 1
ATOM 3225 C CA . HIS B 1 99 ? -10.297 17.625 13.68 1 97.12 99 HIS B CA 1
ATOM 3226 C C . HIS B 1 99 ? -8.992 17.156 13.047 1 97.12 99 HIS B C 1
ATOM 3228 O O . HIS B 1 99 ? -7.941 17.188 13.695 1 97.12 99 HIS B O 1
ATOM 3234 N N . PHE B 1 100 ? -9.062 16.703 11.836 1 97.19 100 PHE B N 1
ATOM 3235 C CA . PHE B 1 100 ? -7.859 16.25 11.148 1 97.19 100 PHE B CA 1
ATOM 3236 C C . PHE B 1 100 ? -7.445 17.25 10.078 1 97.19 100 PHE B C 1
ATOM 3238 O O . PHE B 1 100 ? -8.281 17.719 9.289 1 97.19 100 PHE B O 1
ATOM 3245 N N . VAL B 1 101 ? -6.16 17.609 10.07 1 98.12 101 VAL B N 1
ATOM 3246 C CA . VAL B 1 101 ? -5.578 18.469 9.055 1 98.12 101 VAL B CA 1
ATOM 3247 C C . VAL B 1 101 ? -4.395 17.766 8.391 1 98.12 101 VAL B C 1
ATOM 3249 O O . VAL B 1 101 ? -3.375 17.516 9.031 1 98.12 101 VAL B O 1
ATOM 3252 N N . GLY B 1 102 ? -4.516 17.469 7.113 1 97.31 102 GLY B N 1
ATOM 3253 C CA . GLY B 1 102 ? -3.463 16.797 6.371 1 97.31 102 GLY B CA 1
ATOM 3254 C C . GLY B 1 102 ? -2.973 17.594 5.176 1 97.31 102 GLY B C 1
ATOM 3255 O O . GLY B 1 102 ? -3.775 18.109 4.395 1 97.31 102 GLY B O 1
ATOM 3256 N N . HIS B 1 103 ? -1.65 17.672 5.055 1 95.25 103 HIS B N 1
ATOM 3257 C CA . HIS B 1 103 ? -1.051 18.344 3.908 1 95.25 103 HIS B CA 1
ATOM 3258 C C . HIS B 1 103 ? -0.507 17.344 2.9 1 95.25 103 HIS B C 1
ATOM 3260 O O . HIS B 1 103 ? 0.223 16.422 3.27 1 95.25 103 HIS B O 1
ATOM 3266 N N . SER B 1 104 ? -0.849 17.531 1.633 1 88.25 104 SER B N 1
ATOM 3267 C CA . SER B 1 104 ? -0.239 16.812 0.522 1 88.25 104 SER B CA 1
ATOM 3268 C C . SER B 1 104 ? -0.308 15.297 0.741 1 88.25 104 SER B C 1
ATOM 3270 O O . SER B 1 104 ? -1.397 14.727 0.834 1 88.25 104 SER B O 1
ATOM 3272 N N . PHE B 1 105 ? 0.69 14.672 1.059 1 84.06 105 PHE B N 1
ATOM 3273 C CA . PHE B 1 105 ? 0.829 13.242 1.275 1 84.06 105 PHE B CA 1
ATOM 3274 C C . PHE B 1 105 ? -0.2 12.742 2.285 1 84.06 105 PHE B C 1
ATOM 3276 O O . PHE B 1 105 ? -0.897 11.758 2.035 1 84.06 105 PHE B O 1
ATOM 3283 N N . SER B 1 106 ? -0.309 13.414 3.396 1 91.31 106 SER B N 1
ATOM 3284 C CA . SER B 1 106 ? -1.225 13.008 4.457 1 91.31 106 SER B CA 1
ATOM 3285 C C . SER B 1 106 ? -2.674 13.273 4.07 1 91.31 106 SER B C 1
ATOM 3287 O O . SER B 1 106 ? -3.57 12.508 4.426 1 91.31 106 SER B O 1
ATOM 3289 N N . GLY B 1 107 ? -2.932 14.344 3.336 1 89.19 107 GLY B N 1
ATOM 3290 C CA . GLY B 1 107 ? -4.27 14.633 2.848 1 89.19 107 GLY B CA 1
ATOM 3291 C C . GLY B 1 107 ? -4.746 13.648 1.801 1 89.19 107 GLY B C 1
ATOM 3292 O O . GLY B 1 107 ? -5.949 13.406 1.664 1 89.19 107 GLY B O 1
ATOM 3293 N N . ASN B 1 108 ? -3.826 13.086 1.118 1 83.75 108 ASN B N 1
ATOM 3294 C CA . ASN B 1 108 ? -4.156 12.109 0.085 1 83.75 108 ASN B CA 1
ATOM 3295 C C . ASN B 1 108 ? -4.281 10.703 0.661 1 83.75 108 ASN B C 1
ATOM 3297 O O . ASN B 1 108 ? -5.305 10.039 0.49 1 83.75 108 ASN B O 1
ATOM 3301 N N . SER B 1 109 ? -3.318 10.281 1.383 1 80.31 109 SER B N 1
ATOM 3302 C CA . SER B 1 109 ? -3.135 8.883 1.753 1 80.31 109 SER B CA 1
ATOM 3303 C C . SER B 1 109 ? -4.031 8.5 2.926 1 80.31 109 SER B C 1
ATOM 3305 O O . SER B 1 109 ? -4.293 7.316 3.152 1 80.31 109 SER B O 1
ATOM 3307 N N . LEU B 1 110 ? -4.527 9.453 3.646 1 85.75 110 LEU B N 1
ATOM 3308 C CA . LEU B 1 110 ? -5.27 9.109 4.855 1 85.75 110 LEU B CA 1
ATOM 3309 C C . LEU B 1 110 ? -6.77 9.25 4.633 1 85.75 110 LEU B C 1
ATOM 3311 O O . LEU B 1 110 ? -7.566 8.875 5.496 1 85.75 110 LEU B O 1
ATOM 3315 N N . THR B 1 111 ? -7.148 9.703 3.475 1 82.62 111 THR B N 1
ATOM 3316 C CA . THR B 1 111 ? -8.562 9.898 3.154 1 82.62 111 THR B CA 1
ATOM 3317 C C . THR B 1 111 ? -9.344 8.602 3.35 1 82.62 111 THR B C 1
ATOM 3319 O O . THR B 1 111 ? -10.375 8.586 4.016 1 82.62 111 THR B O 1
ATOM 3322 N N . PRO B 1 112 ? -8.836 7.5 2.885 1 74.56 112 PRO B N 1
ATOM 3323 C CA . PRO B 1 112 ? -9.602 6.27 3.078 1 74.56 112 PRO B CA 1
ATOM 3324 C C . PRO B 1 112 ? -9.773 5.902 4.551 1 74.56 112 PRO B C 1
ATOM 3326 O O . PRO B 1 112 ? -10.859 5.484 4.965 1 74.56 112 PRO B O 1
ATOM 3329 N N . SER B 1 113 ? -8.742 6.066 5.316 1 78.5 113 SER B N 1
ATOM 3330 C CA . SER B 1 113 ? -8.805 5.734 6.734 1 78.5 113 SER B CA 1
ATOM 3331 C C . SER B 1 113 ? -9.734 6.68 7.484 1 78.5 113 SER B C 1
ATOM 3333 O O . SER B 1 113 ? -10.445 6.258 8.398 1 78.5 113 SER B O 1
ATOM 3335 N N . LEU B 1 114 ? -9.703 7.84 7.082 1 83 114 LEU B N 1
ATOM 3336 C CA . LEU B 1 114 ? -10.57 8.82 7.719 1 83 114 LEU B CA 1
ATOM 3337 C C . LEU B 1 114 ? -12.031 8.578 7.355 1 83 114 LEU B C 1
ATOM 3339 O O . LEU B 1 114 ? -12.922 8.789 8.18 1 83 114 LEU B O 1
ATOM 3343 N N . ALA B 1 115 ? -12.211 8.086 6.184 1 78.5 115 ALA B N 1
ATOM 3344 C CA . ALA B 1 115 ? -13.562 7.766 5.734 1 78.5 115 ALA B CA 1
ATOM 3345 C C . ALA B 1 115 ? -14.156 6.625 6.559 1 78.5 115 ALA B C 1
ATOM 3347 O O . ALA B 1 115 ? -15.344 6.652 6.898 1 78.5 115 ALA B O 1
ATOM 3348 N N . VAL B 1 116 ? -13.352 5.719 6.898 1 72.75 116 VAL B N 1
ATOM 3349 C CA . VAL B 1 116 ? -13.867 4.547 7.594 1 72.75 116 VAL B CA 1
ATOM 3350 C C . VAL B 1 116 ? -13.938 4.828 9.094 1 72.75 116 VAL B C 1
ATOM 3352 O O . VAL B 1 116 ? -14.648 4.137 9.828 1 72.75 116 VAL B O 1
ATOM 3355 N N . SER B 1 117 ? -13.25 5.801 9.586 1 75.56 117 SER B N 1
ATOM 3356 C CA . SER B 1 117 ? -13.289 6.207 10.992 1 75.56 117 SER B CA 1
ATOM 3357 C C . SER B 1 117 ? -14.102 7.484 11.172 1 75.56 117 SER B C 1
ATOM 3359 O O . SER B 1 117 ? -13.797 8.297 12.047 1 75.56 117 SER B O 1
ATOM 3361 N N . SER B 1 118 ? -15 7.609 10.445 1 73.12 118 SER B N 1
ATOM 3362 C CA . SER B 1 118 ? -15.719 8.883 10.359 1 73.12 118 SER B CA 1
ATOM 3363 C C . SER B 1 118 ? -16.375 9.227 11.688 1 73.12 118 SER B C 1
ATOM 3365 O O . SER B 1 118 ? -16.578 10.406 11.992 1 73.12 118 SER B O 1
ATOM 3367 N N . ASP B 1 119 ? -16.578 8.25 12.508 1 79.19 119 ASP B N 1
ATOM 3368 C CA . ASP B 1 119 ? -17.219 8.523 13.789 1 79.19 119 ASP B CA 1
ATOM 3369 C C . ASP B 1 119 ? -16.266 9.227 14.75 1 79.19 119 ASP B C 1
ATOM 3371 O O . ASP B 1 119 ? -16.703 9.922 15.672 1 79.19 119 ASP B O 1
ATOM 3375 N N . GLU B 1 120 ? -15.031 9.125 14.5 1 87.06 120 GLU B N 1
ATOM 3376 C CA . GLU B 1 120 ? -14.031 9.734 15.367 1 87.06 120 GLU B CA 1
ATOM 3377 C C . GLU B 1 120 ? -13.484 11.023 14.766 1 87.06 120 GLU B C 1
ATOM 3379 O O . GLU B 1 120 ? -12.859 11.836 15.461 1 87.06 120 GLU B O 1
ATOM 3384 N N . VAL B 1 121 ? -13.766 11.234 13.523 1 92.69 121 VAL B N 1
ATOM 3385 C CA . VAL B 1 121 ? -13.25 12.406 12.82 1 92.69 121 VAL B CA 1
ATOM 3386 C C . VAL B 1 121 ? -14.312 13.5 12.789 1 92.69 121 VAL B C 1
ATOM 3388 O O . VAL B 1 121 ? -15.297 13.398 12.047 1 92.69 121 VAL B O 1
ATOM 3391 N N . GLN B 1 122 ? -14.078 14.5 13.531 1 95.56 122 GLN B N 1
ATOM 3392 C CA . GLN B 1 122 ? -15.031 15.602 13.586 1 95.56 122 GLN B CA 1
ATOM 3393 C C . GLN B 1 122 ? -15.055 16.375 12.273 1 95.56 122 GLN B C 1
ATOM 3395 O O . GLN B 1 122 ? -16.109 16.797 11.82 1 95.56 122 GLN B O 1
ATOM 3400 N N . SER B 1 123 ? -13.891 16.578 11.773 1 96.56 123 SER B N 1
ATOM 3401 C CA . SER B 1 123 ? -13.766 17.172 10.445 1 96.56 123 SER B CA 1
ATOM 3402 C C . SER B 1 123 ? -12.43 16.828 9.812 1 96.56 123 SER B C 1
ATOM 3404 O O . SER B 1 123 ? -11.492 16.422 10.5 1 96.56 123 SER B O 1
ATOM 3406 N N . PHE B 1 124 ? -12.344 16.969 8.469 1 96.31 124 PHE B N 1
ATOM 3407 C CA . PHE B 1 124 ? -11.172 16.625 7.672 1 96.31 124 PHE B CA 1
ATOM 3408 C C . PHE B 1 124 ? -10.766 17.797 6.785 1 96.31 124 PHE B C 1
ATOM 3410 O O . PHE B 1 124 ? -11.492 18.156 5.855 1 96.31 124 PHE B O 1
ATOM 3417 N N . THR B 1 125 ? -9.625 18.391 7.105 1 97.81 125 THR B N 1
ATOM 3418 C CA . THR B 1 125 ? -9.078 19.469 6.289 1 97.81 125 THR B CA 1
ATOM 3419 C C . THR B 1 125 ? -7.93 18.969 5.422 1 97.81 125 THR B C 1
ATOM 3421 O O . THR B 1 125 ? -6.984 18.344 5.93 1 97.81 125 THR B O 1
ATOM 3424 N N . ILE B 1 126 ? -8.016 19.234 4.152 1 94.88 126 ILE B N 1
ATOM 3425 C CA . ILE B 1 126 ? -6.996 18.875 3.172 1 94.88 126 ILE B CA 1
ATOM 3426 C C . ILE B 1 126 ? -6.266 20.141 2.713 1 94.88 126 ILE B C 1
ATOM 3428 O O . ILE B 1 126 ? -6.871 21.031 2.119 1 94.88 126 ILE B O 1
ATOM 3432 N N . LEU B 1 127 ? -4.98 20.203 3.012 1 96.19 127 LEU B N 1
ATOM 3433 C CA . LEU B 1 127 ? -4.152 21.312 2.541 1 96.19 127 LEU B CA 1
ATOM 3434 C C . LEU B 1 127 ? -3.389 20.906 1.281 1 96.19 127 LEU B C 1
ATOM 3436 O O . LEU B 1 127 ? -2.469 20.094 1.339 1 96.19 127 LEU B O 1
ATOM 3440 N N . ASP B 1 128 ? -3.76 21.359 0.167 1 92.94 128 ASP B N 1
ATOM 3441 C CA . ASP B 1 128 ? -3.133 21.25 -1.146 1 92.94 128 ASP B CA 1
ATOM 3442 C C . ASP B 1 128 ? -2.916 19.781 -1.521 1 92.94 128 ASP B C 1
ATOM 3444 O O . ASP B 1 128 ? -1.8 19.375 -1.863 1 92.94 128 ASP B O 1
ATOM 3448 N N . ALA B 1 129 ? -3.977 19.062 -1.521 1 86.88 129 ALA B N 1
ATOM 3449 C CA . ALA B 1 129 ? -4.027 17.672 -1.95 1 86.88 129 ALA B CA 1
ATOM 3450 C C . ALA B 1 129 ? -5.348 17.359 -2.646 1 86.88 129 ALA B C 1
ATOM 3452 O O . ALA B 1 129 ? -6.25 18.203 -2.686 1 86.88 129 ALA B O 1
ATOM 3453 N N . HIS B 1 130 ? -5.379 16.188 -3.158 1 77.12 130 HIS B N 1
ATOM 3454 C CA . HIS B 1 130 ? -6.539 15.797 -3.957 1 77.12 130 HIS B CA 1
ATOM 3455 C C . HIS B 1 130 ? -7.5 14.93 -3.15 1 77.12 130 HIS B C 1
ATOM 3457 O O . HIS B 1 130 ? -8.648 14.727 -3.557 1 77.12 130 HIS B O 1
ATOM 3463 N N . GLY B 1 131 ? -7.082 14.656 -2 1 70.25 131 GLY B N 1
ATOM 3464 C CA . GLY B 1 131 ? -7.91 13.773 -1.193 1 70.25 131 GLY B CA 1
ATOM 3465 C C . GLY B 1 131 ? -7.715 12.305 -1.529 1 70.25 131 GLY B C 1
ATOM 3466 O O . GLY B 1 131 ? -8.242 11.43 -0.837 1 70.25 131 GLY B O 1
ATOM 3467 N N . VAL B 1 132 ? -6.973 12.047 -2.584 1 62.47 132 VAL B N 1
ATOM 3468 C CA . VAL B 1 132 ? -6.766 10.648 -2.932 1 62.47 132 VAL B CA 1
ATOM 3469 C C . VAL B 1 132 ? -5.422 10.484 -3.637 1 62.47 132 VAL B C 1
ATOM 3471 O O . VAL B 1 132 ? -4.906 11.43 -4.23 1 62.47 132 VAL B O 1
ATOM 3474 N N . ILE B 1 133 ? -4.621 9.641 -3.285 1 56.69 133 ILE B N 1
ATOM 3475 C CA . ILE B 1 133 ? -3.375 9.414 -4.008 1 56.69 133 ILE B CA 1
ATOM 3476 C C . ILE B 1 133 ? -3.664 8.695 -5.328 1 56.69 133 ILE B C 1
ATOM 3478 O O . ILE B 1 133 ? -3.156 9.094 -6.379 1 56.69 133 ILE B O 1
ATOM 3482 N N . THR B 1 134 ? -3.713 7.719 -5.512 1 49.66 134 THR B N 1
ATOM 3483 C CA . THR B 1 134 ? -4.09 6.812 -6.594 1 49.66 134 THR B CA 1
ATOM 3484 C C . THR B 1 134 ? -5.109 5.789 -6.113 1 49.66 134 THR B C 1
ATOM 3486 O O . THR B 1 134 ? -5.164 5.473 -4.922 1 49.66 134 THR B O 1
ATOM 3489 N N . MET B 1 135 ? -6.422 5.973 -6.539 1 44.28 135 MET B N 1
ATOM 3490 C CA . MET B 1 135 ? -7.43 5.008 -6.117 1 44.28 135 MET B CA 1
ATOM 3491 C C . MET B 1 135 ? -6.852 3.596 -6.09 1 44.28 135 MET B C 1
ATOM 3493 O O . MET B 1 135 ? -6.594 3.004 -7.137 1 44.28 135 MET B O 1
ATOM 3497 N N . VAL B 1 136 ? -5.832 3.443 -5.344 1 41.41 136 VAL B N 1
ATOM 3498 C CA . VAL B 1 136 ? -5.664 2.02 -5.07 1 41.41 136 VAL B CA 1
ATOM 3499 C C . VAL B 1 136 ? -7.035 1.346 -4.992 1 41.41 136 VAL B C 1
ATOM 3501 O O . VAL B 1 136 ? -8.047 2.01 -4.762 1 41.41 136 VAL B O 1
ATOM 3504 N N . ASP B 1 137 ? -7.02 0.143 -5.195 1 40.59 137 ASP B N 1
ATOM 3505 C CA . ASP B 1 137 ? -8.109 -0.828 -5.141 1 40.59 137 ASP B CA 1
ATOM 3506 C C . ASP B 1 137 ? -9.023 -0.559 -3.945 1 40.59 137 ASP B C 1
ATOM 3508 O O . ASP B 1 137 ? -8.547 -0.331 -2.832 1 40.59 137 ASP B O 1
ATOM 3512 N N . ASP B 1 138 ? -10.219 0.013 -4.262 1 41.75 138 ASP B N 1
ATOM 3513 C CA . ASP B 1 138 ? -11.281 -0.198 -3.281 1 41.75 138 ASP B CA 1
ATOM 3514 C C . ASP B 1 138 ? -10.859 -1.23 -2.236 1 41.75 138 ASP B C 1
ATOM 3516 O O . ASP B 1 138 ? -11.258 -1.14 -1.073 1 41.75 138 ASP B O 1
ATOM 3520 N N . MET B 1 139 ? -10.102 -2.029 -2.834 1 42.97 139 ME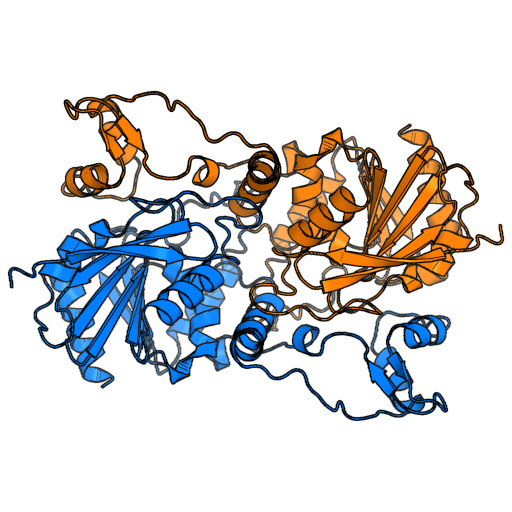T B N 1
ATOM 3521 C CA . MET B 1 139 ? -9.68 -3.121 -1.96 1 42.97 139 MET B CA 1
ATOM 3522 C C . MET B 1 139 ? -8.859 -2.596 -0.79 1 42.97 139 MET B C 1
ATOM 3524 O O . MET B 1 139 ? -8.977 -3.094 0.331 1 42.97 139 MET B O 1
ATOM 3528 N N . TYR B 1 140 ? -8.062 -1.514 -1.139 1 44.88 140 TYR B N 1
ATOM 3529 C CA . TYR B 1 140 ? -7.223 -0.975 -0.076 1 44.88 140 TYR B CA 1
ATOM 3530 C C . TYR B 1 140 ? -8.07 -0.37 1.037 1 44.88 140 TYR B C 1
ATOM 3532 O O . TYR B 1 140 ? -7.809 -0.596 2.221 1 44.88 140 TYR B O 1
ATOM 3540 N N . LEU B 1 141 ? -8.953 0.5 0.551 1 44.59 141 LEU B N 1
ATOM 3541 C CA . LEU B 1 141 ? -9.773 1.204 1.529 1 44.59 141 LEU B CA 1
ATOM 3542 C C . LEU B 1 141 ? -10.461 0.22 2.469 1 44.59 141 LEU B C 1
ATOM 3544 O O . LEU B 1 141 ? -10.5 0.438 3.682 1 44.59 141 LEU B O 1
ATOM 3548 N N . PHE B 1 142 ? -11.008 -0.768 1.81 1 44.34 142 PHE B N 1
ATOM 3549 C CA . PHE B 1 142 ? -11.852 -1.653 2.609 1 44.34 142 PHE B CA 1
ATOM 3550 C C . PHE B 1 142 ? -11 -2.512 3.537 1 44.34 142 PHE B C 1
ATOM 3552 O O . PHE B 1 142 ? -11.352 -2.719 4.699 1 44.34 142 PHE B O 1
ATOM 3559 N N . THR B 1 143 ? -9.945 -2.881 2.92 1 44.47 143 THR B N 1
ATOM 3560 C CA . THR B 1 143 ? -9.102 -3.686 3.795 1 44.47 143 THR B CA 1
ATOM 3561 C C . THR B 1 143 ? -8.594 -2.854 4.969 1 44.47 143 THR B C 1
ATOM 3563 O O . THR B 1 143 ? -8.438 -3.363 6.078 1 44.47 143 THR B O 1
ATOM 3566 N N . GLN B 1 144 ? -8.492 -1.624 4.574 1 44.69 144 GLN B N 1
ATOM 3567 C CA . GLN B 1 144 ? -8.062 -0.745 5.656 1 44.69 144 GLN B CA 1
ATOM 3568 C C . GLN B 1 144 ? -9.172 -0.577 6.695 1 44.69 144 GLN B C 1
ATOM 3570 O O . GLN B 1 144 ? -8.906 -0.6 7.898 1 44.69 144 GLN B O 1
ATOM 3575 N N . ARG B 1 145 ? -10.383 -0.243 6.094 1 45.56 145 ARG B N 1
ATOM 3576 C CA . ARG B 1 145 ? -11.492 -0.08 7.027 1 45.56 145 ARG B CA 1
ATOM 3577 C C . ARG B 1 145 ? -11.617 -1.29 7.945 1 45.56 145 ARG B C 1
ATOM 3579 O O . ARG B 1 145 ? -11.766 -1.141 9.164 1 45.56 145 ARG B O 1
ATOM 3586 N N . LYS B 1 146 ? -11.742 -2.357 7.184 1 46.84 146 LYS B N 1
ATOM 3587 C CA . LYS B 1 146 ? -11.969 -3.572 7.961 1 46.84 146 LYS B CA 1
ATOM 3588 C C . LYS B 1 146 ? -10.758 -3.896 8.836 1 46.84 146 LYS B C 1
ATOM 3590 O O . LYS B 1 146 ? -10.914 -4.402 9.953 1 46.84 146 LYS B O 1
ATOM 3595 N N . ALA B 1 147 ? -9.656 -3.686 8.219 1 43.47 147 ALA B N 1
ATOM 3596 C CA . ALA B 1 147 ? -8.492 -3.801 9.094 1 43.47 147 ALA B CA 1
ATOM 3597 C C . ALA B 1 147 ? -8.625 -2.885 10.305 1 43.47 147 ALA B C 1
ATOM 3599 O O . ALA B 1 147 ? -8.281 -3.273 11.422 1 43.47 147 ALA B O 1
ATOM 3600 N N . LEU B 1 148 ? -8.992 -1.688 9.883 1 43 148 LEU B N 1
ATOM 3601 C CA . LEU B 1 148 ? -9.234 -0.74 10.969 1 43 148 LEU B CA 1
ATOM 3602 C C . LEU B 1 148 ? -10.406 -1.192 11.836 1 43 148 LEU B C 1
ATOM 3604 O O . LEU B 1 148 ? -10.367 -1.054 13.062 1 43 148 LEU B O 1
ATOM 3608 N N . GLU B 1 149 ? -11.422 -1.41 11.008 1 43.97 149 GLU B N 1
ATOM 3609 C CA . GLU B 1 149 ? -12.562 -1.914 11.773 1 43.97 149 GLU B CA 1
ATOM 3610 C C . GLU B 1 149 ? -12.242 -3.262 12.406 1 43.97 149 GLU B C 1
ATOM 3612 O O . GLU B 1 149 ? -12.742 -3.576 13.492 1 43.97 149 GLU B O 1
ATOM 3617 N N . GLY B 1 150 ? -11.688 -4.211 11.594 1 38.22 150 GLY B N 1
ATOM 3618 C CA . GLY B 1 150 ? -11.328 -5.539 12.062 1 38.22 150 GLY B CA 1
ATOM 3619 C C . GLY B 1 150 ? -9.977 -5.578 12.75 1 38.22 150 GLY B C 1
ATOM 3620 O O . GLY B 1 150 ? -9.508 -6.648 13.148 1 38.22 150 GLY B O 1
ATOM 3621 N N . THR B 1 151 ? -9.047 -5.141 12.039 1 41.22 151 THR B N 1
ATOM 3622 C CA . THR B 1 151 ? -7.992 -5.246 13.039 1 41.22 151 THR B CA 1
ATOM 3623 C C . THR B 1 151 ? -8.539 -4.957 14.438 1 41.22 151 THR B C 1
ATOM 3625 O O . THR B 1 151 ? -8.367 -5.762 15.359 1 41.22 151 THR B O 1
ATOM 3628 N N . TYR B 1 152 ? -8.414 -3.521 14.828 1 35.78 152 TYR B N 1
ATOM 3629 C CA . TYR B 1 152 ? -8.484 -3.479 16.281 1 35.78 152 TYR B CA 1
ATOM 3630 C C . TYR B 1 152 ? -9.68 -4.281 16.797 1 35.78 152 TYR B C 1
ATOM 3632 O O . TYR B 1 152 ? -9.562 -5 17.797 1 35.78 152 TYR B O 1
ATOM 3640 N N . HIS B 1 153 ? -10.992 -4.008 16.234 1 34.34 153 HIS B N 1
ATOM 3641 C CA . HIS B 1 153 ? -12.164 -4.684 16.781 1 34.34 153 HIS B CA 1
ATOM 3642 C C . HIS B 1 153 ? -12.797 -5.602 15.734 1 34.34 153 HIS B C 1
ATOM 3644 O O . HIS B 1 153 ? -13.898 -6.113 15.945 1 34.34 153 HIS B O 1
ATOM 3650 N N . SER B 1 154 ? -12.508 -5.613 14.453 1 38.88 154 SER B N 1
ATOM 3651 C CA . SER B 1 154 ? -13.359 -6.453 13.617 1 38.88 154 SER B CA 1
ATOM 3652 C C . SER B 1 154 ? -13.281 -7.914 14.039 1 38.88 154 SER B C 1
ATOM 3654 O O . SER B 1 154 ? -12.195 -8.492 14.094 1 38.88 154 SER B O 1
ATOM 3656 N N . LYS B 1 155 ? -14.305 -8.25 14.648 1 42.47 155 LYS B N 1
ATOM 3657 C CA . LYS B 1 155 ? -14.562 -9.602 15.133 1 42.47 155 LYS B CA 1
ATOM 3658 C C . LYS B 1 155 ? -14.555 -10.609 13.984 1 42.47 155 LYS B C 1
ATOM 3660 O O . LYS B 1 155 ? -15.156 -10.367 12.938 1 42.47 155 LYS B O 1
ATOM 3665 N N . ARG B 1 156 ? -13.531 -11.391 13.711 1 51.31 156 ARG B N 1
ATOM 3666 C CA . ARG B 1 156 ? -13.625 -12.648 12.977 1 51.31 156 ARG B CA 1
ATOM 3667 C C . ARG B 1 156 ? -15.062 -13.156 12.93 1 51.31 156 ARG B C 1
ATOM 3669 O O . ARG B 1 156 ? -15.766 -13.133 13.945 1 51.31 156 ARG B O 1
ATOM 3676 N N . VAL B 1 157 ? -15.625 -13.117 11.641 1 55.03 157 VAL B N 1
ATOM 3677 C CA . VAL B 1 157 ? -16.938 -13.773 11.633 1 55.03 157 VAL B CA 1
ATOM 3678 C C . VAL B 1 157 ? -16.844 -15.125 12.32 1 55.03 157 VAL B C 1
ATOM 3680 O O . VAL B 1 157 ? -16.172 -16.047 11.828 1 55.03 157 VAL B O 1
ATOM 3683 N N . GLU B 1 158 ? -17.078 -15.109 13.531 1 61.59 158 GLU B N 1
ATOM 3684 C CA . GLU B 1 158 ? -16.984 -16.312 14.344 1 61.59 158 GLU B CA 1
ATOM 3685 C C . GLU B 1 158 ? -17.828 -17.453 13.75 1 61.59 158 GLU B C 1
ATOM 3687 O O . GLU B 1 158 ? -17.422 -18.609 13.766 1 61.59 158 GLU B O 1
ATOM 3692 N N . ASN B 1 159 ? -19.031 -17.031 13.016 1 73.81 159 ASN B N 1
ATOM 3693 C CA . ASN B 1 159 ? -19.906 -18.078 12.508 1 73.81 159 ASN B CA 1
ATOM 3694 C C . ASN B 1 159 ? -20.391 -17.766 11.094 1 73.81 159 ASN B C 1
ATOM 3696 O O . ASN B 1 159 ? -21.547 -17.375 10.906 1 73.81 159 ASN B O 1
ATOM 3700 N N . PRO B 1 160 ? -19.562 -18.047 10.18 1 79.5 160 PRO B N 1
ATOM 3701 C CA . PRO B 1 160 ? -19.984 -17.75 8.812 1 79.5 160 PRO B CA 1
ATOM 3702 C C . PRO B 1 160 ? -21.172 -18.578 8.367 1 79.5 160 PRO B C 1
ATOM 3704 O O . PRO B 1 160 ? -21.297 -19.75 8.75 1 79.5 160 PRO B O 1
ATOM 3707 N N . LYS B 1 161 ? -22.094 -17.938 7.66 1 84.25 161 LYS B N 1
ATOM 3708 C CA . LYS B 1 161 ? -23.266 -18.609 7.109 1 84.25 161 LYS B CA 1
ATOM 3709 C C . LYS B 1 161 ? -22.859 -19.766 6.203 1 84.25 161 LYS B C 1
ATOM 3711 O O . LYS B 1 161 ? -21.984 -19.609 5.344 1 84.25 161 LYS B O 1
ATOM 3716 N N . GLN B 1 162 ? -23.453 -20.891 6.488 1 91.94 162 GLN B N 1
ATOM 3717 C CA . GLN B 1 162 ? -23.203 -22.078 5.676 1 91.94 162 GLN B CA 1
ATOM 3718 C C . GLN B 1 162 ? -24 -22.047 4.379 1 91.94 162 GLN B C 1
ATOM 3720 O O . GLN B 1 162 ? -25.203 -21.766 4.395 1 91.94 162 GLN B O 1
ATOM 3725 N N . ILE B 1 163 ? -23.266 -22.219 3.312 1 94 163 ILE B N 1
ATOM 3726 C CA . ILE B 1 163 ? -23.859 -22.188 1.979 1 94 163 ILE B CA 1
ATOM 3727 C C . ILE B 1 163 ? -23.812 -23.578 1.354 1 94 163 ILE B C 1
ATOM 3729 O O . ILE B 1 163 ? -22.828 -24.312 1.536 1 94 163 ILE B O 1
ATOM 3733 N N . SER B 1 164 ? -24.859 -23.922 0.638 1 95.06 164 SER B N 1
ATOM 3734 C CA . SER B 1 164 ? -24.891 -25.25 0.013 1 95.06 164 SER B CA 1
ATOM 3735 C C . SER B 1 164 ? -23.844 -25.344 -1.092 1 95.06 164 SER B C 1
ATOM 3737 O O . SER B 1 164 ? -23.469 -24.344 -1.707 1 95.06 164 SER B O 1
ATOM 3739 N N . ARG B 1 165 ? -23.438 -26.562 -1.276 1 93.81 165 ARG B N 1
ATOM 3740 C CA . ARG B 1 165 ? -22.484 -26.844 -2.346 1 93.81 165 ARG B CA 1
ATOM 3741 C C . ARG B 1 165 ? -23 -26.344 -3.689 1 93.81 165 ARG B C 1
ATOM 3743 O O . ARG B 1 165 ? -22.25 -25.797 -4.492 1 93.81 165 ARG B O 1
ATOM 3750 N N . GLU B 1 166 ? -24.266 -26.547 -3.902 1 93.06 166 GLU B N 1
ATOM 3751 C CA . GLU B 1 166 ? -24.891 -26.109 -5.148 1 93.06 166 GLU B CA 1
ATOM 3752 C C . GLU B 1 166 ? -24.828 -24.594 -5.305 1 93.06 166 GLU B C 1
ATOM 3754 O O . GLU B 1 166 ? -24.516 -24.094 -6.391 1 93.06 166 GLU B O 1
ATOM 3759 N N . GLU B 1 167 ? -25.109 -23.984 -4.254 1 94.31 167 GLU B N 1
ATOM 3760 C CA . GLU B 1 167 ? -25.047 -22.531 -4.293 1 94.31 167 GLU B CA 1
ATOM 3761 C C . GLU B 1 167 ? -23.625 -22.031 -4.496 1 94.31 167 GLU B C 1
ATOM 3763 O O . GLU B 1 167 ? -23.391 -21.047 -5.207 1 94.31 167 GLU B O 1
ATOM 3768 N N . LEU B 1 168 ? -22.672 -22.656 -3.887 1 93.94 168 LEU B N 1
ATOM 3769 C CA . LEU B 1 168 ? -21.266 -22.297 -4.055 1 93.94 168 LEU B CA 1
ATOM 3770 C C . LEU B 1 168 ? -20.828 -22.5 -5.5 1 93.94 168 LEU B C 1
ATOM 3772 O O . LEU B 1 168 ? -20.125 -21.656 -6.062 1 93.94 168 LEU B O 1
ATOM 3776 N N . LYS B 1 169 ? -21.281 -23.531 -6.047 1 91.94 169 LYS B N 1
ATOM 3777 C CA . LYS B 1 169 ? -20.969 -23.781 -7.449 1 91.94 169 LYS B CA 1
ATOM 3778 C C . LYS B 1 169 ? -21.578 -22.719 -8.352 1 91.94 169 LYS B C 1
ATOM 3780 O O . LYS B 1 169 ? -20.938 -22.281 -9.312 1 91.94 169 LYS B O 1
ATOM 3785 N N . LYS B 1 170 ? -22.781 -22.312 -8.078 1 91.88 170 LYS B N 1
ATOM 3786 C CA . LYS B 1 170 ? -23.438 -21.266 -8.852 1 91.88 170 LYS B CA 1
ATOM 3787 C C . LYS B 1 170 ? -22.656 -19.969 -8.781 1 91.88 170 LYS B C 1
ATOM 3789 O O . LYS B 1 170 ? -22.531 -19.25 -9.781 1 91.88 170 LYS B O 1
ATOM 3794 N N . ARG B 1 171 ? -22.078 -19.703 -7.641 1 89.06 171 ARG B N 1
ATOM 3795 C CA . ARG B 1 171 ? -21.281 -18.484 -7.465 1 89.06 171 ARG B CA 1
ATOM 3796 C C . ARG B 1 171 ? -20 -18.531 -8.297 1 89.06 171 ARG B C 1
ATOM 3798 O O . ARG B 1 171 ? -19.562 -17.516 -8.82 1 89.06 171 ARG B O 1
ATOM 3805 N N . LEU B 1 172 ? -19.453 -19.703 -8.414 1 89.62 172 LEU B N 1
ATOM 3806 C CA . LEU B 1 172 ? -18.219 -19.859 -9.164 1 89.62 172 LEU B CA 1
ATOM 3807 C C . LEU B 1 172 ? -18.469 -19.734 -10.664 1 89.62 172 LEU B C 1
ATOM 3809 O O . LEU B 1 172 ? -17.531 -19.5 -11.438 1 89.62 172 LEU B O 1
ATOM 3813 N N . LEU B 1 173 ? -19.781 -19.938 -11.07 1 83 173 LEU B N 1
ATOM 3814 C CA . LEU B 1 173 ? -20.109 -19.781 -12.484 1 83 173 LEU B CA 1
ATOM 3815 C C . LEU B 1 173 ? -19.844 -18.359 -12.961 1 83 173 LEU B C 1
ATOM 3817 O O . LEU B 1 173 ? -19.594 -18.141 -14.148 1 83 173 LEU B O 1
ATOM 3821 N N . LYS B 1 174 ? -19.797 -17.438 -12.07 1 79.25 174 LYS B N 1
ATOM 3822 C CA . LYS B 1 174 ? -19.547 -16.047 -12.406 1 79.25 174 LYS B CA 1
ATOM 3823 C C . LYS B 1 174 ? -18.047 -15.742 -12.359 1 79.25 174 LYS B C 1
ATOM 3825 O O . LYS B 1 174 ? -17.625 -14.633 -12.711 1 79.25 174 LYS B O 1
ATOM 3830 N N . SER B 1 175 ? -17.281 -16.719 -12 1 82.44 175 SER B N 1
ATOM 3831 C CA . SER B 1 175 ? -15.836 -16.547 -11.922 1 82.44 175 SER B CA 1
ATOM 3832 C C . SER B 1 175 ? -15.156 -16.938 -13.234 1 82.44 175 SER B C 1
ATOM 3834 O O . SER B 1 175 ? -15.828 -17.312 -14.195 1 82.44 175 SER B O 1
ATOM 3836 N N . THR B 1 176 ? -13.875 -16.781 -13.289 1 83.44 176 THR B N 1
ATOM 3837 C CA . THR B 1 176 ? -13.102 -17.125 -14.477 1 83.44 176 THR B CA 1
ATOM 3838 C C . THR B 1 176 ? -12.57 -18.547 -14.383 1 83.44 176 THR B C 1
ATOM 3840 O O . THR B 1 176 ? -11.82 -19 -15.258 1 83.44 176 THR B O 1
ATOM 3843 N N . ILE B 1 177 ? -12.984 -19.266 -13.336 1 90.12 177 ILE B N 1
ATOM 3844 C CA . ILE B 1 177 ? -12.617 -20.672 -13.211 1 90.12 177 ILE B CA 1
ATOM 3845 C C . ILE B 1 177 ? -13.461 -21.516 -14.156 1 90.12 177 ILE B C 1
ATOM 3847 O O . ILE B 1 177 ? -14.688 -21.562 -14.031 1 90.12 177 ILE B O 1
ATOM 3851 N N . PRO B 1 178 ? -12.773 -22.219 -15.055 1 90.81 178 PRO B N 1
ATOM 3852 C CA . PRO B 1 178 ? -13.555 -23.062 -15.953 1 90.81 178 PRO B CA 1
ATOM 3853 C C . PRO B 1 178 ? -14.367 -24.125 -15.211 1 90.81 178 PRO B C 1
ATOM 3855 O O . PRO B 1 178 ? -13.93 -24.625 -14.172 1 90.81 178 PRO B O 1
ATOM 3858 N N . LEU B 1 179 ? -15.516 -24.5 -15.852 1 91.5 179 LEU B N 1
ATOM 3859 C CA . LEU B 1 179 ? -16.469 -25.422 -15.234 1 91.5 179 LEU B CA 1
ATOM 3860 C C . LEU B 1 179 ? -15.797 -26.719 -14.805 1 91.5 179 LEU B C 1
ATOM 3862 O O . LEU B 1 179 ? -16.047 -27.219 -13.703 1 91.5 179 LEU B O 1
ATOM 3866 N N . GLU B 1 180 ? -14.906 -27.219 -15.594 1 93.62 180 GLU B N 1
ATOM 3867 C CA . GLU B 1 180 ? -14.266 -28.516 -15.359 1 93.62 180 GLU B CA 1
ATOM 3868 C C . GLU B 1 180 ? -13.359 -28.469 -14.141 1 93.62 180 GLU B C 1
ATOM 3870 O O . GLU B 1 180 ? -12.969 -29.516 -13.602 1 93.62 180 GLU B O 1
ATOM 3875 N N . PHE B 1 181 ? -13.039 -27.281 -13.672 1 94.12 181 PHE B N 1
ATOM 3876 C CA . PHE B 1 181 ? -12.062 -27.172 -12.594 1 94.12 181 PHE B CA 1
ATOM 3877 C C . PHE B 1 181 ? -12.719 -26.609 -11.328 1 94.12 181 PHE B C 1
ATOM 3879 O O . PHE B 1 181 ? -12.039 -26.391 -10.32 1 94.12 181 PHE B O 1
ATOM 3886 N N . GLN B 1 182 ? -13.953 -26.375 -11.336 1 93.06 182 GLN B N 1
ATOM 3887 C CA . GLN B 1 182 ? -14.641 -25.75 -10.219 1 93.06 182 GLN B CA 1
ATOM 3888 C C . GLN B 1 182 ? -14.625 -26.641 -8.984 1 93.06 182 GLN B C 1
ATOM 3890 O O . GLN B 1 182 ? -14.516 -26.156 -7.855 1 93.06 182 GLN B O 1
ATOM 3895 N N . ASP B 1 183 ? -14.711 -27.969 -9.25 1 93.5 183 ASP B N 1
ATOM 3896 C CA . ASP B 1 183 ? -14.633 -28.875 -8.117 1 93.5 183 ASP B CA 1
ATOM 3897 C C . ASP B 1 183 ? -13.258 -28.828 -7.457 1 93.5 183 ASP B C 1
ATOM 3899 O O . ASP B 1 183 ? -13.148 -28.859 -6.227 1 93.5 183 ASP B O 1
ATOM 3903 N N . LEU B 1 184 ? -12.266 -28.781 -8.297 1 93.62 184 LEU B N 1
ATOM 3904 C CA . LEU B 1 184 ? -10.914 -28.641 -7.773 1 93.62 184 LEU B CA 1
ATOM 3905 C C . LEU B 1 184 ? -10.797 -27.375 -6.918 1 93.62 184 LEU B C 1
ATOM 3907 O O . LEU B 1 184 ? -10.25 -27.422 -5.812 1 93.62 184 LEU B O 1
ATOM 3911 N N . TRP B 1 185 ? -11.312 -26.25 -7.387 1 95.69 185 TRP B N 1
ATOM 3912 C CA . TRP B 1 185 ? -11.25 -24.969 -6.688 1 95.69 185 TRP B CA 1
ATOM 3913 C C . TRP B 1 185 ? -12.008 -25.031 -5.367 1 95.69 185 TRP B C 1
ATOM 3915 O O . TRP B 1 185 ? -11.508 -24.578 -4.336 1 95.69 185 TRP B O 1
ATOM 3925 N N . LEU B 1 186 ? -13.188 -25.672 -5.367 1 95 186 LEU B N 1
ATOM 3926 C CA . LEU B 1 186 ? -14.062 -25.719 -4.203 1 95 186 LEU B CA 1
ATOM 3927 C C . LEU B 1 186 ? -13.438 -26.547 -3.084 1 95 186 LEU B C 1
ATOM 3929 O O . LEU B 1 186 ? -13.648 -26.266 -1.903 1 95 186 LEU B O 1
ATOM 3933 N N . GLU B 1 187 ? -12.75 -27.531 -3.459 1 94.62 187 GLU B N 1
ATOM 3934 C CA . GLU B 1 187 ? -12.172 -28.422 -2.455 1 94.62 187 GLU B CA 1
ATOM 3935 C C . GLU B 1 187 ? -11.305 -27.641 -1.466 1 94.62 187 GLU B C 1
ATOM 3937 O O . GLU B 1 187 ? -11.375 -27.875 -0.258 1 94.62 187 GLU B O 1
ATOM 3942 N N . ARG B 1 188 ? -10.578 -26.734 -1.976 1 95.31 188 ARG B N 1
ATOM 3943 C CA . ARG B 1 188 ? -9.664 -26 -1.111 1 95.31 188 ARG B CA 1
ATOM 3944 C C . ARG B 1 188 ? -10.227 -24.609 -0.78 1 95.31 188 ARG B C 1
ATOM 3946 O O . ARG B 1 188 ? -9.852 -24.016 0.231 1 95.31 188 ARG B O 1
ATOM 3953 N N . GLY B 1 189 ? -11.078 -24.141 -1.565 1 95.75 189 GLY B N 1
ATOM 3954 C CA . GLY B 1 189 ? -11.594 -22.797 -1.412 1 95.75 189 GLY B CA 1
ATOM 3955 C C . GLY B 1 189 ? -12.742 -22.703 -0.428 1 95.75 189 GLY B C 1
ATOM 3956 O O . GLY B 1 189 ? -13.211 -21.609 -0.117 1 95.75 189 GLY B O 1
ATOM 3957 N N . VAL B 1 190 ? -13.172 -23.906 0.111 1 94.94 190 VAL B N 1
ATOM 3958 C CA . VAL B 1 190 ? -14.336 -23.938 0.989 1 94.94 190 VAL B CA 1
ATOM 3959 C C . VAL B 1 190 ? -14.016 -24.734 2.252 1 94.94 190 VAL B C 1
ATOM 3961 O O . VAL B 1 190 ? -13.375 -25.781 2.186 1 94.94 190 VAL B O 1
ATOM 3964 N N . LYS B 1 191 ? -14.344 -24.141 3.361 1 94.56 191 LYS B N 1
ATOM 3965 C CA . LYS B 1 191 ? -14.398 -24.922 4.594 1 94.56 191 LYS B CA 1
ATOM 3966 C C . LYS B 1 191 ? -15.719 -25.672 4.699 1 94.56 191 LYS B C 1
ATOM 3968 O O . LYS B 1 191 ? -16.766 -25.094 4.992 1 94.56 191 LYS B O 1
ATOM 3973 N N . TRP B 1 192 ? -15.602 -26.938 4.559 1 94.19 192 TRP B N 1
ATOM 3974 C CA . TRP B 1 192 ? -16.781 -27.781 4.445 1 94.19 192 TRP B CA 1
ATOM 3975 C C . TRP B 1 192 ? -17.203 -28.312 5.809 1 94.19 192 TRP B C 1
ATOM 3977 O O . TRP B 1 192 ? -16.359 -28.5 6.695 1 94.19 192 TRP B O 1
ATOM 3987 N N . ASN B 1 193 ? -18.484 -28.5 5.918 1 93.25 193 ASN B N 1
ATOM 3988 C CA . ASN B 1 193 ? -18.938 -29.297 7.055 1 93.25 193 ASN B CA 1
ATOM 3989 C C . ASN B 1 193 ? -18.547 -30.766 6.902 1 93.25 193 ASN B C 1
ATOM 3991 O O . ASN B 1 193 ? -17.984 -31.156 5.879 1 93.25 193 ASN B O 1
ATOM 3995 N N . VAL B 1 194 ? -18.844 -31.5 7.871 1 92.94 194 VAL B N 1
ATOM 3996 C CA . VAL B 1 194 ? -18.391 -32.875 7.926 1 92.94 194 VAL B CA 1
ATOM 3997 C C . VAL B 1 194 ? -18.953 -33.656 6.734 1 92.94 194 VAL B C 1
ATOM 3999 O O . VAL B 1 194 ? -18.234 -34.438 6.098 1 92.94 194 VAL B O 1
ATOM 4002 N N . GLU B 1 195 ? -20.141 -33.406 6.363 1 93.38 195 GLU B N 1
ATOM 4003 C CA . GLU B 1 195 ? -20.828 -34.094 5.285 1 93.38 195 GLU B CA 1
ATOM 4004 C C . GLU B 1 195 ? -20.453 -33.531 3.922 1 93.38 195 GLU B C 1
ATOM 4006 O O . GLU B 1 195 ? -20.797 -34.125 2.887 1 93.38 195 GLU B O 1
ATOM 4011 N N . ARG B 1 196 ? -19.781 -32.406 3.91 1 92.69 196 ARG B N 1
ATOM 4012 C CA . ARG B 1 196 ? -19.312 -31.75 2.701 1 92.69 196 ARG B CA 1
ATOM 4013 C C . ARG B 1 196 ? -20.484 -31.312 1.828 1 92.69 196 ARG B C 1
ATOM 4015 O O . ARG B 1 196 ? -20.406 -31.344 0.599 1 92.69 196 ARG B O 1
ATOM 4022 N N . THR B 1 197 ? -21.594 -31.031 2.441 1 93.19 197 THR B N 1
ATOM 4023 C CA . THR B 1 197 ? -22.781 -30.578 1.729 1 93.19 197 THR B CA 1
ATOM 4024 C C . THR B 1 197 ? -22.922 -29.062 1.818 1 93.19 197 THR B C 1
ATOM 4026 O O . THR B 1 197 ? -23.562 -28.438 0.964 1 93.19 197 THR B O 1
ATOM 4029 N N . HIS B 1 198 ? -22.438 -28.578 2.93 1 95.25 198 HIS B N 1
ATOM 4030 C CA . HIS B 1 198 ? -22.453 -27.141 3.154 1 95.25 198 HIS B CA 1
ATOM 4031 C C . HIS B 1 198 ? -21.094 -26.625 3.596 1 95.25 198 HIS B C 1
ATOM 4033 O O . HIS B 1 198 ? -20.281 -27.391 4.133 1 95.25 198 HIS B O 1
ATOM 4039 N N . GLY B 1 199 ? -20.859 -25.438 3.271 1 94.88 199 GLY B N 1
ATOM 4040 C CA . GLY B 1 199 ? -19.641 -24.797 3.711 1 94.88 199 GLY B CA 1
ATOM 4041 C C . GLY B 1 199 ? -19.625 -23.297 3.471 1 94.88 199 GLY B C 1
ATOM 4042 O O . GLY B 1 199 ? -20.672 -22.703 3.211 1 94.88 199 GLY B O 1
ATOM 4043 N N . HIS B 1 200 ? -18.531 -22.656 3.748 1 93.19 200 HIS B N 1
ATOM 4044 C CA . HIS B 1 200 ? -18.281 -21.25 3.434 1 93.19 200 HIS B CA 1
ATOM 4045 C C . HIS B 1 200 ? -16.891 -21.047 2.842 1 93.19 200 HIS B C 1
ATOM 4047 O O . HIS B 1 200 ? -16 -21.875 3.051 1 93.19 200 HIS B O 1
ATOM 4053 N N . PHE B 1 201 ? -16.766 -20.031 2.072 1 90.56 201 PHE B N 1
ATOM 4054 C CA . PHE B 1 201 ? -15.461 -19.766 1.467 1 90.56 201 PHE B CA 1
ATOM 4055 C C . PHE B 1 201 ? -14.383 -19.656 2.533 1 90.56 201 PHE B C 1
ATOM 4057 O O . PHE B 1 201 ? -14.594 -19.062 3.586 1 90.56 201 PHE B O 1
ATOM 4064 N N . ALA B 1 202 ? -13.305 -20.25 2.24 1 91.88 202 ALA B N 1
ATOM 4065 C CA . ALA B 1 202 ? -12.164 -20.25 3.152 1 91.88 202 ALA B CA 1
ATOM 4066 C C . ALA B 1 202 ? -11.5 -18.875 3.191 1 91.88 202 ALA B C 1
ATOM 4068 O O . ALA B 1 202 ? -10.891 -18.5 4.195 1 91.88 202 ALA B O 1
ATOM 4069 N N . ARG B 1 203 ? -11.625 -18.156 2.121 1 88.56 203 ARG B N 1
ATOM 4070 C CA . ARG B 1 203 ? -10.992 -16.844 2.035 1 88.56 203 ARG B CA 1
ATOM 4071 C C . ARG B 1 203 ? -11.617 -15.867 3.027 1 88.56 203 ARG B C 1
ATOM 4073 O O . ARG B 1 203 ? -12.805 -15.977 3.35 1 88.56 203 ARG B O 1
ATOM 4080 N N . ASP B 1 204 ? -10.797 -14.93 3.473 1 85.94 204 ASP B N 1
ATOM 4081 C CA . ASP B 1 204 ? -11.242 -13.859 4.355 1 85.94 204 ASP B CA 1
ATOM 4082 C C . ASP B 1 204 ? -12.273 -12.969 3.658 1 85.94 204 ASP B C 1
ATOM 4084 O O . ASP B 1 204 ? -12.047 -12.516 2.535 1 85.94 204 ASP B O 1
ATOM 4088 N N . ILE B 1 205 ? -13.398 -12.766 4.258 1 79 205 ILE B N 1
ATOM 4089 C CA . ILE B 1 205 ? -14.492 -11.984 3.684 1 79 205 ILE B CA 1
ATOM 4090 C C . ILE B 1 205 ? -14.023 -10.562 3.404 1 79 205 ILE B C 1
ATOM 4092 O O . ILE B 1 205 ? -14.562 -9.875 2.531 1 79 205 ILE B O 1
ATOM 4096 N N . ARG B 1 206 ? -12.977 -10.094 4.012 1 77.44 206 ARG B N 1
ATOM 4097 C CA . ARG B 1 206 ? -12.43 -8.75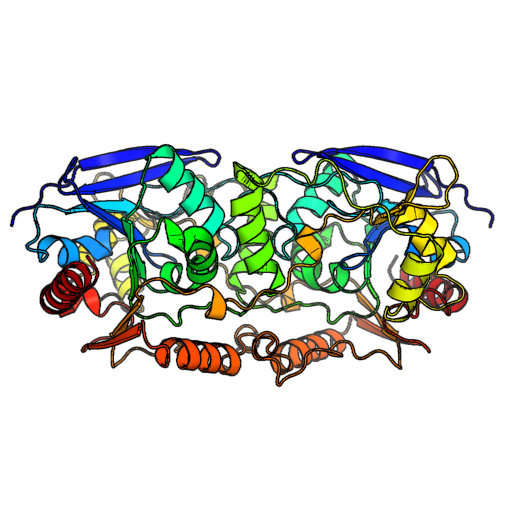 3.842 1 77.44 206 ARG B CA 1
ATOM 4098 C C . ARG B 1 206 ? -11.812 -8.578 2.457 1 77.44 206 ARG B C 1
ATOM 4100 O O . ARG B 1 206 ? -11.578 -7.457 2.01 1 77.44 206 ARG B O 1
ATOM 4107 N N . LEU B 1 207 ? -11.625 -9.695 1.803 1 74.69 207 LEU B N 1
ATOM 4108 C CA . LEU B 1 207 ? -11.062 -9.656 0.459 1 74.69 207 LEU B CA 1
ATOM 4109 C C . LEU B 1 207 ? -12.102 -9.195 -0.557 1 74.69 207 LEU B C 1
ATOM 4111 O O . LEU B 1 207 ? -11.758 -8.789 -1.666 1 74.69 207 LEU B O 1
ATOM 4115 N N . ASN B 1 208 ? -13.367 -9.281 -0.237 1 63.94 208 ASN B N 1
ATOM 4116 C CA . ASN B 1 208 ? -14.453 -8.969 -1.154 1 63.94 208 ASN B CA 1
ATOM 4117 C C . ASN B 1 208 ? -14.93 -7.527 -0.992 1 63.94 208 ASN B C 1
ATOM 4119 O O . ASN B 1 208 ? -15.781 -7.062 -1.747 1 63.94 208 ASN B O 1
ATOM 4123 N N . GLU B 1 209 ? -14.547 -6.891 -0.208 1 56.34 209 GLU B N 1
ATOM 4124 C CA . GLU B 1 209 ? -15.203 -5.629 0.125 1 56.34 209 GLU B CA 1
ATOM 4125 C C . GLU B 1 209 ? -14.836 -4.535 -0.873 1 56.34 209 GLU B C 1
ATOM 4127 O O . GLU B 1 209 ? -13.648 -4.301 -1.139 1 56.34 209 GLU B O 1
ATOM 4132 N N . ASN B 1 210 ? -15.93 -4.219 -1.661 1 54.25 210 ASN B N 1
ATOM 4133 C CA . ASN B 1 210 ? -15.867 -3.119 -2.617 1 54.25 210 ASN B CA 1
ATOM 4134 C C . ASN B 1 210 ? -16.75 -1.95 -2.178 1 54.25 210 ASN B C 1
ATOM 4136 O O . ASN B 1 210 ? -17.953 -2.115 -1.97 1 54.25 210 ASN B O 1
ATOM 4140 N N . SER B 1 211 ? -16.109 -1.099 -1.362 1 55.38 211 SER B N 1
ATOM 4141 C CA . SER B 1 211 ? -16.953 0.055 -1.035 1 55.38 211 SER B CA 1
ATOM 4142 C C . SER B 1 211 ? -16.438 1.319 -1.714 1 55.38 211 SER B C 1
ATOM 4144 O O . SER B 1 211 ? -15.242 1.418 -2.035 1 55.38 211 SER B O 1
ATOM 4146 N N . ASN B 1 212 ? -17.391 2.156 -2.033 1 62.28 212 ASN B N 1
ATOM 4147 C CA . ASN B 1 212 ? -17.078 3.475 -2.574 1 62.28 212 ASN B CA 1
ATOM 4148 C C . ASN B 1 212 ? -16.609 4.434 -1.481 1 62.28 212 ASN B C 1
ATOM 4150 O O . ASN B 1 212 ? -17.359 4.719 -0.542 1 62.28 212 ASN B O 1
ATOM 4154 N N . LEU B 1 213 ? -15.398 4.828 -1.629 1 69.69 213 LEU B N 1
ATOM 4155 C CA . LEU B 1 213 ? -14.797 5.727 -0.648 1 69.69 213 LEU B CA 1
ATOM 4156 C C . LEU B 1 213 ? -15.664 6.965 -0.451 1 69.69 213 LEU B C 1
ATOM 4158 O O . LEU B 1 213 ? -15.844 7.43 0.677 1 69.69 213 LEU B O 1
ATOM 4162 N N . LEU B 1 214 ? -16.234 7.422 -1.546 1 73.56 214 LEU B N 1
ATOM 4163 C CA . LEU B 1 214 ? -16.984 8.672 -1.504 1 73.56 214 LEU B CA 1
ATOM 4164 C C . LEU B 1 214 ? -18.203 8.539 -0.595 1 73.56 214 LEU B C 1
ATOM 4166 O O . LEU B 1 214 ? -18.594 9.5 0.076 1 73.56 214 LEU B O 1
ATOM 4170 N N . ASP B 1 215 ? -18.672 7.344 -0.555 1 74.38 215 ASP B N 1
ATOM 4171 C CA . ASP B 1 215 ? -19.875 7.102 0.242 1 74.38 215 ASP B CA 1
ATOM 4172 C C . ASP B 1 215 ? -19.547 7.109 1.735 1 74.38 215 ASP B C 1
ATOM 4174 O O . ASP B 1 215 ? -20.453 7.281 2.566 1 74.38 215 ASP B O 1
ATOM 4178 N N . HIS B 1 216 ? -18.312 7.023 1.981 1 77.75 216 HIS B N 1
ATOM 4179 C CA . HIS B 1 216 ? -17.922 6.918 3.383 1 77.75 216 HIS B CA 1
ATOM 4180 C C . HIS B 1 216 ? -17.344 8.234 3.898 1 77.75 216 HIS B C 1
ATOM 4182 O O . HIS B 1 216 ? -17.094 8.383 5.094 1 77.75 216 HIS B O 1
ATOM 4188 N N . LEU B 1 217 ? -17.203 9.148 2.992 1 83.44 217 LEU B N 1
ATOM 4189 C CA . LEU B 1 217 ? -16.766 10.469 3.406 1 83.44 217 LEU B CA 1
ATOM 4190 C C . LEU B 1 217 ? -17.938 11.312 3.9 1 83.44 217 LEU B C 1
ATOM 4192 O O . LEU B 1 217 ? -18.406 12.203 3.189 1 83.44 217 LEU B O 1
ATOM 4196 N N . LYS B 1 218 ? -18.266 11.086 5.145 1 87.31 218 LYS B N 1
ATOM 4197 C CA . LYS B 1 218 ? -19.484 11.68 5.684 1 87.31 218 LYS B CA 1
ATOM 4198 C C . LYS B 1 218 ? -19.172 12.875 6.578 1 87.31 218 LYS B C 1
ATOM 4200 O O . LYS B 1 218 ? -20.031 13.719 6.82 1 87.31 218 LYS B O 1
ATOM 4205 N N . MET B 1 219 ? -18 12.938 7.004 1 92 219 MET B N 1
ATOM 4206 C CA . MET B 1 219 ? -17.625 14.047 7.883 1 92 219 MET B CA 1
ATOM 4207 C C . MET B 1 219 ? -17.484 15.344 7.094 1 92 219 MET B C 1
ATOM 4209 O O . MET B 1 219 ? -17.297 15.32 5.879 1 92 219 MET B O 1
ATOM 4213 N N . PRO B 1 220 ? -17.594 16.469 7.82 1 95.62 220 PRO B N 1
ATOM 4214 C CA . PRO B 1 220 ? -17.281 17.734 7.133 1 95.62 220 PRO B CA 1
ATOM 4215 C C . PRO B 1 220 ? -15.859 17.781 6.605 1 95.62 220 PRO B C 1
ATOM 4217 O O . PRO B 1 220 ? -14.922 17.359 7.293 1 95.62 220 PRO B O 1
ATOM 4220 N N . ILE B 1 221 ? -15.734 18.266 5.359 1 95.25 221 ILE B N 1
ATOM 4221 C CA . ILE B 1 221 ? -14.422 18.312 4.727 1 95.25 221 ILE B CA 1
ATOM 4222 C C . ILE B 1 221 ? -14.117 19.75 4.297 1 95.25 221 ILE B C 1
ATOM 4224 O O . ILE B 1 221 ? -14.977 20.438 3.738 1 95.25 221 ILE B O 1
ATOM 4228 N N . LEU B 1 222 ? -12.961 20.234 4.652 1 97.31 222 LEU B N 1
ATOM 4229 C CA . LEU B 1 222 ? -12.43 21.516 4.203 1 97.31 222 LEU B CA 1
ATOM 4230 C C . LEU B 1 222 ? -11.219 21.328 3.297 1 97.31 222 LEU B C 1
ATOM 4232 O O . LEU B 1 222 ? -10.258 20.656 3.678 1 97.31 222 LEU B O 1
ATOM 4236 N N . ARG B 1 223 ? -11.281 21.859 2.135 1 95.12 223 ARG B N 1
ATOM 4237 C CA . ARG B 1 223 ? -10.156 21.828 1.212 1 95.12 223 ARG B CA 1
ATOM 4238 C C . ARG B 1 223 ? -9.594 23.234 0.982 1 95.12 223 ARG B C 1
ATOM 4240 O O . ARG B 1 223 ? -10.336 24.156 0.645 1 95.12 223 ARG B O 1
ATOM 4247 N N . ILE B 1 224 ? -8.32 23.375 1.232 1 95.94 224 ILE B N 1
ATOM 4248 C CA . ILE B 1 224 ? -7.637 24.641 0.936 1 95.94 224 ILE B CA 1
ATOM 4249 C C . ILE B 1 224 ? -6.453 24.375 0.01 1 95.94 224 ILE B C 1
ATOM 4251 O O . ILE B 1 224 ? -5.559 23.594 0.342 1 95.94 224 ILE B O 1
ATOM 4255 N N . ASN B 1 225 ? -6.434 25.031 -1.143 1 93.06 225 ASN B N 1
ATOM 4256 C CA . ASN B 1 225 ? -5.379 24.812 -2.127 1 93.06 225 ASN B CA 1
ATOM 4257 C C . ASN B 1 225 ? -4.641 26.109 -2.441 1 93.06 225 ASN B C 1
ATOM 4259 O O . ASN B 1 225 ? -5.207 27.203 -2.328 1 93.06 225 ASN B O 1
ATOM 4263 N N . GLY B 1 226 ? -3.354 25.906 -2.758 1 93.62 226 GLY B N 1
ATOM 4264 C CA . GLY B 1 226 ? -2.619 27.031 -3.312 1 93.62 226 GLY B CA 1
ATOM 4265 C C . GLY B 1 226 ? -2.996 27.344 -4.75 1 93.62 226 GLY B C 1
ATOM 4266 O O . GLY B 1 226 ? -3.029 26.438 -5.594 1 93.62 226 GLY B O 1
ATOM 4267 N N . LYS B 1 227 ? -3.238 28.547 -5.023 1 91 227 LYS B N 1
ATOM 4268 C CA . LYS B 1 227 ? -3.67 28.953 -6.359 1 91 227 LYS B CA 1
ATOM 4269 C C . LYS B 1 227 ? -2.6 28.641 -7.402 1 91 227 LYS B C 1
ATOM 4271 O O . LYS B 1 227 ? -2.92 28.344 -8.555 1 91 227 LYS B O 1
ATOM 4276 N N . GLU B 1 228 ? -1.39 28.703 -6.938 1 87.56 228 GLU B N 1
ATOM 4277 C CA . GLU B 1 228 ? -0.29 28.516 -7.879 1 87.56 228 GLU B CA 1
ATOM 4278 C C . GLU B 1 228 ? 0.24 27.094 -7.828 1 87.56 228 GLU B C 1
ATOM 4280 O O . GLU B 1 228 ? 1.256 26.781 -8.453 1 87.56 228 GLU B O 1
ATOM 4285 N N . SER B 1 229 ? -0.447 26.359 -7.004 1 86.25 229 SER B N 1
ATOM 4286 C CA . SER B 1 229 ? 0.013 24.984 -6.863 1 86.25 229 SER B CA 1
ATOM 4287 C C . SER B 1 229 ? -0.502 24.109 -8.008 1 86.25 229 SER B C 1
ATOM 4289 O O . SER B 1 229 ? -1.622 24.297 -8.484 1 86.25 229 SER B O 1
ATOM 4291 N N . ASP B 1 230 ? 0.42 23.344 -8.523 1 69.19 230 ASP B N 1
ATOM 4292 C CA . ASP B 1 230 ? 0.001 22.281 -9.43 1 69.19 230 ASP B CA 1
ATOM 4293 C C . ASP B 1 230 ? -0.07 20.938 -8.711 1 69.19 230 ASP B C 1
ATOM 4295 O O . ASP B 1 230 ? 0.942 20.25 -8.57 1 69.19 230 ASP B O 1
ATOM 4299 N N . PRO B 1 231 ? -1.248 20.859 -8.07 1 58.56 231 PRO B N 1
ATOM 4300 C CA . PRO B 1 231 ? -1.308 19.672 -7.238 1 58.56 231 PRO B CA 1
ATOM 4301 C C . PRO B 1 231 ? -0.922 18.391 -7.996 1 58.56 231 PRO B C 1
ATOM 4303 O O . PRO B 1 231 ? -0.595 17.375 -7.379 1 58.56 231 PRO B O 1
ATOM 4306 N N . PHE B 1 232 ? -1.115 18.516 -9.305 1 53.06 232 PHE B N 1
ATOM 4307 C CA . PHE B 1 232 ? -0.688 17.406 -10.148 1 53.06 232 PHE B CA 1
ATOM 4308 C C . PHE B 1 232 ? 0.685 17.672 -10.75 1 53.06 232 PHE B C 1
ATOM 4310 O O . PHE B 1 232 ? 1.172 16.891 -11.57 1 53.06 232 PHE B O 1
ATOM 4317 N N . GLY B 1 233 ? 1.172 18.875 -10.32 1 45.94 233 GLY B N 1
ATOM 4318 C CA . GLY B 1 233 ? 2.35 19.547 -10.852 1 45.94 233 GLY B CA 1
ATOM 4319 C C . GLY B 1 233 ? 3.646 18.844 -10.492 1 45.94 233 GLY B C 1
ATOM 4320 O O . GLY B 1 233 ? 3.744 18.219 -9.438 1 45.94 233 GLY B O 1
ATOM 4321 N N . GLY B 1 234 ? 4.281 18.188 -11.5 1 47.28 234 GLY B N 1
ATOM 4322 C CA . GLY B 1 234 ? 5.613 17.625 -11.633 1 47.28 234 GLY B CA 1
ATOM 4323 C C . GLY B 1 234 ? 5.602 16.219 -12.195 1 47.28 234 GLY B C 1
ATOM 4324 O O . GLY B 1 234 ? 6.645 15.562 -12.266 1 47.28 234 GLY B O 1
ATOM 4325 N N . VAL B 1 235 ? 4.324 15.898 -12.211 1 46.19 235 VAL B N 1
ATOM 4326 C CA . VAL B 1 235 ? 4.316 14.609 -12.883 1 46.19 235 VAL B CA 1
ATOM 4327 C C . VAL B 1 235 ? 4.586 14.797 -14.375 1 46.19 235 VAL B C 1
ATOM 4329 O O . VAL B 1 235 ? 3.812 15.453 -15.07 1 46.19 235 VAL B O 1
ATOM 4332 N N . ASP B 1 236 ? 5.785 14.844 -14.617 1 47.31 236 ASP B N 1
ATOM 4333 C CA . ASP B 1 236 ? 6.09 14.797 -16.047 1 47.31 236 ASP B CA 1
ATOM 4334 C C . ASP B 1 236 ? 5.344 13.656 -16.734 1 47.31 236 ASP B C 1
ATOM 4336 O O . ASP B 1 236 ? 5.656 12.484 -16.516 1 47.31 236 ASP B O 1
ATOM 4340 N N . PRO B 1 237 ? 4.199 14.008 -17.312 1 49.78 237 PRO B N 1
ATOM 4341 C CA . PRO B 1 237 ? 3.461 12.93 -17.969 1 49.78 237 PRO B CA 1
ATOM 4342 C C . PRO B 1 237 ? 4.352 12.055 -18.859 1 49.78 237 PRO B C 1
ATOM 4344 O O . PRO B 1 237 ? 3.986 10.922 -19.188 1 49.78 237 PRO B O 1
ATOM 4347 N N . ASN B 1 238 ? 5.422 12.742 -19.219 1 49.47 238 ASN B N 1
ATOM 4348 C CA . ASN B 1 238 ? 6.344 12.008 -20.078 1 49.47 238 ASN B CA 1
ATOM 4349 C C . ASN B 1 238 ? 7.281 11.117 -19.266 1 49.47 238 ASN B C 1
ATOM 4351 O O . ASN B 1 238 ? 8.055 10.344 -19.828 1 49.47 238 ASN B O 1
ATOM 4355 N N . ASN B 1 239 ? 7.191 11.484 -18 1 45.19 239 ASN B N 1
ATOM 4356 C CA . ASN B 1 239 ? 7.98 10.602 -17.141 1 45.19 239 ASN B CA 1
ATOM 4357 C C . ASN B 1 239 ? 7.289 9.258 -16.938 1 45.19 239 ASN B C 1
ATOM 4359 O O . ASN B 1 239 ? 6.199 9.195 -16.375 1 45.19 239 ASN B O 1
ATOM 4363 N N . PRO B 1 240 ? 7.797 8.336 -17.656 1 44.5 240 PRO B N 1
ATOM 4364 C CA . PRO B 1 240 ? 7.148 7.02 -17.641 1 44.5 240 PRO B CA 1
ATOM 4365 C C . PRO B 1 240 ? 6.789 6.562 -16.219 1 44.5 240 PRO B C 1
ATOM 4367 O O . PRO B 1 240 ? 5.781 5.875 -16.031 1 44.5 240 PRO B O 1
ATOM 4370 N N . ALA B 1 241 ? 7.645 7.074 -15.32 1 45.16 241 ALA B N 1
ATOM 4371 C CA . ALA B 1 241 ? 7.375 6.68 -13.938 1 45.16 241 ALA B CA 1
ATOM 4372 C C . ALA B 1 241 ? 6.102 7.336 -13.414 1 45.16 241 ALA B C 1
ATOM 4374 O O . ALA B 1 241 ? 5.355 6.734 -12.641 1 45.16 241 ALA B O 1
ATOM 4375 N N . MET B 1 242 ? 6.02 8.539 -13.891 1 46.66 242 MET B N 1
ATOM 4376 C CA . MET B 1 242 ? 4.867 9.328 -13.469 1 46.66 242 MET B CA 1
ATOM 4377 C C . MET B 1 242 ? 3.656 9.047 -14.352 1 46.66 242 MET B C 1
ATOM 4379 O O . MET B 1 242 ? 2.527 9.375 -13.984 1 46.66 242 MET B O 1
ATOM 4383 N N . ALA B 1 243 ? 4.008 8.648 -15.555 1 42.38 243 ALA B N 1
ATOM 4384 C CA . ALA B 1 243 ? 2.955 8.289 -16.5 1 42.38 243 ALA B CA 1
ATOM 4385 C C . ALA B 1 243 ? 1.98 7.289 -15.883 1 42.38 243 ALA B C 1
ATOM 4387 O O . ALA B 1 243 ? 0.849 7.148 -16.359 1 42.38 243 ALA B O 1
ATOM 4388 N N . LEU B 1 244 ? 2.498 6.789 -14.828 1 44.78 244 LEU B N 1
ATOM 4389 C CA . LEU B 1 244 ? 1.712 5.723 -14.219 1 44.78 244 LEU B CA 1
ATOM 4390 C C . LEU B 1 244 ? 0.632 6.297 -13.305 1 44.78 244 LEU B C 1
ATOM 4392 O O . LEU B 1 244 ? -0.292 5.586 -12.906 1 44.78 244 LEU B O 1
ATOM 4396 N N . PHE B 1 245 ? 0.855 7.684 -13.117 1 48.5 245 PHE B N 1
ATOM 4397 C CA . PHE B 1 245 ? -0.136 8.383 -12.312 1 48.5 245 PHE B CA 1
ATOM 4398 C C . PHE B 1 245 ? -1.339 8.781 -13.164 1 48.5 245 PHE B C 1
ATOM 4400 O O . PHE B 1 245 ? -1.189 9.461 -14.18 1 48.5 245 PHE B O 1
ATOM 4407 N N . ASP B 1 246 ? -2.406 7.883 -13.008 1 51.91 246 ASP B N 1
ATOM 4408 C CA . ASP B 1 246 ? -3.584 8.328 -13.742 1 51.91 246 ASP B CA 1
ATOM 4409 C C . ASP B 1 246 ? -4.078 9.68 -13.227 1 51.91 246 ASP B C 1
ATOM 4411 O O . ASP B 1 246 ? -5.031 9.742 -12.445 1 51.91 246 ASP B O 1
ATOM 4415 N N . ILE B 1 247 ? -3.463 10.633 -13.672 1 58.53 247 ILE B N 1
ATOM 4416 C CA . ILE B 1 247 ? -3.76 11.992 -13.242 1 58.53 247 ILE B CA 1
ATOM 4417 C C . ILE B 1 247 ? -5.23 12.305 -13.5 1 58.53 247 ILE B C 1
ATOM 4419 O O . ILE B 1 247 ? -5.875 13 -12.703 1 58.53 247 ILE B O 1
ATOM 4423 N N . LYS B 1 248 ? -5.719 11.609 -14.492 1 61.28 248 LYS B N 1
ATOM 4424 C CA . LYS B 1 248 ? -7.098 11.914 -14.859 1 61.28 248 LYS B CA 1
ATOM 4425 C C . LYS B 1 248 ? -8.07 11.352 -13.828 1 61.28 248 LYS B C 1
ATOM 4427 O O . LYS B 1 248 ? -9.047 12.016 -13.461 1 61.28 248 LYS B O 1
ATOM 4432 N N . SER B 1 249 ? -7.781 10.18 -13.352 1 63.38 249 SER B N 1
ATOM 4433 C CA . SER B 1 249 ? -8.641 9.578 -12.336 1 63.38 249 SER B CA 1
ATOM 4434 C C . SER B 1 249 ? -8.555 10.344 -11.016 1 63.38 249 SER B C 1
ATOM 4436 O O . SER B 1 249 ? -9.57 10.555 -10.352 1 63.38 249 SER B O 1
ATOM 4438 N N . VAL B 1 250 ? -7.355 10.711 -10.703 1 68.56 250 VAL B N 1
ATOM 4439 C CA . VAL B 1 250 ? -7.172 11.477 -9.469 1 68.56 250 VAL B CA 1
ATOM 4440 C C . VAL B 1 250 ? -7.926 12.797 -9.57 1 68.56 250 VAL B C 1
ATOM 4442 O O . VAL B 1 250 ? -8.586 13.219 -8.609 1 68.56 250 VAL B O 1
ATOM 4445 N N . GLN B 1 251 ? -7.848 13.32 -10.695 1 70.5 251 GLN B N 1
ATOM 4446 C CA . GLN B 1 251 ? -8.539 14.586 -10.922 1 70.5 251 GLN B CA 1
ATOM 4447 C C . GLN B 1 251 ? -10.055 14.406 -10.805 1 70.5 251 GLN B C 1
ATOM 4449 O O . GLN B 1 251 ? -10.734 15.219 -10.18 1 70.5 251 GLN B O 1
ATOM 4454 N N . ARG B 1 252 ? -10.547 13.383 -11.391 1 70.38 252 ARG B N 1
ATOM 4455 C CA . ARG B 1 252 ? -11.984 13.109 -11.336 1 70.38 252 ARG B CA 1
ATOM 4456 C C . ARG B 1 252 ? -12.453 12.898 -9.906 1 70.38 252 ARG B C 1
ATOM 4458 O O . ARG B 1 252 ? -13.484 13.43 -9.5 1 70.38 252 ARG B O 1
ATOM 4465 N N . PHE B 1 253 ? -11.727 12.172 -9.211 1 71 253 PHE B N 1
ATOM 4466 C CA . PHE B 1 253 ? -12.086 11.914 -7.824 1 71 253 PHE B CA 1
ATOM 4467 C C . PHE B 1 253 ? -12.055 13.203 -7.008 1 71 253 PHE B C 1
ATOM 4469 O O . PHE B 1 253 ? -12.945 13.453 -6.191 1 71 253 PHE B O 1
ATOM 4476 N N . SER B 1 254 ? -11.023 13.844 -7.258 1 78.44 254 SER B N 1
ATOM 4477 C CA . SER B 1 254 ? -10.898 15.125 -6.57 1 78.44 254 SER B CA 1
ATOM 4478 C C . SER B 1 254 ? -12.102 16.016 -6.848 1 78.44 254 SER B C 1
ATOM 4480 O O . SER B 1 254 ? -12.609 16.688 -5.945 1 78.44 254 SER B O 1
ATOM 4482 N N . GLU B 1 255 ? -12.531 15.984 -8.031 1 80.81 255 GLU B N 1
ATOM 4483 C CA . GLU B 1 255 ? -13.703 16.766 -8.414 1 80.81 255 GLU B CA 1
ATOM 4484 C C . GLU B 1 255 ? -14.969 16.25 -7.738 1 80.81 255 GLU B C 1
ATOM 4486 O O . GLU B 1 255 ? -15.812 17.031 -7.309 1 80.81 255 GLU B O 1
ATOM 4491 N N . GLU B 1 256 ? -15.102 14.969 -7.68 1 80.31 256 GLU B N 1
ATOM 4492 C CA . GLU B 1 256 ? -16.266 14.367 -7.027 1 80.31 256 GLU B CA 1
ATOM 4493 C C . GLU B 1 256 ? -16.312 14.727 -5.547 1 80.31 256 GLU B C 1
ATOM 4495 O O . GLU B 1 256 ? -17.375 14.953 -4.992 1 80.31 256 GLU B O 1
ATOM 4500 N N . ILE B 1 257 ? -15.156 14.773 -4.953 1 82.94 257 ILE B N 1
ATOM 4501 C CA . ILE B 1 257 ? -15.102 15.18 -3.553 1 82.94 257 ILE B CA 1
ATOM 4502 C C . ILE B 1 257 ? -15.57 16.625 -3.42 1 82.94 257 ILE B C 1
ATOM 4504 O O . ILE B 1 257 ? -16.375 16.953 -2.543 1 82.94 257 ILE B O 1
ATOM 4508 N N . SER B 1 258 ? -15.102 17.406 -4.324 1 86.56 258 SER B N 1
ATOM 4509 C CA . SER B 1 258 ? -15.406 18.844 -4.258 1 86.56 258 SER B CA 1
ATOM 4510 C C . SER B 1 258 ? -16.891 19.094 -4.434 1 86.56 258 SER B C 1
ATOM 4512 O O . SER B 1 258 ? -17.406 20.125 -3.973 1 86.56 258 SER B O 1
ATOM 4514 N N . LYS B 1 259 ? -17.594 18.203 -5 1 89.25 259 LYS B N 1
ATOM 4515 C CA . LYS B 1 259 ? -19.016 18.375 -5.293 1 89.25 259 LYS B CA 1
ATOM 4516 C C . LYS B 1 259 ? -19.875 17.922 -4.121 1 89.25 259 LYS B C 1
ATOM 4518 O O . LYS B 1 259 ? -21.078 18.188 -4.09 1 89.25 259 LYS B O 1
ATOM 4523 N N . LYS B 1 260 ? -19.312 17.344 -3.24 1 90.25 260 LYS B N 1
ATOM 4524 C CA . LYS B 1 260 ? -20.094 16.859 -2.104 1 90.25 260 LYS B CA 1
ATOM 4525 C C . LYS B 1 260 ? -20.609 18.016 -1.26 1 90.25 260 LYS B C 1
ATOM 4527 O O . LYS B 1 260 ? -19.953 19.031 -1.113 1 90.25 260 LYS B O 1
ATOM 4532 N N . GLU B 1 261 ? -21.75 17.781 -0.604 1 93.94 261 GLU B N 1
ATOM 4533 C CA . GLU B 1 261 ? -22.438 18.828 0.151 1 93.94 261 GLU B CA 1
ATOM 4534 C C . GLU B 1 261 ? -21.672 19.172 1.434 1 93.94 261 GLU B C 1
ATOM 4536 O O . GLU B 1 261 ? -21.766 20.281 1.932 1 93.94 261 GLU B O 1
ATOM 4541 N N . ASN B 1 262 ? -20.953 18.219 1.883 1 94.44 262 ASN B N 1
ATOM 4542 C CA . ASN B 1 262 ? -20.25 18.422 3.148 1 94.44 262 ASN B CA 1
ATOM 4543 C C . ASN B 1 262 ? -18.828 18.922 2.93 1 94.44 262 ASN B C 1
ATOM 4545 O O . ASN B 1 262 ? -17.984 18.812 3.82 1 94.44 262 ASN B O 1
ATOM 4549 N N . VAL B 1 263 ? -18.547 19.484 1.702 1 94.44 263 VAL B N 1
ATOM 4550 C CA . VAL B 1 263 ? -17.203 19.938 1.394 1 94.44 263 VAL B CA 1
ATOM 4551 C C . VAL B 1 263 ? -17.203 21.453 1.189 1 94.44 263 VAL B C 1
ATOM 4553 O O . VAL B 1 263 ? -18.078 21.984 0.495 1 94.44 263 VAL B O 1
ATOM 4556 N N . THR B 1 264 ? -16.312 22.109 1.854 1 96.19 264 THR B N 1
ATOM 4557 C CA . THR B 1 264 ? -16.031 23.531 1.654 1 96.19 264 THR B CA 1
ATOM 4558 C C . THR B 1 264 ? -14.625 23.703 1.076 1 96.19 264 THR B C 1
ATOM 4560 O O . THR B 1 264 ? -13.672 23.078 1.53 1 96.19 264 THR B O 1
ATOM 4563 N N . GLU B 1 265 ? -14.516 24.578 0.08 1 95.38 265 GLU B N 1
ATOM 4564 C CA . GLU B 1 265 ? -13.234 24.703 -0.601 1 95.38 265 GLU B CA 1
ATOM 4565 C C . GLU B 1 265 ? -12.781 26.156 -0.668 1 95.38 265 GLU B C 1
ATOM 4567 O O . GLU B 1 265 ? -13.602 27.062 -0.908 1 95.38 265 GLU B O 1
ATOM 4572 N N . PHE B 1 266 ? -11.539 26.375 -0.445 1 96.31 266 PHE B N 1
ATOM 4573 C CA . PHE B 1 266 ? -10.898 27.688 -0.579 1 96.31 266 PHE B CA 1
ATOM 4574 C C . PHE B 1 266 ? -9.641 27.578 -1.426 1 96.31 266 PHE B C 1
ATOM 4576 O O . PHE B 1 266 ? -9.023 26.516 -1.513 1 96.31 266 PHE B O 1
ATOM 4583 N N . HIS B 1 267 ? -9.281 28.656 -2.072 1 95.44 267 HIS B N 1
ATOM 4584 C CA . HIS B 1 267 ? -8.016 28.828 -2.779 1 95.44 267 HIS B CA 1
ATOM 4585 C C . HIS B 1 267 ? -7.289 30.094 -2.314 1 95.44 267 HIS B C 1
ATOM 4587 O O . HIS B 1 267 ? -7.852 31.188 -2.352 1 95.44 267 HIS B O 1
ATOM 4593 N N . LEU B 1 268 ? -6.125 29.906 -1.834 1 97.12 268 LEU B N 1
ATOM 4594 C CA . LEU B 1 268 ? -5.328 31.016 -1.342 1 97.12 268 LEU B CA 1
ATOM 4595 C C . LEU B 1 268 ? -4.082 31.219 -2.195 1 97.12 268 LEU B C 1
ATOM 4597 O O . LEU B 1 268 ? -3.602 30.266 -2.826 1 97.12 268 LEU B O 1
ATOM 4601 N N . PRO B 1 269 ? -3.547 32.406 -2.184 1 95.88 269 PRO B N 1
ATOM 4602 C CA . PRO B 1 269 ? -2.295 32.625 -2.912 1 95.88 269 PRO B CA 1
ATOM 4603 C C . PRO B 1 269 ? -1.152 31.75 -2.391 1 95.88 269 PRO B C 1
ATOM 4605 O O . PRO B 1 269 ? -1.023 31.562 -1.18 1 95.88 269 PRO B O 1
ATOM 4608 N N . GLY B 1 270 ? -0.376 31.234 -3.379 1 93.44 270 GLY B N 1
ATOM 4609 C CA . GLY B 1 270 ? 0.796 30.469 -3.012 1 93.44 270 GLY B CA 1
ATOM 4610 C C . GLY B 1 270 ? 0.866 29.125 -3.715 1 93.44 270 GLY B C 1
ATOM 4611 O O . GLY B 1 270 ? -0.051 28.75 -4.449 1 93.44 270 GLY B O 1
ATOM 4612 N N . ASN B 1 271 ? 1.968 28.484 -3.455 1 90.81 271 ASN B N 1
ATOM 4613 C CA . ASN B 1 271 ? 2.209 27.188 -4.062 1 90.81 271 ASN B CA 1
ATOM 4614 C C . ASN B 1 271 ? 1.904 26.047 -3.092 1 90.81 271 ASN B C 1
ATOM 4616 O O . ASN B 1 271 ? 0.965 26.141 -2.299 1 90.81 271 ASN B O 1
ATOM 4620 N N . HIS B 1 272 ? 2.568 24.922 -3.199 1 90.81 272 HIS B N 1
ATOM 4621 C CA . HIS B 1 272 ? 2.271 23.688 -2.479 1 90.81 272 HIS B CA 1
ATOM 4622 C C . HIS B 1 272 ? 2.293 23.922 -0.971 1 90.81 272 HIS B C 1
ATOM 4624 O O . HIS B 1 272 ? 1.553 23.266 -0.231 1 90.81 272 HIS B O 1
ATOM 4630 N N . HIS B 1 273 ? 3.127 24.844 -0.475 1 95.31 273 HIS B N 1
ATOM 4631 C CA . HIS B 1 273 ? 3.191 25.203 0.938 1 95.31 273 HIS B CA 1
ATOM 4632 C C . HIS B 1 273 ? 2.555 26.562 1.19 1 95.31 273 HIS B C 1
ATOM 4634 O O . HIS B 1 273 ? 3.057 27.344 2.002 1 95.31 273 HIS B O 1
ATOM 4640 N N . PHE B 1 274 ? 1.505 26.812 0.565 1 95.44 274 PHE B N 1
ATOM 4641 C CA . PHE B 1 274 ? 0.839 28.109 0.601 1 95.44 274 PHE B CA 1
ATOM 4642 C C . PHE B 1 274 ? 0.511 28.516 2.035 1 95.44 274 PHE B C 1
ATOM 4644 O O . PHE B 1 274 ? 0.443 29.703 2.352 1 95.44 274 PHE B O 1
ATOM 4651 N N . PHE B 1 275 ? 0.275 27.594 2.961 1 97.25 275 PHE B N 1
ATOM 4652 C CA . PHE B 1 275 ? -0.206 27.875 4.309 1 97.25 275 PHE B CA 1
ATOM 4653 C C . PHE B 1 275 ? 0.894 28.484 5.16 1 97.25 275 PHE B C 1
ATOM 4655 O O . PHE B 1 275 ? 0.631 29 6.254 1 97.25 275 PHE B O 1
ATOM 4662 N N . LEU B 1 276 ? 2.121 28.469 4.664 1 96.75 276 LEU B N 1
ATOM 4663 C CA . LEU B 1 276 ? 3.207 29.156 5.34 1 96.75 276 LEU B CA 1
ATOM 4664 C C . LEU B 1 276 ? 3.084 30.672 5.148 1 96.75 276 LEU B C 1
ATOM 4666 O O . LEU B 1 276 ? 2.852 31.406 6.113 1 96.75 276 LEU B O 1
ATOM 4670 N N . PRO B 1 277 ? 3.084 31.156 3.891 1 96 277 PRO B N 1
ATOM 4671 C CA . PRO B 1 277 ? 2.924 32.594 3.705 1 96 277 PRO B CA 1
ATOM 4672 C C . PRO B 1 277 ? 1.504 33.062 4 1 96 277 PRO B C 1
ATOM 4674 O O . PRO B 1 277 ? 1.294 34.25 4.285 1 96 277 PRO B O 1
ATOM 4677 N N . GLN B 1 278 ? 0.516 32.156 3.938 1 97.69 278 GLN B N 1
ATOM 4678 C CA . GLN B 1 278 ? -0.877 32.531 4.191 1 97.69 278 GLN B CA 1
ATOM 4679 C C . GLN B 1 278 ? -1.33 32.031 5.562 1 97.69 278 GLN B C 1
ATOM 4681 O O . GLN B 1 278 ? -2.484 31.625 5.734 1 97.69 278 GLN B O 1
ATOM 4686 N N . ALA B 1 279 ? -0.427 32 6.496 1 97.69 279 ALA B N 1
ATOM 4687 C CA . ALA B 1 279 ? -0.679 31.391 7.805 1 97.69 279 ALA B CA 1
ATOM 4688 C C . ALA B 1 279 ? -1.883 32.062 8.484 1 97.69 279 ALA B C 1
ATOM 4690 O O . ALA B 1 279 ? -2.756 31.359 9.008 1 97.69 279 ALA B O 1
ATOM 4691 N N . ARG B 1 280 ? -1.952 33.375 8.508 1 97.31 280 ARG B N 1
ATOM 4692 C CA . ARG B 1 280 ? -3.031 34.094 9.18 1 97.31 280 ARG B CA 1
ATOM 4693 C C . ARG B 1 280 ? -4.379 33.781 8.531 1 97.31 280 ARG B C 1
ATOM 4695 O O . ARG B 1 280 ? -5.344 33.469 9.227 1 97.31 280 ARG B O 1
ATOM 4702 N N . GLU B 1 281 ? -4.406 33.875 7.227 1 98 281 GLU B N 1
ATOM 4703 C CA . GLU B 1 281 ? -5.648 33.625 6.504 1 98 281 GLU B CA 1
ATOM 4704 C C . GLU B 1 281 ? -6.074 32.156 6.637 1 98 281 GLU B C 1
ATOM 4706 O O . GLU B 1 281 ? -7.254 31.859 6.828 1 98 281 GLU B O 1
ATOM 4711 N N . THR B 1 282 ? -5.133 31.25 6.516 1 98.38 282 THR B N 1
ATOM 4712 C CA . THR B 1 282 ? -5.43 29.828 6.664 1 98.38 282 THR B CA 1
ATOM 4713 C C . THR B 1 282 ? -5.977 29.531 8.055 1 98.38 282 THR B C 1
ATOM 4715 O O . THR B 1 282 ? -6.941 28.781 8.203 1 98.38 282 THR B O 1
ATOM 4718 N N . ALA B 1 283 ? -5.383 30.141 9.07 1 97.88 283 ALA B N 1
ATOM 4719 C CA . ALA B 1 283 ? -5.832 29.969 10.453 1 97.88 283 ALA B CA 1
ATOM 4720 C C . ALA B 1 283 ? -7.273 30.438 10.625 1 97.88 283 ALA B C 1
ATOM 4722 O O . ALA B 1 283 ? -8.086 29.766 11.258 1 97.88 283 ALA B O 1
ATOM 4723 N N . LYS B 1 284 ? -7.539 31.547 10.062 1 97.69 284 LYS B N 1
ATOM 4724 C CA . LYS B 1 284 ? -8.891 32.094 10.141 1 97.69 284 LYS B CA 1
ATOM 4725 C C . LYS B 1 284 ? -9.906 31.141 9.516 1 97.69 284 LYS B C 1
ATOM 4727 O O . LYS B 1 284 ? -10.953 30.859 10.109 1 97.69 284 LYS B O 1
ATOM 4732 N N . ILE B 1 285 ? -9.617 30.641 8.367 1 98 285 ILE B N 1
ATOM 4733 C CA . ILE B 1 285 ? -10.508 29.719 7.656 1 98 285 ILE B CA 1
ATOM 4734 C C . ILE B 1 285 ? -10.719 28.453 8.484 1 98 285 ILE B C 1
ATOM 4736 O O . ILE B 1 285 ? -11.844 27.969 8.617 1 98 285 ILE B O 1
ATOM 4740 N N . LEU B 1 286 ? -9.648 27.953 9.062 1 98 286 LEU B N 1
ATOM 4741 C CA . LEU B 1 286 ? -9.719 26.734 9.867 1 98 286 LEU B CA 1
ATOM 4742 C C . LEU B 1 286 ? -10.609 26.938 11.086 1 98 286 LEU B C 1
ATOM 4744 O O . LEU B 1 286 ? -11.484 26.125 11.367 1 98 286 LEU B O 1
ATOM 4748 N N . GLU B 1 287 ? -10.391 28.016 11.773 1 96.88 287 GLU B N 1
ATOM 4749 C CA . GLU B 1 287 ? -11.156 28.312 12.984 1 96.88 287 GLU B CA 1
ATOM 4750 C C . GLU B 1 287 ? -12.641 28.469 12.664 1 96.88 287 GLU B C 1
ATOM 4752 O O . GLU B 1 287 ? -13.5 27.953 13.398 1 96.88 287 GLU B O 1
ATOM 4757 N N . GLU B 1 288 ? -12.883 29.203 11.609 1 96.94 288 GLU B N 1
ATOM 4758 C CA . GLU B 1 288 ? -14.273 29.375 11.203 1 96.94 288 GLU B CA 1
ATOM 4759 C C . GLU B 1 288 ? -14.914 28.047 10.828 1 96.94 288 GLU B C 1
ATOM 4761 O O . GLU B 1 288 ? -16.062 27.781 11.195 1 96.94 288 GLU B O 1
ATOM 4766 N N . PHE B 1 289 ? -14.211 27.25 10.203 1 97.75 289 PHE B N 1
ATOM 4767 C CA . PHE B 1 289 ? -14.711 25.953 9.789 1 97.75 289 PHE B CA 1
ATOM 4768 C C . PHE B 1 289 ? -14.969 25.062 11 1 97.75 289 PHE B C 1
ATOM 4770 O O . PHE B 1 289 ? -16.031 24.453 11.117 1 97.75 289 PHE B O 1
ATOM 4777 N N . TRP B 1 290 ? -13.969 24.969 11.867 1 97.12 290 TRP B N 1
ATOM 4778 C CA . TRP B 1 290 ? -14.117 24.141 13.062 1 97.12 290 TRP B CA 1
ATOM 4779 C C . TRP B 1 290 ? -15.32 24.594 13.883 1 97.12 290 TRP B C 1
ATOM 4781 O O . TRP B 1 290 ? -16.062 23.766 14.422 1 97.12 290 TRP B O 1
ATOM 4791 N N . SER B 1 291 ? -15.539 25.859 13.922 1 95.12 291 SER B N 1
ATOM 4792 C CA . SER B 1 291 ? -16.688 26.406 14.656 1 95.12 291 SER B CA 1
ATOM 4793 C C . SER B 1 291 ? -18 26.047 13.977 1 95.12 291 SER B C 1
ATOM 4795 O O . SER B 1 291 ? -19.016 25.844 14.648 1 95.12 291 SER B O 1
ATOM 4797 N N . SER B 1 292 ? -17.938 25.984 12.719 1 95.75 292 SER B N 1
ATOM 4798 C CA . SER B 1 292 ? -19.156 25.75 11.945 1 95.75 292 SER B CA 1
ATOM 4799 C C . SER B 1 292 ? -19.594 24.297 12.023 1 95.75 292 SER B C 1
ATOM 4801 O O . SER B 1 292 ? -20.75 23.969 11.766 1 95.75 292 SER B O 1
ATOM 4803 N N . VAL B 1 293 ? -18.703 23.406 12.328 1 93.38 293 VAL B N 1
ATOM 4804 C CA . VAL B 1 293 ? -19.047 21.984 12.25 1 93.38 293 VAL B CA 1
ATOM 4805 C C . VAL B 1 293 ? -19.203 21.422 13.656 1 93.38 293 VAL B C 1
ATOM 4807 O O . VAL B 1 293 ? -19.375 20.219 13.828 1 93.38 293 VAL B O 1
ATOM 4810 N N . GLU B 1 294 ? -19 22.172 14.672 1 82.31 294 GLU B N 1
ATOM 4811 C CA . GLU B 1 294 ? -19.281 21.781 16.047 1 82.31 294 GLU B CA 1
ATOM 4812 C C . GLU B 1 294 ? -20.781 21.781 16.328 1 82.31 294 GLU B C 1
ATOM 4814 O O . GLU B 1 294 ? -21.516 22.578 15.758 1 82.31 294 GLU B O 1
#

Solvent-accessible surface area (backbone atoms only — not comparable to full-atom values): 30033 Å² total; per-residue (Å²): 95,95,73,66,65,47,73,49,71,44,85,50,100,63,40,44,32,25,33,37,34,30,42,79,86,28,87,35,39,34,40,39,37,42,32,78,96,40,32,39,68,68,46,46,58,23,58,45,46,35,80,71,69,54,40,16,35,39,30,33,16,50,79,22,11,26,80,12,34,59,63,46,59,93,49,63,87,35,64,78,38,48,44,57,52,53,52,52,52,34,58,76,69,62,65,69,52,26,32,39,36,15,25,31,49,35,14,12,42,32,36,50,56,47,23,63,40,33,90,38,32,58,27,42,33,26,38,34,46,50,46,45,61,65,49,45,54,40,51,41,44,30,26,43,32,43,29,53,43,28,27,84,65,33,69,70,80,84,73,71,72,74,37,44,50,68,57,51,51,58,58,42,68,76,47,64,57,53,79,92,46,43,64,64,50,44,64,52,38,31,48,56,44,96,82,60,52,34,22,35,67,37,41,43,72,59,76,67,38,75,57,60,64,73,78,35,56,71,38,42,31,37,37,41,32,23,66,67,33,47,82,71,63,77,51,41,66,81,35,67,72,37,30,21,50,32,57,65,25,39,47,50,50,29,49,55,53,62,67,36,90,53,39,45,78,50,74,41,73,37,34,70,47,18,51,52,88,32,8,57,61,48,21,50,53,48,52,55,48,56,61,68,69,103,95,94,72,66,66,47,74,50,72,44,86,50,100,64,39,43,32,25,34,36,35,30,43,78,86,30,87,35,40,33,40,40,37,43,31,78,97,40,32,42,67,66,44,46,59,24,59,44,45,36,79,71,68,55,40,17,36,39,32,32,18,51,78,20,10,25,80,12,35,60,64,46,60,91,48,62,89,32,63,77,39,49,46,57,53,50,51,53,53,33,57,76,67,62,66,68,51,27,34,38,37,15,24,31,47,35,16,12,42,33,35,46,55,48,22,62,39,32,88,39,34,56,27,42,31,26,38,35,46,53,48,47,65,55,54,57,52,38,46,43,43,32,27,43,28,42,28,56,46,25,23,83,65,36,69,69,77,84,71,71,71,72,38,43,50,67,56,53,51,57,59,43,67,77,46,60,57,53,79,92,45,43,64,64,50,44,64,52,36,32,48,56,44,95,84,60,51,33,23,34,66,35,42,43,73,63,76,67,39,76,53,62,62,73,79,34,55,72,38,43,31,38,36,40,31,23,66,67,32,46,83,72,61,78,51,42,66,80,36,69,64,36,30,22,45,30,58,65,26,41,48,51,50,28,50,54,52,64,66,36,89,51,40,47,77,49,73,43,75,37,33,70,46,17,50,52,88,32,9,57,61,49,22,50,53,50,53,54,48,58,61,68,69,103

Organism: Oikopleura dioica (NCBI:txid34765)

Secondary structure (DSSP, 8-state):
---PEEEEEEE-SS-EEEEEEESTT-SEEEEEE--TT--GGGGHHHHHT---SSEEEEEE--TTSTTSPPP-TT---STTTHHHHHHHHHHHHT--SEEEEEETHHHHHTHHHHHHTTTTEEEEEEESS-S-S----HHHHHHHHHIIIIIIS----SSPPPEEHHHHHHHHTTSSS-GGGHHHHHHHHEEE-TTSSEEEESS-GGGG----HHHH--S-EEEEEETT--TTTT--TTSTTTTTS-HHHHHHHHHHHHTSTTEEEEEESSSTTTTTTTHHHHHHHHHHHHHHT-/---PEEEEEEE-SS-EEEEEEESTT-SEEEEEE--TT--GGGGHHHHHT---SSEEEEEE--TTSTTSPPP-TT---STTTHHHHHHHHHHHTT--SEEEEEETHHHHHTHHHHHHTTTTEEEEEEESS-S-SS---HHHHHHHHHIIIIIIS----SSPPPEEHHHHHHHHTTSSS-GGGHHHHHHHHEEE-TTSSEEEESS-GGGS----HHHH--S-EEEEEETT--TTTT--TT-TTTTTS-HHHHHHHHHHHHTSTTEEEEEESSSTTTTTTTHHHHHHHHHHHHHHT-